Protein AF-A0AAP0ML60-F1 (afdb_monomer)

Sequence (397 aa):
MLLAIRKIVQVLLMQGGSKSQRVDLERRGTRESQAIPAPDANAELVLSMQKRKSQYNSKSRSEKFNPHPEEVASGFPIDPPRESQVAESSSGKNTDDAPKISTGADFSSVLVAARRSLLSEIIEKGNVYQMLKDQDLQVQEAVRRGHVDKAKSTGALKFAFDGFNTSKLLLYGNAKLDSGAISLTQDTTFSIGRALYHAKIPLKHTNSSTIRSFETSFTFSITPYNGQRPGHGLVFIFVPSAGIQGAAASQYLGFLNRTNDGNRNNNVFGIEFDIVQNQEFYDINNNHVGLNVNSIISVTTYKAGYWFQDNQNKTNWWHFHALKLNNGKIYRVWIDYKDSFLGVSIAPAKMKKPLWPLLNVFIDLSDFFLDEMYAGFCAATGQLIGNHKILSWSFSN

Nearest PDB structures (foldseek):
  5t7p-assembly1_B  TM=8.906E-01  e=9.844E-19  Pisum sativum
  5t7p-assembly1_A  TM=8.833E-01  e=1.784E-18  Pisum sativum
  2bqp-assembly1_B  TM=8.846E-01  e=2.901E-18  Pisum sativum
  1dbn-assembly1_B  TM=8.468E-01  e=9.326E-19  Maackia amurensis
  2gnb-assembly1_A  TM=8.558E-01  e=1.222E-18  Pterocarpus angolensis

Foldseek 3Di:
DVVVVVVVVVVVVVVPDDDDDDDDDDDDDDDDDDDDDDDDPPPVVVVVVVVVVPDDDPDDDDDDDDDDDDDDDDDDDDDDDDDDDDDDDDDDDDDDDDDDDDDDPPVVVVVVVVVVVVVVVVVVVVVVVVVVVVVVVVVVVVVVVVVVLVPDPPDKDWDKQLFDDPPQKDKEWPWDHDPRWIWQADPDAFGKIWIWGPDWHQQDDVPDLAGDKKKKKFKKAKEADPPFFADFWKKWKWFADDYQVQATFGLSFSQHDPVQAPPLPRLMWIWIQTQCDDVVLVRPHNGKTFTDFSHSNGPDIDGAWAWDFDPPPVPRDIDTDGDNRNHRFMKMWMWIADPQWTFIAMDRPPDDTGPHGRDIDRHDSSSRHDSITITTMMGHHHSGHIGMIISMMIMID

Radius of gyration: 37.51 Å; Cα contacts (8 Å, |Δi|>4): 700; chains: 1; bounding box: 90×86×128 Å

Organism: NCBI:txid2935761

Mean predicted aligned error: 17.98 Å

pLDDT: mean 75.17, std 26.17, range [27.31, 98.94]

Secondary structure (DSSP, 8-state):
-HHHHHHHHHHHTTT------------------PPPPPP-TTHHHHHHHHHHTT---S---PPPPPP--------PPPPPP-------------------------HHHHHHHHHHHHHHHHHHHHHHHHHHHHHHHHHHHHHHHHHHHTT------EEEESS--GGGEEEEET-EEETTEEE---SSTT-EEEEEESSPEE-B-TTSSPBPPEEEEEEEEEEEPTT-----EEEEEEESSSSSTT--SGGGTTT--TTTTT-TTS--EEEEEE-S--GGGT-SSSSEEEEEESSSS-SEEEESEEEEE-SSSSS--EEEEE--TTSS--EEEEEEEETTEEEEEEEETTSPPPSS-SEEEE---TTT--SEEEEEEEEE-SSS-EEEEEEEEEEE-

Structure (mmCIF, N/CA/C/O backbone):
data_AF-A0AAP0ML60-F1
#
_entry.id   AF-A0AAP0ML60-F1
#
loop_
_atom_site.group_PDB
_atom_site.id
_atom_site.type_symbol
_atom_site.label_atom_id
_atom_site.label_alt_id
_atom_site.label_comp_id
_atom_site.label_asym_id
_atom_site.label_entity_id
_atom_site.label_seq_id
_atom_site.pdbx_PDB_ins_code
_atom_site.Cartn_x
_atom_site.Cartn_y
_atom_site.Cartn_z
_atom_site.occupancy
_atom_site.B_iso_or_equiv
_atom_site.auth_seq_id
_atom_site.auth_comp_id
_atom_site.auth_asym_id
_atom_site.auth_atom_id
_atom_site.pdbx_PDB_model_num
ATOM 1 N N . MET A 1 1 ? -17.665 -18.901 -16.607 1.00 38.12 1 MET A N 1
ATOM 2 C CA . MET A 1 1 ? -18.763 -18.294 -17.398 1.00 38.12 1 MET A CA 1
ATOM 3 C C . MET A 1 1 ? -19.059 -16.849 -16.980 1.00 38.12 1 MET A C 1
ATOM 5 O O . MET A 1 1 ? -18.934 -15.969 -17.820 1.00 38.12 1 MET A O 1
ATOM 9 N N . LEU A 1 2 ? -19.320 -16.559 -15.695 1.00 31.11 2 LEU A N 1
ATOM 10 C CA . LEU A 1 2 ? -19.567 -15.190 -15.192 1.00 31.11 2 LEU A CA 1
ATOM 11 C C . LEU A 1 2 ? -18.403 -14.200 -15.447 1.00 31.11 2 LEU A C 1
ATOM 13 O O . LEU A 1 2 ? -18.629 -13.041 -15.778 1.00 31.11 2 LEU A O 1
ATOM 17 N N . LEU A 1 3 ? -17.153 -14.676 -15.373 1.00 34.69 3 LEU A N 1
ATOM 18 C CA . LEU A 1 3 ? -15.947 -13.882 -15.658 1.00 34.69 3 LEU A CA 1
ATOM 19 C C . LEU A 1 3 ? -15.799 -13.517 -17.152 1.00 34.69 3 LEU A C 1
ATOM 21 O O . LEU A 1 3 ? -15.290 -12.452 -17.489 1.00 34.69 3 LEU A O 1
ATOM 25 N N . ALA A 1 4 ? -16.279 -14.387 -18.047 1.00 34.19 4 ALA A N 1
ATOM 26 C CA . ALA A 1 4 ? -16.273 -14.148 -19.491 1.00 34.19 4 ALA A CA 1
ATOM 27 C C . ALA A 1 4 ? -17.383 -13.162 -19.893 1.00 34.19 4 ALA A C 1
ATOM 29 O O . ALA A 1 4 ? -17.143 -12.256 -20.686 1.00 34.19 4 ALA A O 1
ATOM 30 N N . ILE A 1 5 ? -18.560 -13.270 -19.264 1.00 38.25 5 ILE A N 1
ATOM 31 C CA . ILE A 1 5 ? -19.678 -12.331 -19.451 1.00 38.25 5 ILE A CA 1
ATOM 32 C C . ILE A 1 5 ? -19.289 -10.919 -18.972 1.00 38.25 5 ILE A C 1
ATOM 34 O O . ILE A 1 5 ? -19.581 -9.943 -19.657 1.00 38.25 5 ILE A O 1
ATOM 38 N N . ARG A 1 6 ? -18.539 -10.789 -17.865 1.00 43.41 6 ARG A N 1
ATOM 39 C CA . ARG A 1 6 ? -18.044 -9.489 -17.364 1.00 43.41 6 ARG A CA 1
ATOM 40 C C . ARG A 1 6 ? -17.051 -8.804 -18.310 1.00 43.41 6 ARG A C 1
ATOM 42 O O . ARG A 1 6 ? -17.176 -7.604 -18.532 1.00 43.41 6 ARG A O 1
ATOM 49 N N . LYS A 1 7 ? -16.129 -9.553 -18.932 1.00 42.28 7 LYS A N 1
ATOM 50 C CA . LYS A 1 7 ? -15.227 -8.998 -19.961 1.00 42.28 7 LYS A CA 1
ATOM 51 C C . LYS A 1 7 ? -15.992 -8.520 -21.200 1.00 42.28 7 LYS A C 1
ATOM 53 O O . LYS A 1 7 ? -15.648 -7.484 -21.754 1.00 42.28 7 LYS A O 1
ATOM 58 N N . ILE A 1 8 ? -17.051 -9.228 -21.600 1.00 36.81 8 ILE A N 1
ATOM 59 C CA . ILE A 1 8 ? -17.884 -8.851 -22.752 1.00 36.81 8 ILE A CA 1
ATOM 60 C C . ILE A 1 8 ? -18.693 -7.577 -22.466 1.00 36.81 8 ILE A C 1
ATOM 62 O O . ILE A 1 8 ? -18.723 -6.689 -23.311 1.00 36.81 8 ILE A O 1
ATOM 66 N N . VAL A 1 9 ? -19.273 -7.427 -21.270 1.00 41.94 9 VAL A N 1
ATOM 67 C CA . VAL A 1 9 ? -19.985 -6.191 -20.878 1.00 41.94 9 VAL A CA 1
ATOM 68 C C . VAL A 1 9 ? -19.029 -4.994 -20.811 1.00 41.94 9 VAL A C 1
ATOM 70 O O . VAL A 1 9 ? -19.377 -3.906 -21.263 1.00 41.94 9 VAL A O 1
ATOM 73 N N . GLN A 1 10 ? -17.798 -5.194 -20.338 1.00 41.59 10 GLN A N 1
ATOM 74 C CA . GLN A 1 10 ? -16.781 -4.141 -20.288 1.00 41.59 10 GLN A CA 1
ATOM 75 C C . GLN A 1 10 ? -16.278 -3.735 -21.686 1.00 41.59 10 GLN A C 1
ATOM 77 O O . GLN A 1 10 ? -15.983 -2.567 -21.906 1.00 41.59 10 GLN A O 1
ATOM 82 N N . VAL A 1 11 ? -16.250 -4.659 -22.655 1.00 42.22 11 VAL A N 1
ATOM 83 C CA . VAL A 1 11 ? -15.959 -4.350 -24.069 1.00 42.22 11 VAL A CA 1
ATOM 84 C C . VAL A 1 11 ? -17.158 -3.693 -24.770 1.00 42.22 11 VAL A C 1
ATOM 86 O O . VAL A 1 11 ? -16.971 -2.765 -25.551 1.00 42.22 11 VAL A O 1
ATOM 89 N N . LEU A 1 12 ? -18.392 -4.102 -24.462 1.00 37.44 12 LEU A N 1
ATOM 90 C CA . LEU A 1 12 ? -19.613 -3.525 -25.044 1.00 37.44 12 LEU A CA 1
ATOM 91 C C . LEU A 1 12 ? -19.875 -2.089 -24.570 1.00 37.44 12 LEU A C 1
ATOM 93 O O . LEU A 1 12 ? -20.276 -1.247 -25.372 1.00 37.44 12 LEU A O 1
ATOM 97 N N . LEU A 1 13 ? -19.575 -1.770 -23.307 1.00 42.97 13 LEU A N 1
ATOM 98 C CA . LEU A 1 13 ? -19.645 -0.395 -22.794 1.00 42.97 13 LEU A CA 1
ATOM 99 C C . LEU A 1 13 ? -18.559 0.521 -23.389 1.00 42.97 13 LEU A C 1
ATOM 101 O O . LEU A 1 13 ? -18.731 1.735 -23.397 1.00 42.97 13 LEU A O 1
ATOM 105 N N . MET A 1 14 ? -17.484 -0.046 -23.94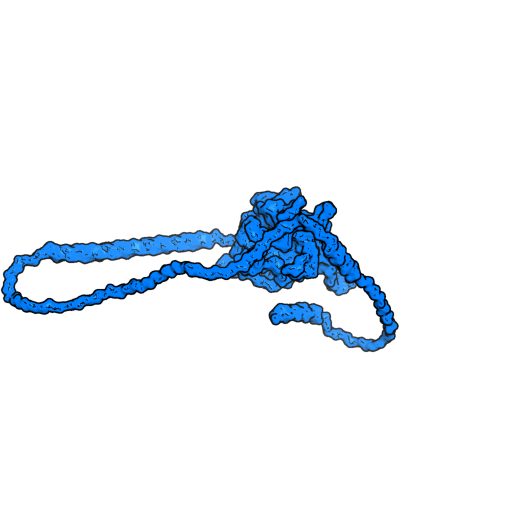9 1.00 50.84 14 MET A N 1
ATOM 106 C CA . MET A 1 14 ? -16.423 0.694 -24.650 1.00 50.84 14 MET A CA 1
ATOM 107 C C . MET A 1 14 ? -16.738 0.937 -26.139 1.00 50.84 14 MET A C 1
ATOM 109 O O . MET A 1 14 ? -16.059 1.738 -26.775 1.00 50.84 14 MET A O 1
ATOM 113 N N . GLN A 1 15 ? -17.753 0.269 -26.707 1.00 36.06 15 GLN A N 1
ATOM 114 C CA . GLN A 1 15 ? -18.151 0.407 -28.120 1.00 36.06 15 GLN A CA 1
ATOM 115 C C . GLN A 1 15 ? -19.493 1.137 -28.322 1.00 36.06 15 GLN A C 1
ATOM 117 O O . GLN A 1 15 ? -19.832 1.519 -29.442 1.00 36.06 15 GLN A O 1
ATOM 122 N N . GLY A 1 16 ? -20.260 1.373 -27.256 1.00 32.75 16 GLY A N 1
ATOM 123 C CA . GLY A 1 16 ? -21.562 2.044 -27.300 1.00 32.75 16 GLY A CA 1
ATOM 124 C C . GLY A 1 16 ? -21.466 3.570 -27.361 1.00 32.75 16 GLY A C 1
ATOM 125 O O . GLY A 1 16 ? -21.914 4.245 -26.443 1.00 32.75 16 GLY A O 1
ATOM 126 N N . GLY A 1 17 ? -20.882 4.120 -28.426 1.00 36.00 17 GLY A N 1
ATOM 127 C CA . GLY A 1 17 ? -20.671 5.564 -28.546 1.00 36.00 17 GLY A CA 1
ATOM 128 C C . GLY A 1 17 ? -20.456 6.056 -29.972 1.00 36.00 17 GLY A C 1
ATOM 129 O O . GLY A 1 17 ? -19.446 6.690 -30.243 1.00 36.00 17 GLY A O 1
ATOM 130 N N . SER A 1 18 ? -21.365 5.744 -30.897 1.00 31.08 18 SER A N 1
ATOM 131 C CA . SER A 1 18 ? -21.763 6.633 -32.009 1.00 31.08 18 SER A CA 1
ATOM 132 C C . SER A 1 18 ? -22.691 5.897 -32.977 1.00 31.08 18 SER A C 1
ATOM 134 O O . SER A 1 18 ? -22.356 4.858 -33.539 1.00 31.08 18 SER A O 1
ATOM 136 N N . LYS A 1 19 ? -23.883 6.455 -33.201 1.00 33.66 19 LYS A N 1
ATOM 137 C CA . LYS A 1 19 ? -24.670 6.190 -34.406 1.00 33.66 19 LYS A CA 1
ATOM 138 C C . LYS A 1 19 ? -24.671 7.447 -35.268 1.00 33.66 19 LYS A C 1
ATOM 140 O O . LYS A 1 19 ? -24.973 8.527 -34.778 1.00 33.66 19 LYS A O 1
ATOM 145 N N . SER A 1 20 ? -24.487 7.195 -36.562 1.00 27.73 20 SER A N 1
ATOM 146 C CA . SER A 1 20 ? -24.926 7.981 -37.719 1.00 27.73 20 SER A CA 1
ATOM 147 C C . SER A 1 20 ? -24.011 9.101 -38.227 1.00 27.73 20 SER A C 1
ATOM 149 O O . SER A 1 20 ? -24.073 10.232 -37.764 1.00 27.73 20 SER A O 1
ATOM 151 N N . GLN A 1 21 ? -23.277 8.801 -39.303 1.00 28.05 21 GLN A N 1
ATOM 152 C CA . GLN A 1 21 ? -23.428 9.518 -40.576 1.00 28.05 21 GLN A CA 1
ATOM 153 C C . GLN A 1 21 ? -22.871 8.666 -41.731 1.00 28.05 21 GLN A C 1
ATOM 155 O O . GLN A 1 21 ? -21.706 8.280 -41.738 1.00 28.05 21 GLN A O 1
ATOM 160 N N . ARG A 1 22 ? -23.744 8.344 -42.695 1.00 30.78 22 ARG A N 1
ATOM 161 C CA . ARG A 1 22 ? -23.395 7.861 -44.040 1.00 30.78 22 ARG A CA 1
ATOM 162 C C . ARG A 1 22 ? -22.974 9.064 -44.883 1.00 30.78 22 ARG A C 1
ATOM 164 O O . ARG A 1 22 ? -23.796 9.967 -45.003 1.00 30.78 22 ARG A O 1
ATOM 171 N N . VAL A 1 23 ? -21.801 9.017 -45.518 1.00 29.56 23 VAL A N 1
ATOM 172 C CA . VAL A 1 23 ? -21.523 9.659 -46.821 1.00 29.56 23 VAL A CA 1
ATOM 173 C C . VAL A 1 23 ? -20.512 8.798 -47.599 1.00 29.56 23 VAL A C 1
ATOM 175 O O . VAL A 1 23 ? -19.632 8.174 -47.009 1.00 29.56 23 VAL A O 1
ATOM 178 N N . ASP A 1 24 ? -20.728 8.745 -48.910 1.00 27.81 24 ASP A N 1
ATOM 179 C CA . ASP A 1 24 ? -20.201 7.855 -49.946 1.00 27.81 24 ASP A CA 1
ATOM 180 C C . ASP A 1 24 ? -18.732 8.036 -50.408 1.00 27.81 24 ASP A C 1
ATOM 182 O O . ASP A 1 24 ? -18.180 9.132 -50.402 1.00 27.81 24 ASP A O 1
ATOM 186 N N . LEU A 1 25 ? -18.199 6.897 -50.884 1.00 31.53 25 LEU A N 1
ATOM 187 C CA . LEU A 1 25 ? -17.385 6.578 -52.083 1.00 31.53 25 LEU A CA 1
ATOM 188 C C . LEU A 1 25 ? -16.074 7.313 -52.483 1.00 31.53 25 LEU A C 1
ATOM 190 O O . LEU A 1 25 ? -16.021 8.505 -52.753 1.00 31.53 25 LEU A O 1
ATOM 194 N N . GLU A 1 26 ? -15.084 6.436 -52.736 1.00 29.88 26 GLU A N 1
ATOM 195 C CA . GLU A 1 26 ? -13.990 6.454 -53.735 1.00 29.88 26 GLU A CA 1
ATOM 196 C C . GLU A 1 26 ? -12.775 7.399 -53.603 1.00 29.88 26 GLU A C 1
ATOM 198 O O . GLU A 1 26 ? -12.839 8.578 -53.931 1.00 29.88 26 GLU A O 1
ATOM 203 N N . ARG A 1 27 ? -11.581 6.811 -53.366 1.00 30.80 27 ARG A N 1
ATOM 204 C CA . ARG A 1 27 ? -10.486 6.699 -54.370 1.00 30.80 27 ARG A CA 1
ATOM 205 C C . ARG A 1 27 ? -9.172 6.118 -53.807 1.00 30.80 27 ARG A C 1
ATOM 207 O O . ARG A 1 27 ? -8.625 6.630 -52.843 1.00 30.80 27 ARG A O 1
ATOM 214 N N . ARG A 1 28 ? -8.629 5.154 -54.569 1.00 30.22 28 ARG A N 1
ATOM 215 C CA . ARG A 1 28 ? -7.205 4.847 -54.865 1.00 30.22 28 ARG A CA 1
ATOM 216 C C . ARG A 1 28 ? -6.185 4.647 -53.727 1.00 30.22 28 ARG A C 1
ATOM 218 O O . ARG A 1 28 ? -5.819 5.583 -53.032 1.00 30.22 28 ARG A O 1
ATOM 225 N N . GLY A 1 29 ? -5.492 3.503 -53.807 1.00 29.64 29 GLY A N 1
ATOM 226 C CA . GLY A 1 29 ? -4.035 3.452 -53.616 1.00 29.64 29 GLY A CA 1
ATOM 227 C C . GLY A 1 29 ? -3.509 2.224 -52.878 1.00 29.64 29 GLY A C 1
ATOM 228 O O . GLY A 1 29 ? -3.256 2.288 -51.683 1.00 29.64 29 GLY A O 1
ATOM 229 N N . THR A 1 30 ? -3.280 1.129 -53.601 1.00 36.19 30 THR A N 1
ATOM 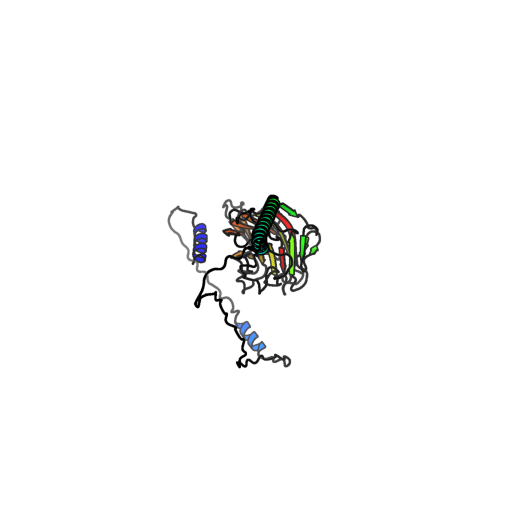230 C CA . THR A 1 30 ? -2.477 -0.021 -53.159 1.00 36.19 30 THR A CA 1
ATOM 231 C C . THR A 1 30 ? -1.039 0.404 -52.843 1.00 36.19 30 THR A C 1
ATOM 233 O O . THR A 1 30 ? -0.338 0.913 -53.718 1.00 36.19 30 THR A O 1
ATOM 236 N N . ARG A 1 31 ? -0.579 0.149 -51.614 1.00 35.22 31 ARG A N 1
ATOM 237 C CA . ARG A 1 31 ? 0.846 0.063 -51.268 1.00 35.22 31 ARG A CA 1
ATOM 238 C C . ARG A 1 31 ? 1.066 -1.183 -50.418 1.00 35.22 31 ARG A C 1
ATOM 240 O O . ARG A 1 31 ? 0.590 -1.259 -49.291 1.00 35.22 31 ARG A O 1
ATOM 247 N N . GLU A 1 32 ? 1.754 -2.153 -51.006 1.00 32.16 32 GLU A N 1
ATOM 248 C CA . GLU A 1 32 ? 2.308 -3.312 -50.314 1.00 32.16 32 GLU A CA 1
ATOM 249 C C . GLU A 1 32 ? 3.469 -2.874 -49.413 1.00 32.16 32 GLU A C 1
ATOM 251 O O . GLU A 1 32 ? 4.309 -2.065 -49.814 1.00 32.16 32 GLU A O 1
ATOM 256 N N . SER A 1 33 ? 3.526 -3.435 -48.207 1.00 34.56 33 SER A N 1
ATOM 257 C CA . SER A 1 33 ? 4.644 -3.281 -47.275 1.00 34.56 33 SER A CA 1
ATOM 258 C C . SER A 1 33 ? 5.406 -4.604 -47.224 1.00 34.56 33 SER A C 1
ATOM 260 O O . SER A 1 33 ? 4.901 -5.587 -46.684 1.00 34.56 33 SER A O 1
ATOM 262 N N . GLN A 1 34 ? 6.612 -4.640 -47.793 1.00 36.06 34 GLN A N 1
ATOM 263 C CA . GLN A 1 34 ? 7.544 -5.761 -47.640 1.00 36.06 34 GLN A CA 1
ATOM 264 C C . GLN A 1 34 ? 7.971 -5.896 -46.169 1.00 36.06 34 GLN A C 1
ATOM 266 O O . GLN A 1 34 ? 8.443 -4.934 -45.564 1.00 36.06 34 GLN A O 1
ATOM 271 N N . ALA A 1 35 ? 7.819 -7.093 -45.599 1.00 36.56 35 ALA A N 1
ATOM 272 C CA . ALA A 1 35 ? 8.313 -7.439 -44.269 1.00 36.56 35 ALA A CA 1
ATOM 273 C C . ALA A 1 35 ? 9.727 -8.042 -44.362 1.00 36.56 35 ALA A C 1
ATOM 275 O O . ALA A 1 35 ? 9.966 -8.962 -45.142 1.00 36.56 35 ALA A O 1
ATOM 276 N N . ILE A 1 36 ? 10.654 -7.533 -43.547 1.00 44.09 36 ILE A N 1
ATOM 277 C CA . ILE A 1 36 ? 12.007 -8.079 -43.364 1.00 44.09 36 ILE A CA 1
ATOM 278 C C . ILE A 1 36 ? 11.943 -9.145 -42.251 1.00 44.09 36 ILE A C 1
ATOM 280 O O . ILE A 1 36 ? 11.395 -8.841 -41.187 1.00 44.09 36 ILE A O 1
ATOM 284 N N . PRO A 1 37 ? 12.484 -10.368 -42.427 1.00 39.03 37 PRO A N 1
ATOM 285 C CA . PRO A 1 37 ? 12.511 -11.370 -41.361 1.00 39.03 37 PRO A CA 1
ATOM 286 C C . PRO A 1 37 ? 13.496 -10.984 -40.247 1.00 39.03 37 PRO A C 1
ATOM 288 O O . PRO A 1 37 ? 14.619 -10.562 -40.520 1.00 39.03 37 PRO A O 1
ATOM 291 N N . ALA A 1 38 ? 13.090 -11.156 -38.987 1.00 38.78 38 ALA A N 1
ATOM 292 C CA . ALA A 1 38 ? 13.969 -11.006 -37.827 1.00 38.78 38 ALA A CA 1
ATOM 293 C C . ALA A 1 38 ? 14.919 -12.220 -37.688 1.00 38.78 38 ALA A C 1
ATOM 295 O O . ALA A 1 38 ? 14.509 -13.338 -38.004 1.00 38.78 38 ALA A O 1
ATOM 296 N N . PRO A 1 39 ? 16.166 -12.036 -37.210 1.00 43.56 39 PRO A N 1
ATOM 297 C CA . PRO A 1 39 ? 17.115 -13.129 -37.026 1.00 43.56 39 PRO A CA 1
ATOM 298 C C . PRO A 1 39 ? 16.732 -14.041 -35.851 1.00 43.56 39 PRO A C 1
ATOM 300 O O . PRO A 1 39 ? 16.218 -13.604 -34.821 1.00 43.56 39 PRO A O 1
ATOM 303 N N . ASP A 1 40 ? 16.998 -15.329 -36.046 1.00 51.00 40 ASP A N 1
ATOM 304 C CA . ASP A 1 40 ? 16.525 -16.458 -35.249 1.00 51.00 40 ASP A CA 1
ATOM 305 C C . ASP A 1 40 ? 17.273 -16.567 -33.901 1.00 51.00 40 ASP A C 1
ATOM 307 O O . ASP A 1 40 ? 18.382 -17.096 -33.810 1.00 51.00 40 ASP A O 1
ATOM 311 N N . ALA A 1 41 ? 16.668 -16.056 -32.824 1.00 46.78 41 ALA A N 1
ATOM 312 C CA . ALA A 1 41 ? 17.234 -16.052 -31.467 1.00 46.78 41 ALA A CA 1
ATOM 313 C C . ALA A 1 41 ? 17.353 -17.454 -30.821 1.00 46.78 41 ALA A C 1
ATOM 315 O O . ALA A 1 41 ? 17.819 -17.586 -29.688 1.00 46.78 41 ALA A O 1
ATOM 316 N N . ASN A 1 42 ? 16.954 -18.514 -31.530 1.00 46.12 42 ASN A N 1
ATOM 317 C CA . ASN A 1 42 ? 16.930 -19.881 -31.010 1.00 46.12 42 ASN A CA 1
ATOM 318 C C . ASN A 1 42 ? 18.220 -20.683 -31.256 1.00 46.12 42 ASN A C 1
ATOM 320 O O . ASN A 1 42 ? 18.409 -21.728 -30.630 1.00 46.12 42 ASN A O 1
ATOM 324 N N . ALA A 1 43 ? 19.141 -20.204 -32.099 1.00 52.25 43 ALA A N 1
ATOM 325 C CA . ALA A 1 43 ? 20.391 -20.919 -32.380 1.00 52.25 43 ALA A CA 1
ATOM 326 C C . ALA A 1 43 ? 21.394 -20.877 -31.204 1.00 52.25 43 ALA A C 1
ATOM 328 O O . ALA A 1 43 ? 22.107 -21.853 -30.953 1.00 52.25 43 ALA A O 1
ATOM 329 N N . GLU A 1 44 ? 21.422 -19.790 -30.424 1.00 52.38 44 GLU A N 1
ATOM 330 C CA . GLU A 1 44 ? 22.367 -19.645 -29.303 1.00 52.38 44 GLU A CA 1
ATOM 331 C C . GLU A 1 44 ? 21.982 -20.474 -28.066 1.00 52.38 44 GLU A C 1
ATOM 333 O O . GLU A 1 44 ? 22.848 -20.895 -27.290 1.00 52.38 44 GLU A O 1
ATOM 338 N N . LEU A 1 45 ? 20.692 -20.787 -27.897 1.00 48.53 45 LEU A N 1
ATOM 339 C CA . LEU A 1 45 ? 20.212 -21.557 -26.749 1.00 48.53 45 LEU A CA 1
ATOM 340 C C . LEU A 1 45 ? 20.727 -23.006 -26.790 1.00 48.53 45 LEU A C 1
ATOM 342 O O . LEU A 1 45 ? 21.172 -23.535 -25.767 1.00 48.53 45 LEU A O 1
ATOM 346 N N . VAL A 1 46 ? 20.740 -23.617 -27.981 1.00 56.19 46 VAL A N 1
ATOM 347 C CA . VAL A 1 46 ? 21.168 -25.011 -28.196 1.00 56.19 46 VAL A CA 1
ATOM 348 C C . VAL A 1 46 ? 22.670 -25.180 -27.934 1.00 56.19 46 VAL A C 1
ATOM 350 O O . VAL A 1 46 ? 23.077 -26.122 -27.246 1.00 56.19 46 VAL A O 1
ATOM 353 N N . LEU A 1 47 ? 23.491 -24.218 -28.372 1.00 53.78 47 LEU A N 1
ATOM 354 C CA . LEU A 1 47 ? 24.939 -24.213 -28.125 1.00 53.78 47 LEU A CA 1
ATOM 355 C C . LEU A 1 47 ? 25.275 -24.045 -26.631 1.00 53.78 47 LEU A C 1
ATOM 357 O O . LEU A 1 47 ? 26.207 -24.679 -26.126 1.00 53.78 47 LEU A O 1
ATOM 361 N N . SER A 1 48 ? 24.478 -23.272 -25.882 1.00 49.03 48 SER A N 1
ATOM 362 C CA . SER A 1 48 ? 24.665 -23.106 -24.429 1.00 49.03 48 SER A CA 1
ATOM 363 C C . SER A 1 48 ? 24.329 -24.372 -23.624 1.00 49.03 48 SER A C 1
ATOM 365 O O . SER A 1 48 ? 24.942 -24.641 -22.585 1.00 49.03 48 SER A O 1
ATOM 367 N N . MET A 1 49 ? 23.378 -25.180 -24.107 1.00 51.50 49 MET A N 1
ATOM 368 C CA . MET A 1 49 ? 22.966 -26.424 -23.453 1.00 51.50 49 MET A CA 1
ATOM 369 C C . MET A 1 49 ? 23.980 -27.551 -23.664 1.00 51.50 49 MET A C 1
ATOM 371 O O . MET A 1 49 ? 24.219 -28.330 -22.741 1.00 51.50 49 MET A O 1
ATOM 375 N N . GLN A 1 50 ? 24.630 -27.615 -24.831 1.00 57.66 50 GLN A N 1
ATOM 376 C CA . GLN A 1 50 ? 25.718 -28.570 -25.067 1.00 57.66 50 GLN A CA 1
ATOM 377 C C . GLN A 1 50 ? 26.958 -28.249 -24.225 1.00 57.66 50 GLN A C 1
ATOM 379 O O . GLN A 1 50 ? 27.569 -29.167 -23.682 1.00 57.66 50 GLN A O 1
ATOM 384 N N . LYS A 1 51 ? 27.275 -26.965 -24.010 1.00 52.19 51 LYS A N 1
ATOM 385 C CA . LYS A 1 51 ? 28.432 -26.549 -23.198 1.00 52.19 51 LYS A CA 1
ATOM 386 C C . LYS A 1 51 ? 28.279 -26.861 -21.700 1.00 52.19 51 LYS A C 1
ATOM 388 O O . LYS A 1 51 ? 29.278 -27.012 -21.005 1.00 52.19 51 LYS A O 1
ATOM 393 N N . ARG A 1 52 ? 27.042 -27.017 -21.203 1.00 49.72 52 ARG A N 1
ATOM 394 C CA . ARG A 1 52 ? 26.757 -27.432 -19.815 1.00 49.72 52 ARG A CA 1
ATOM 395 C C . ARG A 1 52 ? 26.790 -28.946 -19.584 1.00 49.72 52 ARG A C 1
ATOM 397 O O . ARG A 1 52 ? 26.866 -29.361 -18.434 1.00 49.72 52 ARG A O 1
ATOM 404 N N . LYS A 1 53 ? 26.771 -29.775 -20.634 1.00 45.22 53 LYS A N 1
ATOM 405 C CA . LYS A 1 53 ? 26.838 -31.243 -20.489 1.00 45.22 53 LYS A CA 1
ATOM 406 C C . LYS A 1 53 ? 28.263 -31.793 -20.325 1.00 45.22 53 LYS A C 1
ATOM 408 O O . LYS A 1 53 ? 28.407 -32.961 -19.988 1.00 45.22 53 LYS A O 1
ATOM 413 N N . SER A 1 54 ? 29.301 -30.977 -20.514 1.00 43.19 54 SER A N 1
ATOM 414 C CA . SER A 1 54 ? 30.709 -31.418 -20.524 1.00 43.19 54 SER A CA 1
ATOM 415 C C . SER A 1 54 ? 31.520 -31.066 -19.266 1.00 43.19 54 SER A C 1
ATOM 417 O O . SER A 1 54 ? 32.730 -31.269 -19.255 1.00 43.19 54 SER A O 1
ATOM 419 N N . GLN A 1 55 ? 30.896 -30.579 -18.188 1.00 42.16 55 GLN A N 1
ATOM 420 C CA . GLN A 1 55 ? 31.589 -30.292 -16.923 1.00 42.16 55 GLN A CA 1
ATOM 421 C C . GLN A 1 55 ? 30.951 -31.050 -15.753 1.00 42.16 55 GLN A C 1
ATOM 423 O O . GLN A 1 55 ? 30.036 -30.563 -15.094 1.00 42.16 55 GLN A O 1
ATOM 428 N N . TYR A 1 56 ? 31.460 -32.253 -15.477 1.00 36.34 56 TYR A N 1
ATOM 429 C CA . TYR A 1 56 ? 31.219 -32.950 -14.214 1.00 36.34 56 TYR A CA 1
ATOM 430 C C . TYR A 1 56 ? 32.165 -32.391 -13.145 1.00 36.34 56 TYR A C 1
ATOM 432 O O . TYR A 1 56 ? 33.380 -32.527 -13.261 1.00 36.34 56 TYR A O 1
ATOM 440 N N . ASN A 1 57 ? 31.612 -31.768 -12.101 1.00 40.38 57 ASN A N 1
ATOM 441 C CA . ASN A 1 57 ? 32.366 -31.331 -10.926 1.00 40.38 57 ASN A CA 1
ATOM 442 C C . ASN A 1 57 ? 32.148 -32.338 -9.781 1.00 40.38 57 ASN A C 1
ATOM 444 O O . ASN A 1 57 ? 31.016 -32.591 -9.368 1.00 40.38 57 ASN A O 1
ATOM 448 N N . SER A 1 58 ? 33.223 -32.954 -9.292 1.00 40.88 58 SER A N 1
ATOM 449 C CA . SER A 1 58 ? 33.200 -34.181 -8.483 1.00 40.88 58 SER A CA 1
ATOM 450 C C . SER A 1 58 ? 33.099 -33.954 -6.968 1.00 40.88 58 SER A C 1
ATOM 452 O O . SER A 1 58 ? 33.790 -34.629 -6.205 1.00 40.88 58 SER A O 1
ATOM 454 N N . LYS A 1 59 ? 32.258 -33.023 -6.500 1.00 43.09 59 LYS A N 1
ATOM 455 C CA . LYS A 1 59 ? 31.921 -32.875 -5.068 1.00 43.09 59 LYS A CA 1
ATOM 456 C C . LYS A 1 59 ? 30.496 -32.347 -4.881 1.00 43.09 59 LYS A C 1
ATOM 458 O O . LYS A 1 59 ? 30.288 -31.163 -4.652 1.00 43.09 59 LYS A O 1
ATOM 463 N N . SER A 1 60 ? 29.512 -33.241 -4.947 1.00 36.91 60 SER A N 1
ATOM 464 C CA . SER A 1 60 ? 28.184 -32.997 -4.377 1.00 36.91 60 SER A CA 1
ATOM 465 C C . SER A 1 60 ? 27.611 -34.314 -3.856 1.00 36.91 60 SER A C 1
ATOM 467 O O . SER A 1 60 ? 27.315 -35.226 -4.628 1.00 36.91 60 SER A O 1
ATOM 469 N N . ARG A 1 61 ? 27.525 -34.441 -2.527 1.00 38.47 61 ARG A N 1
ATOM 470 C CA . ARG A 1 61 ? 26.781 -35.506 -1.845 1.00 38.47 61 ARG A CA 1
ATOM 471 C C . ARG A 1 61 ? 25.322 -35.059 -1.787 1.00 38.47 61 ARG A C 1
ATOM 473 O O . ARG A 1 61 ? 25.009 -34.119 -1.068 1.00 38.47 61 ARG A O 1
ATOM 480 N N . SER A 1 62 ? 24.456 -35.724 -2.547 1.00 40.62 62 SER A N 1
ATOM 481 C CA . SER A 1 62 ? 23.005 -35.660 -2.356 1.00 40.62 62 SER A CA 1
ATOM 482 C C . SER A 1 62 ? 22.560 -36.941 -1.656 1.00 40.62 62 SER A C 1
ATOM 484 O O . SER A 1 62 ? 22.845 -38.045 -2.124 1.00 40.62 62 SER A O 1
ATOM 486 N N . GLU A 1 63 ? 21.920 -36.790 -0.500 1.00 39.44 63 GLU A N 1
ATOM 487 C CA . GLU A 1 63 ? 21.254 -37.883 0.200 1.00 39.44 63 GLU A CA 1
ATOM 488 C C . GLU A 1 63 ? 19.997 -38.272 -0.584 1.00 39.44 63 GLU A C 1
ATOM 490 O O . GLU A 1 63 ? 19.141 -37.439 -0.886 1.00 39.44 63 GLU A O 1
ATOM 495 N N . LYS A 1 64 ? 19.927 -39.546 -0.974 1.00 38.12 64 LYS A N 1
ATOM 496 C CA . LYS A 1 64 ? 18.766 -40.141 -1.633 1.00 38.12 64 LYS A CA 1
ATOM 497 C C . LYS A 1 64 ? 17.774 -40.605 -0.574 1.00 38.12 64 LYS A C 1
ATOM 499 O O . LYS A 1 64 ? 18.128 -41.371 0.317 1.00 38.12 64 LYS A O 1
ATOM 504 N N . PHE A 1 65 ? 16.531 -40.173 -0.730 1.00 30.95 65 PHE A N 1
ATOM 505 C CA . PHE A 1 65 ? 15.376 -40.680 -0.004 1.00 30.95 65 PHE A CA 1
ATOM 506 C C . PHE A 1 65 ? 14.945 -42.012 -0.644 1.00 30.95 65 PHE A C 1
ATOM 508 O O . PHE A 1 65 ? 14.602 -42.039 -1.826 1.00 30.95 65 PHE A O 1
ATOM 515 N N . ASN A 1 66 ? 14.997 -43.110 0.114 1.00 39.84 66 ASN A N 1
ATOM 516 C CA . ASN A 1 66 ? 14.415 -44.398 -0.273 1.00 39.84 66 ASN A CA 1
ATOM 517 C C . ASN A 1 66 ? 12.978 -44.477 0.266 1.00 39.84 66 ASN A C 1
ATOM 519 O O . ASN A 1 66 ? 12.797 -44.294 1.470 1.00 39.84 66 ASN A O 1
ATOM 523 N N . PRO A 1 67 ? 11.967 -44.801 -0.556 1.00 36.84 67 PRO A N 1
ATOM 524 C CA . PRO A 1 67 ? 10.671 -45.224 -0.060 1.00 36.84 67 PRO A CA 1
ATOM 525 C C . PRO A 1 67 ? 10.666 -46.754 0.060 1.00 36.84 67 PRO A C 1
ATOM 527 O O . PRO A 1 67 ? 10.879 -47.453 -0.929 1.00 36.84 67 PRO A O 1
ATOM 530 N N . HIS A 1 68 ? 10.406 -47.281 1.253 1.00 31.39 68 HIS A N 1
ATOM 531 C CA . HIS A 1 68 ? 9.943 -48.659 1.408 1.00 31.39 68 HIS A CA 1
ATOM 532 C C . HIS A 1 68 ? 8.660 -48.647 2.253 1.00 31.39 68 HIS A C 1
ATOM 534 O O . HIS A 1 68 ? 8.655 -47.988 3.296 1.00 31.39 68 HIS A O 1
ATOM 540 N N . PRO A 1 69 ? 7.573 -49.304 1.809 1.00 46.41 69 PRO A N 1
ATOM 541 C CA . PRO A 1 69 ? 6.328 -49.399 2.560 1.00 46.41 69 PRO A CA 1
ATOM 542 C C . PRO A 1 69 ? 6.272 -50.738 3.294 1.00 46.41 69 PRO A C 1
ATOM 544 O O . PRO A 1 69 ? 6.450 -51.742 2.623 1.00 46.41 69 PRO A O 1
ATOM 547 N N . GLU A 1 70 ? 5.970 -50.770 4.595 1.00 34.34 70 GLU A N 1
ATOM 548 C CA . GLU A 1 70 ? 5.331 -51.934 5.235 1.00 34.34 70 GLU A CA 1
ATOM 549 C C . GLU A 1 70 ? 4.441 -51.499 6.412 1.00 34.34 70 GLU A C 1
ATOM 551 O O . GLU A 1 70 ? 4.823 -50.694 7.264 1.00 34.34 70 GLU A O 1
ATOM 556 N N . GLU A 1 71 ? 3.218 -52.025 6.385 1.00 33.12 71 GLU A N 1
ATOM 557 C CA . GLU A 1 71 ? 2.167 -51.980 7.400 1.00 33.12 71 GLU A CA 1
ATOM 558 C C . GLU A 1 71 ? 2.499 -52.917 8.571 1.00 33.12 71 GLU A C 1
ATOM 560 O O . GLU A 1 71 ? 2.908 -54.037 8.305 1.00 33.12 71 GLU A O 1
ATOM 565 N N . VAL A 1 72 ? 2.202 -52.537 9.826 1.00 33.09 72 VAL A N 1
ATOM 566 C CA . VAL A 1 72 ? 1.373 -53.347 10.754 1.00 33.09 72 VAL A CA 1
ATOM 567 C C . VAL A 1 72 ? 1.025 -52.599 12.057 1.00 33.09 72 VAL A C 1
ATOM 569 O O . VAL A 1 72 ? 1.888 -52.196 12.826 1.00 33.09 72 VAL A O 1
ATOM 572 N N . ALA A 1 73 ? -0.287 -52.469 12.274 1.00 33.12 73 ALA A N 1
ATOM 573 C CA . ALA A 1 73 ? -1.074 -52.717 13.492 1.00 33.12 73 ALA A CA 1
ATOM 574 C C . ALA A 1 73 ? -0.567 -52.328 14.908 1.00 33.12 73 ALA A C 1
ATOM 576 O O . ALA A 1 73 ? 0.232 -53.025 15.522 1.00 33.12 73 ALA A O 1
ATOM 577 N N . SER A 1 74 ? -1.268 -51.359 15.514 1.00 38.28 74 SER A N 1
ATOM 578 C CA . SER A 1 74 ? -1.754 -51.366 16.914 1.00 38.28 74 SER A CA 1
ATOM 579 C C . SER A 1 74 ? -2.828 -50.263 17.015 1.00 38.28 74 SER A C 1
ATOM 581 O O . SER A 1 74 ? -2.525 -49.115 16.717 1.00 38.28 74 SER A O 1
ATOM 583 N N . GLY A 1 75 ? -4.118 -50.484 17.274 1.00 31.55 75 GLY A N 1
ATOM 584 C CA . GLY A 1 75 ? -4.718 -51.332 18.300 1.00 31.55 75 GLY A CA 1
ATOM 585 C C . GLY A 1 75 ? -5.229 -50.449 19.452 1.00 31.55 75 GLY A C 1
ATOM 586 O O . GLY A 1 75 ? -4.680 -50.515 20.543 1.00 31.55 75 GLY A O 1
ATOM 587 N N . PHE A 1 76 ? -6.223 -49.585 19.203 1.00 37.47 76 PHE A N 1
ATOM 588 C CA . PHE A 1 76 ? -6.914 -48.800 20.240 1.00 37.47 76 PHE A CA 1
ATOM 589 C C . PHE A 1 76 ? -8.175 -49.549 20.707 1.00 37.47 76 PHE A C 1
ATOM 591 O O . PHE A 1 76 ? -8.994 -49.892 19.851 1.00 37.47 76 PHE A O 1
ATOM 598 N N . PRO A 1 77 ? -8.390 -49.782 22.014 1.00 39.84 77 PRO A N 1
ATOM 599 C CA . PRO A 1 77 ? -9.674 -50.269 22.507 1.00 39.84 77 PRO A CA 1
ATOM 600 C C . PRO A 1 77 ? -10.694 -49.126 22.587 1.00 39.84 77 PRO A C 1
ATOM 602 O O . PRO A 1 77 ? -10.428 -48.080 23.176 1.00 39.84 77 PRO A O 1
ATOM 605 N N . ILE A 1 78 ? -11.863 -49.351 21.989 1.00 40.62 78 ILE A N 1
ATOM 606 C CA . ILE A 1 78 ? -13.077 -48.541 22.119 1.00 40.62 78 ILE A CA 1
ATOM 607 C C . ILE A 1 78 ? -13.976 -49.264 23.129 1.00 40.62 78 ILE A C 1
ATOM 609 O O . ILE A 1 78 ? -14.366 -50.403 22.875 1.00 40.62 78 ILE A O 1
ATOM 613 N N . ASP A 1 79 ? -14.316 -48.616 24.243 1.00 38.66 79 ASP A N 1
ATOM 614 C CA . ASP A 1 79 ? -15.338 -49.104 25.179 1.00 38.66 79 ASP A CA 1
ATOM 615 C C . ASP A 1 79 ? -16.749 -48.714 24.693 1.00 38.66 79 ASP A C 1
ATOM 617 O O . ASP A 1 79 ? -16.965 -47.550 24.337 1.00 38.66 79 ASP A O 1
ATOM 621 N N . PRO A 1 80 ? -17.736 -49.633 24.694 1.00 44.09 80 PRO A N 1
ATOM 622 C CA . PRO A 1 80 ? -19.132 -49.294 24.440 1.00 44.09 80 PRO A CA 1
ATOM 623 C C . PRO A 1 80 ? -19.912 -48.977 25.738 1.00 44.09 80 PRO A C 1
ATOM 625 O O . PRO A 1 80 ? -19.548 -49.441 26.822 1.00 44.09 80 PRO A O 1
ATOM 628 N N . PRO A 1 81 ? -21.013 -48.204 25.646 1.00 40.09 81 PRO A N 1
ATOM 629 C CA . PRO A 1 81 ? -21.735 -47.664 26.796 1.00 40.09 81 PRO A CA 1
ATOM 630 C C . PRO A 1 81 ? -22.719 -48.676 27.401 1.00 40.09 81 PRO A C 1
ATOM 632 O O . PRO A 1 81 ? -23.263 -49.528 26.698 1.00 40.09 81 PRO A O 1
ATOM 635 N N . ARG A 1 82 ? -23.007 -48.548 28.704 1.00 33.91 82 ARG A N 1
ATOM 636 C CA . ARG A 1 82 ? -24.089 -49.286 29.377 1.00 33.91 82 ARG A CA 1
ATOM 637 C C . ARG A 1 82 ? -25.120 -48.328 29.965 1.00 33.91 82 ARG A C 1
ATOM 639 O O . ARG A 1 82 ? -24.783 -47.450 30.754 1.00 33.91 82 ARG A O 1
ATOM 646 N N . GLU A 1 83 ? -26.363 -48.537 29.548 1.00 30.83 83 GLU A N 1
ATOM 647 C CA . GLU A 1 83 ? -27.566 -47.822 29.963 1.00 30.83 83 GLU A CA 1
ATOM 648 C C . GLU A 1 83 ? -28.144 -48.318 31.300 1.00 30.83 83 GLU A C 1
ATOM 650 O O . GLU A 1 83 ? -27.876 -49.419 31.783 1.00 30.83 83 GLU A O 1
ATOM 655 N N . SER A 1 84 ? -28.970 -47.436 31.852 1.00 32.28 84 SER A N 1
ATOM 656 C CA . SER A 1 84 ? -29.821 -47.474 33.040 1.00 32.28 84 SER A CA 1
ATOM 657 C C . SER A 1 84 ? -30.975 -48.491 33.024 1.00 32.28 84 SER A C 1
ATOM 659 O O . SER A 1 84 ? -31.656 -48.617 32.012 1.00 32.28 84 SER A O 1
ATOM 661 N N . GLN A 1 85 ? -31.308 -49.053 34.195 1.00 31.72 85 GLN A N 1
ATOM 662 C CA . GLN A 1 85 ? -32.645 -49.549 34.604 1.00 31.72 85 GLN A CA 1
ATOM 663 C C . GLN A 1 85 ? -32.743 -49.310 36.128 1.00 31.72 85 GLN A C 1
ATOM 665 O O . GLN A 1 85 ? -31.817 -49.681 36.844 1.00 31.72 85 GLN A O 1
ATOM 670 N N . VAL A 1 86 ? -33.609 -48.458 36.696 1.00 30.25 86 VAL A N 1
ATOM 671 C CA . VAL A 1 86 ? -35.087 -48.448 36.838 1.00 30.25 86 VAL A CA 1
ATOM 672 C C . VAL A 1 86 ? -35.662 -49.720 37.475 1.00 30.25 86 VAL A C 1
ATOM 674 O O . VAL A 1 86 ? -35.369 -50.836 37.070 1.00 30.25 86 VAL A O 1
ATOM 677 N N . ALA A 1 87 ? -36.444 -49.470 38.526 1.00 34.19 87 ALA A N 1
ATOM 678 C CA . ALA A 1 87 ? -37.000 -50.369 39.525 1.00 34.19 87 ALA A CA 1
ATOM 679 C C . ALA A 1 87 ? -38.306 -51.067 39.108 1.00 34.19 87 ALA A C 1
ATOM 681 O O . ALA A 1 87 ? -39.030 -50.535 38.281 1.00 34.19 87 ALA A O 1
ATOM 682 N N . GLU A 1 88 ? -38.631 -52.168 39.798 1.00 27.31 88 GLU A N 1
ATOM 683 C CA . GLU A 1 88 ? -39.972 -52.693 40.151 1.00 27.31 88 GLU A CA 1
ATOM 684 C C . GLU A 1 88 ? -39.720 -53.905 41.087 1.00 27.31 88 GLU A C 1
ATOM 686 O O . GLU A 1 88 ? -38.817 -54.690 40.824 1.00 27.31 88 GLU A O 1
ATOM 691 N N . SER A 1 89 ? -40.206 -54.016 42.329 1.00 28.59 89 SER A N 1
ATOM 692 C CA . SER A 1 89 ? -41.554 -54.066 42.928 1.00 28.59 89 SER A CA 1
ATOM 693 C C . SER A 1 89 ? -42.253 -55.445 42.889 1.00 28.59 89 SER A C 1
ATOM 695 O O . SER A 1 89 ? -42.262 -56.128 41.870 1.00 28.59 89 SER A O 1
ATOM 697 N N . SER A 1 90 ? -42.907 -55.776 44.021 1.00 28.36 90 SER A N 1
ATOM 698 C CA . SER A 1 90 ? -43.842 -56.897 44.292 1.00 28.36 90 SER A CA 1
ATOM 699 C C . SER A 1 90 ? -43.214 -58.278 44.601 1.00 28.36 90 SER A C 1
ATOM 701 O O . SER A 1 90 ? -42.148 -58.595 44.103 1.00 28.36 90 SER A O 1
ATOM 703 N N . SER A 1 91 ? -43.797 -59.210 45.367 1.00 28.64 91 SER A N 1
ATOM 704 C CA . SER A 1 91 ? -44.853 -59.253 46.398 1.00 28.64 91 SER A CA 1
ATOM 705 C C . SER A 1 91 ? -44.944 -60.708 46.926 1.00 28.64 91 SER A C 1
ATOM 707 O O . SER A 1 91 ? -44.640 -61.643 46.190 1.00 28.64 91 SER A O 1
ATOM 709 N N . GLY A 1 92 ? -45.407 -60.913 48.165 1.00 30.25 92 GLY A N 1
ATOM 710 C CA . GLY A 1 92 ? -45.864 -62.209 48.714 1.00 30.25 92 GLY A CA 1
ATOM 711 C C . GLY A 1 92 ? -46.233 -62.044 50.197 1.00 30.25 92 GLY A C 1
ATOM 712 O O . GLY A 1 92 ? -45.351 -61.740 50.989 1.00 30.25 92 GLY A O 1
ATOM 713 N N . LYS A 1 93 ? -47.522 -61.896 50.565 1.00 32.00 93 LYS A N 1
ATOM 714 C CA . LYS A 1 93 ? -48.503 -62.940 50.992 1.00 32.00 93 LYS A CA 1
ATOM 715 C C . LYS A 1 93 ? -47.944 -63.839 52.118 1.00 32.00 93 LYS A C 1
ATOM 717 O O . LYS A 1 93 ? -46.901 -64.434 51.908 1.00 32.00 93 LYS A O 1
ATOM 722 N N . ASN A 1 94 ? -48.573 -64.069 53.279 1.00 30.23 94 ASN A N 1
ATOM 723 C CA . ASN A 1 94 ? -49.963 -63.913 53.740 1.00 30.23 94 ASN A CA 1
ATOM 724 C C . ASN A 1 94 ? -50.062 -64.229 55.267 1.00 30.23 94 ASN A C 1
ATOM 726 O O . ASN A 1 94 ? -49.184 -64.928 55.767 1.00 30.23 94 ASN A O 1
ATOM 730 N N . THR A 1 95 ? -51.192 -63.827 55.893 1.00 31.64 95 THR A N 1
ATOM 731 C CA . THR A 1 95 ? -51.921 -64.425 57.067 1.00 31.64 95 THR A CA 1
ATOM 732 C C . THR A 1 95 ? -51.284 -64.322 58.470 1.00 31.64 95 THR A C 1
ATOM 734 O O . THR A 1 95 ? -50.089 -64.540 58.597 1.00 31.64 95 THR A O 1
ATOM 737 N N . ASP A 1 96 ? -51.952 -64.025 59.595 1.00 32.34 96 ASP A N 1
ATOM 738 C CA . ASP A 1 96 ? -53.362 -63.834 59.992 1.00 32.34 96 ASP A CA 1
ATOM 739 C C . ASP A 1 96 ? -53.412 -63.019 61.321 1.00 32.34 96 ASP A C 1
ATOM 741 O O . ASP A 1 96 ? -52.383 -62.808 61.963 1.00 32.34 96 ASP A O 1
ATOM 745 N N . ASP A 1 97 ? -54.630 -62.633 61.724 1.00 33.41 97 ASP A N 1
ATOM 746 C CA . ASP A 1 97 ? -55.109 -62.205 63.058 1.00 33.41 97 ASP A CA 1
ATOM 747 C C . ASP A 1 97 ? -55.159 -60.709 63.455 1.00 33.41 97 ASP A C 1
ATOM 749 O O . ASP A 1 97 ? -54.173 -59.991 63.618 1.00 33.41 97 ASP A O 1
ATOM 753 N N . ALA A 1 98 ? -56.397 -60.277 63.723 1.00 32.22 98 ALA A N 1
ATOM 754 C CA . ALA A 1 98 ? -56.808 -59.062 64.429 1.00 32.22 98 ALA A CA 1
ATOM 755 C C . ALA A 1 98 ? -57.238 -59.407 65.879 1.00 32.22 98 ALA A C 1
ATOM 757 O O . ALA A 1 98 ? -57.424 -60.576 66.204 1.00 32.22 98 ALA A O 1
ATOM 758 N N . PRO A 1 99 ? -57.616 -58.434 66.727 1.00 47.34 99 PRO A N 1
ATOM 759 C CA . PRO A 1 99 ? -56.921 -57.204 67.080 1.00 47.34 99 PRO A CA 1
ATOM 760 C C . PRO A 1 99 ? -56.646 -57.160 68.601 1.00 47.34 99 PRO A C 1
ATOM 762 O O . PRO A 1 99 ? -57.426 -57.660 69.412 1.00 47.34 99 PRO A O 1
ATOM 765 N N . LYS A 1 100 ? -55.588 -56.466 69.034 1.00 32.09 100 LYS A N 1
ATOM 766 C CA . LYS A 1 100 ? -55.500 -55.968 70.416 1.00 32.09 100 LYS A CA 1
ATOM 767 C C . LYS A 1 100 ? -55.173 -54.486 70.397 1.00 32.09 100 LYS A C 1
ATOM 769 O O . LYS A 1 100 ? -54.112 -54.068 69.949 1.00 32.09 100 LYS A O 1
ATOM 774 N N . ILE A 1 101 ? -56.134 -53.709 70.880 1.00 39.56 101 ILE A N 1
ATOM 775 C CA . ILE A 1 101 ? -56.007 -52.285 71.160 1.00 39.56 101 ILE A CA 1
ATOM 776 C C . ILE A 1 101 ? -54.914 -52.132 72.220 1.00 39.56 101 ILE A C 1
ATOM 778 O O . ILE A 1 101 ? -55.068 -52.581 73.354 1.00 39.56 101 ILE A O 1
ATOM 782 N N . SER A 1 102 ? -53.803 -51.517 71.827 1.00 33.22 102 SER A N 1
ATOM 783 C CA . SER A 1 102 ? -52.760 -51.032 72.721 1.00 33.22 102 SER A CA 1
ATOM 784 C C . SER A 1 102 ? -52.527 -49.567 72.379 1.00 33.22 102 SER A C 1
ATOM 786 O O . SER A 1 102 ? -52.140 -49.196 71.274 1.00 33.22 102 SER A O 1
ATOM 788 N N . THR A 1 103 ? -52.892 -48.731 73.337 1.00 44.59 103 THR A N 1
ATOM 789 C CA . THR A 1 103 ? -52.696 -47.290 73.382 1.00 44.59 103 THR A CA 1
ATOM 790 C C . THR A 1 103 ? -51.213 -46.942 73.301 1.00 44.59 103 THR A C 1
ATOM 792 O O . THR A 1 103 ? -50.448 -47.322 74.185 1.00 44.59 103 THR A O 1
ATOM 795 N N . GLY A 1 104 ? -50.824 -46.172 72.285 1.00 39.44 104 GLY A N 1
ATOM 796 C CA . GLY A 1 104 ? -49.477 -45.615 72.186 1.00 39.44 104 GLY A CA 1
ATOM 797 C C . GLY A 1 104 ? -49.098 -45.254 70.758 1.00 39.44 104 GLY A C 1
ATOM 798 O O . GLY A 1 104 ? -48.206 -45.872 70.189 1.00 39.44 104 GLY A O 1
ATOM 799 N N . ALA A 1 105 ? -49.768 -44.265 70.158 1.00 41.09 105 ALA A N 1
ATOM 800 C CA . ALA A 1 105 ? -49.189 -43.606 68.993 1.00 41.09 105 ALA A CA 1
ATOM 801 C C . ALA A 1 105 ? -47.904 -42.917 69.468 1.00 41.09 105 ALA A C 1
ATOM 803 O O . ALA A 1 105 ? -47.957 -41.962 70.244 1.00 41.09 105 ALA A O 1
ATOM 804 N N . ASP A 1 106 ? -46.756 -43.452 69.063 1.00 48.47 106 ASP A N 1
ATOM 805 C CA . ASP A 1 106 ? -45.457 -42.854 69.326 1.00 48.47 106 ASP A CA 1
ATOM 806 C C . ASP A 1 106 ? -45.393 -41.503 68.599 1.00 48.47 106 ASP A C 1
ATOM 808 O O . ASP A 1 106 ? -45.080 -41.424 67.405 1.00 48.47 106 ASP A O 1
ATOM 812 N N . PHE A 1 107 ? -45.748 -40.434 69.322 1.00 45.47 107 PHE A N 1
ATOM 813 C CA . PHE A 1 107 ? -45.715 -39.044 68.860 1.00 45.47 107 PHE A CA 1
ATOM 814 C C . PHE A 1 107 ? -44.340 -38.660 68.288 1.00 45.47 107 PHE A C 1
ATOM 816 O O . PHE A 1 107 ? -44.259 -37.737 67.479 1.00 45.47 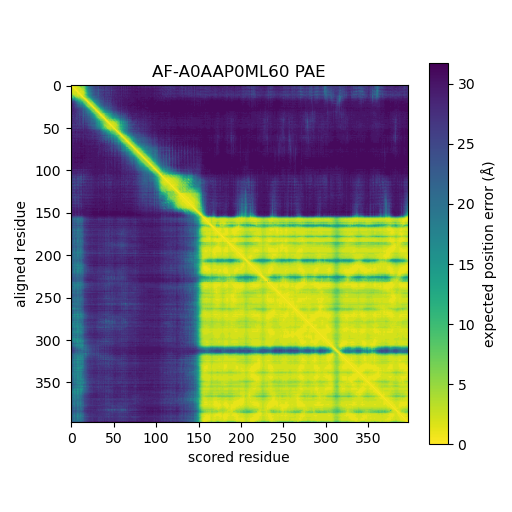107 PHE A O 1
ATOM 823 N N . SER A 1 108 ? -43.275 -39.395 68.636 1.00 46.47 108 SER A N 1
ATOM 824 C CA . SER A 1 108 ? -41.941 -39.241 68.057 1.00 46.47 108 SER A CA 1
ATOM 825 C C . SER A 1 108 ? -41.925 -39.512 66.547 1.00 46.47 108 SER A C 1
ATOM 827 O O . SER A 1 108 ? -41.383 -38.719 65.779 1.00 46.47 108 SER A O 1
ATOM 829 N N . SER A 1 109 ? -42.581 -40.580 66.082 1.00 45.75 109 SER A N 1
ATOM 830 C CA . SER A 1 109 ? -42.558 -40.987 64.666 1.00 45.75 109 SER A CA 1
ATOM 831 C C . SER A 1 109 ? -43.301 -40.005 63.747 1.00 45.75 109 SER A C 1
ATOM 833 O O . SER A 1 109 ? -42.800 -39.641 62.679 1.00 45.75 109 SER A O 1
ATOM 835 N N . VAL A 1 110 ? -44.452 -39.497 64.200 1.00 51.78 110 VAL A N 1
ATOM 836 C CA . VAL A 1 110 ? -45.267 -38.502 63.483 1.00 51.78 110 VAL A CA 1
ATOM 837 C C . VAL A 1 110 ? -44.568 -37.141 63.460 1.00 51.78 110 VAL A C 1
ATOM 839 O O . VAL A 1 110 ? -44.534 -36.475 62.424 1.00 51.78 110 VAL A O 1
ATOM 842 N N . LEU A 1 111 ? -43.936 -36.746 64.569 1.00 43.16 111 LEU A N 1
ATOM 843 C CA . LEU A 1 111 ? -43.184 -35.495 64.660 1.00 43.16 111 LEU A CA 1
ATOM 844 C C . LEU A 1 111 ? -41.916 -35.520 63.791 1.00 43.16 111 LEU A C 1
ATOM 846 O O . LEU A 1 111 ? -41.576 -34.515 63.166 1.00 43.16 111 LEU A O 1
ATOM 850 N N . VAL A 1 112 ? -41.233 -36.665 63.693 1.00 53.06 112 VAL A N 1
ATOM 851 C CA . VAL A 1 112 ? -40.069 -36.846 62.807 1.00 53.06 112 VAL A CA 1
ATOM 852 C C . VAL A 1 112 ? -40.479 -36.789 61.334 1.00 53.06 112 VAL A C 1
ATOM 854 O O . VAL A 1 112 ? -39.779 -36.155 60.542 1.00 53.06 112 VAL A O 1
ATOM 857 N N . ALA A 1 113 ? -41.615 -37.384 60.959 1.00 51.78 113 ALA A N 1
ATOM 858 C CA . ALA A 1 113 ? -42.143 -37.307 59.597 1.00 51.78 113 ALA A CA 1
ATOM 859 C C . ALA A 1 113 ? -42.542 -35.869 59.215 1.00 51.78 113 ALA A C 1
ATOM 861 O O . ALA A 1 113 ? -42.123 -35.374 58.167 1.00 51.78 113 ALA A O 1
ATOM 862 N N . ALA A 1 114 ? -43.249 -35.159 60.101 1.00 49.94 114 ALA A N 1
ATOM 863 C CA . ALA A 1 114 ? -43.606 -33.754 59.901 1.00 49.94 114 ALA A CA 1
ATOM 864 C C . ALA A 1 114 ? -42.362 -32.853 59.806 1.00 49.94 114 ALA A C 1
ATOM 866 O O . ALA A 1 114 ? -42.284 -31.995 58.931 1.00 49.94 114 ALA A O 1
ATOM 867 N N . ARG A 1 115 ? -41.340 -33.089 60.643 1.00 50.28 115 ARG A N 1
ATOM 868 C CA . ARG A 1 115 ? -40.073 -32.344 60.600 1.00 50.28 115 ARG A CA 1
ATOM 869 C C . ARG A 1 115 ? -39.288 -32.608 59.316 1.00 50.28 115 ARG A C 1
ATOM 871 O O . ARG A 1 115 ? -38.714 -31.670 58.776 1.00 50.28 115 ARG A O 1
ATOM 878 N N . ARG A 1 116 ? -39.274 -33.845 58.803 1.00 56.97 116 ARG A N 1
ATOM 879 C CA . ARG A 1 116 ? -38.653 -34.169 57.505 1.00 56.97 116 ARG A CA 1
ATOM 880 C C . ARG A 1 116 ? -39.383 -33.496 56.341 1.00 56.97 116 ARG A C 1
ATOM 882 O O . ARG A 1 116 ? -38.706 -32.947 55.483 1.00 56.97 116 ARG A O 1
ATOM 889 N N . SER A 1 117 ? -40.718 -33.470 56.361 1.00 57.44 117 SER A N 1
ATOM 890 C CA . SER A 1 117 ? -41.536 -32.785 55.348 1.00 57.44 117 SER A CA 1
ATOM 891 C C . SER A 1 117 ? -41.344 -31.265 55.367 1.00 57.44 117 SER A C 1
ATOM 893 O O . SER A 1 117 ? -41.227 -30.636 54.319 1.00 57.44 117 SER A O 1
ATOM 895 N N . LEU A 1 118 ? -41.266 -30.662 56.558 1.00 51.78 118 LEU A N 1
ATOM 896 C CA . LEU A 1 118 ? -41.023 -29.226 56.698 1.00 51.78 118 LEU A CA 1
ATOM 897 C C . LEU A 1 118 ? -39.592 -28.863 56.271 1.00 51.78 118 LEU A C 1
ATOM 899 O O . LEU A 1 118 ? -39.376 -27.841 55.631 1.00 51.78 118 LEU A O 1
ATOM 903 N N . LEU A 1 119 ? -38.609 -29.713 56.597 1.00 53.34 119 LEU A N 1
ATOM 904 C CA . LEU A 1 119 ? -37.220 -29.538 56.171 1.00 53.34 119 LEU A CA 1
ATOM 905 C C . LEU A 1 119 ? -37.068 -29.671 54.654 1.00 53.34 119 LEU A C 1
ATOM 907 O O . LEU A 1 119 ? -36.347 -28.865 54.075 1.00 53.34 119 LEU A O 1
ATOM 911 N N . SER A 1 120 ? -37.747 -30.621 54.000 1.00 54.56 120 SER A N 1
ATOM 912 C CA . SER A 1 120 ? -37.725 -30.714 52.535 1.00 54.56 120 SER A CA 1
ATOM 913 C C . SER A 1 120 ? -38.338 -29.477 51.883 1.00 54.56 120 SER A C 1
ATOM 915 O O . SER A 1 120 ? -37.747 -28.944 50.953 1.00 54.56 120 SER A O 1
ATOM 917 N N . GLU A 1 121 ? -39.440 -28.951 52.424 1.00 57.47 121 GLU A N 1
ATOM 918 C CA . GLU A 1 121 ? -40.084 -27.739 51.902 1.00 57.47 121 GLU A CA 1
ATOM 919 C C . GLU A 1 121 ? -39.239 -26.469 52.150 1.00 57.47 121 GLU A C 1
ATOM 921 O O . GLU A 1 121 ? -39.184 -25.572 51.309 1.00 57.47 121 GLU A O 1
ATOM 926 N N . ILE A 1 122 ? -38.526 -26.392 53.283 1.00 56.72 122 ILE A N 1
ATOM 927 C CA . ILE A 1 122 ? -37.574 -25.308 53.586 1.00 56.72 122 ILE A CA 1
ATOM 928 C C . ILE A 1 122 ? -36.347 -25.377 52.666 1.00 56.72 122 ILE A C 1
ATOM 930 O O . ILE A 1 122 ? -35.900 -24.339 52.180 1.00 56.72 122 ILE A O 1
ATOM 934 N N . ILE A 1 123 ? -35.811 -26.574 52.406 1.00 60.25 123 ILE A N 1
ATOM 935 C CA . ILE A 1 123 ? -34.683 -26.781 51.483 1.00 60.25 123 ILE A CA 1
ATOM 936 C C . ILE A 1 123 ? -35.096 -26.420 50.054 1.00 60.25 123 ILE A C 1
ATOM 938 O O . ILE A 1 123 ? -34.358 -25.727 49.358 1.00 60.25 123 ILE A O 1
ATOM 942 N N . GLU A 1 124 ? -36.293 -26.820 49.629 1.00 66.31 124 GLU A N 1
ATOM 943 C CA . GLU A 1 124 ? -36.827 -26.507 48.305 1.00 66.31 124 GLU A CA 1
ATOM 944 C C . GLU A 1 124 ? -37.043 -24.995 48.131 1.00 66.31 124 GLU A C 1
ATOM 946 O O . GLU A 1 124 ? -36.568 -24.414 47.155 1.00 66.31 124 GLU A O 1
ATOM 951 N N . LYS A 1 125 ? -37.623 -24.309 49.127 1.00 63.44 125 LYS A N 1
ATOM 952 C CA . LYS A 1 125 ? -37.739 -22.836 49.131 1.00 63.44 125 LYS A CA 1
ATOM 953 C C . LYS A 1 125 ? -36.377 -22.135 49.163 1.00 63.44 125 LYS A C 1
ATOM 955 O O . LYS A 1 125 ? -36.214 -21.107 48.508 1.00 63.44 125 LYS A O 1
ATOM 960 N N . GLY A 1 126 ? -35.395 -22.686 49.879 1.00 70.31 126 GLY A N 1
ATOM 961 C CA . GLY A 1 126 ? -34.014 -22.196 49.886 1.00 70.31 126 GLY A CA 1
ATOM 962 C C . GLY A 1 126 ? -33.341 -22.308 48.515 1.00 70.31 126 GLY A C 1
ATOM 963 O O . GLY A 1 126 ? -32.721 -21.350 48.055 1.00 70.31 126 GLY A O 1
ATOM 964 N N . ASN A 1 127 ? -33.537 -23.434 47.825 1.00 71.00 127 ASN A N 1
ATOM 965 C CA . ASN A 1 127 ? -33.028 -23.663 46.471 1.00 71.00 127 ASN A CA 1
ATOM 966 C C . ASN A 1 127 ? -33.695 -22.739 45.444 1.00 71.00 127 ASN A C 1
ATOM 968 O O . ASN A 1 127 ? -33.008 -22.163 44.602 1.00 71.00 127 ASN A O 1
ATOM 972 N N . VAL A 1 128 ? -35.013 -22.533 45.545 1.00 68.62 128 VAL A N 1
ATOM 973 C CA . VAL A 1 128 ? -35.751 -21.593 44.685 1.00 68.62 128 VAL A CA 1
ATOM 974 C C . VAL A 1 128 ? -35.276 -20.155 44.911 1.00 68.62 128 VAL A C 1
ATOM 976 O O . VAL A 1 128 ? -35.059 -19.417 43.952 1.00 68.62 128 VAL A O 1
ATOM 979 N N . TYR A 1 129 ? -35.046 -19.753 46.164 1.00 65.75 129 TYR A N 1
ATOM 980 C CA . TYR A 1 129 ? -34.523 -18.422 46.481 1.00 65.75 129 TYR A CA 1
ATOM 981 C C . TYR A 1 129 ? -33.103 -18.204 45.938 1.00 65.75 129 TYR A C 1
ATOM 983 O O . TYR A 1 129 ? -32.791 -17.117 45.447 1.00 65.75 129 TYR A O 1
ATOM 991 N N . GLN A 1 130 ? -32.253 -19.235 45.977 1.00 68.56 130 GLN A N 1
ATOM 992 C CA . GLN A 1 130 ? -30.909 -19.169 45.407 1.00 68.56 130 GLN A CA 1
ATOM 993 C C . GLN A 1 130 ? -30.942 -19.100 43.872 1.00 68.56 130 GLN A C 1
ATOM 995 O O . GLN A 1 130 ? -30.270 -18.248 43.298 1.00 68.56 130 GLN A O 1
ATOM 1000 N N . MET A 1 131 ? -31.796 -19.892 43.211 1.00 66.38 131 MET A N 1
ATOM 1001 C CA . MET A 1 131 ? -32.004 -19.807 41.758 1.00 66.38 131 MET A CA 1
ATOM 1002 C C . MET A 1 131 ? -32.478 -18.420 41.312 1.00 66.38 131 MET A C 1
ATOM 1004 O O . MET A 1 131 ? -31.973 -17.890 40.325 1.00 66.38 131 MET A O 1
ATOM 1008 N N . LEU A 1 132 ? -33.422 -17.810 42.038 1.00 64.88 132 LEU A N 1
ATOM 1009 C CA . LEU A 1 132 ? -33.919 -16.468 41.718 1.00 64.88 132 LEU A CA 1
ATOM 1010 C C . LEU A 1 132 ? -32.835 -15.395 41.890 1.00 64.88 132 LEU A C 1
ATOM 1012 O O . LEU A 1 132 ? -32.752 -14.481 41.073 1.00 64.88 132 LEU A O 1
ATOM 1016 N N . LYS A 1 133 ? -31.971 -15.520 42.906 1.00 69.56 133 LYS A N 1
ATOM 1017 C CA . LYS A 1 133 ? -30.807 -14.636 43.075 1.00 69.56 133 LYS A CA 1
ATOM 1018 C C . LYS A 1 133 ? -29.790 -14.791 41.954 1.00 69.56 133 LYS A C 1
ATOM 1020 O O . LYS A 1 133 ? -29.294 -13.784 41.458 1.00 69.56 133 LYS A O 1
ATOM 1025 N N . ASP A 1 134 ? -29.488 -16.021 41.553 1.00 70.94 134 ASP A N 1
ATOM 1026 C CA . ASP A 1 134 ? -28.532 -16.287 40.479 1.00 70.94 134 ASP A CA 1
ATOM 1027 C C . ASP A 1 134 ? -29.069 -15.771 39.133 1.00 70.94 134 ASP A C 1
ATOM 1029 O O . ASP A 1 134 ? -28.320 -15.200 38.339 1.00 70.94 134 ASP A O 1
ATOM 1033 N N . GLN A 1 135 ? -30.381 -15.889 38.903 1.00 68.00 135 GLN A N 1
ATOM 1034 C CA . GLN A 1 135 ? -31.050 -15.339 37.726 1.00 68.00 135 GLN A CA 1
ATOM 1035 C C . GLN A 1 135 ? -31.047 -13.803 37.729 1.00 68.00 135 GLN A C 1
ATOM 1037 O O . GLN A 1 135 ? -30.748 -13.201 36.698 1.00 68.00 135 GLN A O 1
ATOM 1042 N N . ASP A 1 136 ? -31.298 -13.158 38.872 1.00 71.38 136 ASP A N 1
ATOM 1043 C CA . ASP A 1 136 ? -31.207 -11.697 38.994 1.00 71.38 136 ASP A CA 1
ATOM 1044 C C . ASP A 1 136 ? -29.764 -11.204 38.792 1.00 71.38 136 ASP A C 1
ATOM 1046 O O . ASP A 1 136 ? -29.534 -10.215 38.099 1.00 71.38 136 ASP A O 1
ATOM 1050 N N . LEU A 1 137 ? -28.764 -11.947 39.283 1.00 73.19 137 LEU A N 1
ATOM 1051 C CA . LEU A 1 137 ? -27.350 -11.647 39.046 1.00 73.19 137 LEU A CA 1
ATOM 1052 C C . LEU A 1 137 ? -26.992 -11.748 37.556 1.00 73.19 137 LEU A C 1
ATOM 1054 O O . LEU A 1 137 ? -26.298 -10.879 37.029 1.00 73.19 137 LEU A O 1
ATOM 1058 N N . GLN A 1 138 ? -27.496 -12.771 36.855 1.00 64.75 138 GLN A N 1
ATOM 1059 C CA . GLN A 1 138 ? -27.321 -12.920 35.407 1.00 64.75 138 GLN A CA 1
ATOM 1060 C C . GLN A 1 138 ? -28.020 -11.804 34.621 1.00 64.75 138 GLN A C 1
ATOM 1062 O O . GLN A 1 138 ? -27.463 -11.312 33.638 1.00 64.75 138 GLN A O 1
ATOM 1067 N N . VAL A 1 139 ? -29.200 -11.359 35.061 1.00 65.62 139 VAL A N 1
ATOM 1068 C CA . VAL A 1 139 ? -29.914 -10.223 34.461 1.00 65.62 139 VAL A CA 1
ATOM 1069 C C . VAL A 1 139 ? -29.154 -8.919 34.703 1.00 65.62 139 VAL A C 1
ATOM 1071 O O . VAL A 1 139 ? -28.949 -8.159 33.760 1.00 65.62 139 VAL A O 1
ATOM 1074 N N . GLN A 1 140 ? -28.649 -8.670 35.912 1.00 65.56 140 GLN A N 1
ATOM 1075 C CA . GLN A 1 140 ? -27.829 -7.491 36.210 1.00 65.56 140 GLN A CA 1
ATOM 1076 C C . GLN A 1 140 ? -26.493 -7.503 35.448 1.00 65.56 140 GLN A C 1
ATOM 1078 O O . GLN A 1 140 ? -26.036 -6.460 34.978 1.00 65.56 140 GLN A O 1
ATOM 1083 N N . GLU A 1 141 ? -25.881 -8.674 35.258 1.00 69.12 141 GLU A N 1
ATOM 1084 C CA . GLU A 1 141 ? -24.695 -8.874 34.420 1.00 69.12 141 GLU A CA 1
ATOM 1085 C C . GLU A 1 141 ? -24.996 -8.592 32.940 1.00 69.12 141 GLU A C 1
ATOM 1087 O O . GLU A 1 141 ? -24.232 -7.884 32.283 1.00 69.12 141 GLU A O 1
ATOM 1092 N N . ALA A 1 142 ? -26.131 -9.071 32.421 1.00 60.72 142 ALA A N 1
ATOM 1093 C CA . ALA A 1 142 ? -26.583 -8.810 31.056 1.00 60.72 142 ALA A CA 1
ATOM 1094 C C . ALA A 1 142 ? -26.932 -7.329 30.832 1.00 60.72 142 ALA A C 1
ATOM 1096 O O . ALA A 1 142 ? -26.557 -6.754 29.811 1.00 60.72 142 ALA A O 1
ATOM 1097 N N . VAL A 1 143 ? -27.574 -6.677 31.806 1.00 63.09 143 VAL A N 1
ATOM 1098 C CA . VAL A 1 143 ? -27.879 -5.239 31.782 1.00 63.09 143 VAL A CA 1
ATOM 1099 C C . VAL A 1 143 ? -26.600 -4.409 31.868 1.00 63.09 143 VAL A C 1
ATOM 1101 O O . VAL A 1 143 ? -26.486 -3.402 31.170 1.00 63.09 143 VAL A O 1
ATOM 1104 N N . ARG A 1 144 ? -25.606 -4.824 32.662 1.00 67.50 144 ARG A N 1
ATOM 1105 C CA . ARG A 1 144 ? -24.297 -4.163 32.714 1.00 67.50 144 ARG A CA 1
ATOM 1106 C C . ARG A 1 144 ? -23.530 -4.327 31.406 1.00 67.50 144 ARG A C 1
ATOM 1108 O O . ARG A 1 144 ? -22.998 -3.337 30.919 1.00 67.50 144 ARG A O 1
ATOM 1115 N N . ARG A 1 145 ? -23.512 -5.521 30.803 1.00 58.75 145 ARG A N 1
ATOM 1116 C CA . ARG A 1 145 ? -22.935 -5.736 29.461 1.00 58.75 145 ARG A CA 1
ATOM 1117 C C . ARG A 1 145 ? -23.642 -4.869 28.415 1.00 58.75 145 ARG A C 1
ATOM 1119 O O . ARG A 1 145 ? -22.978 -4.133 27.700 1.00 58.75 145 ARG A O 1
ATOM 1126 N N . GLY A 1 146 ? -24.974 -4.817 28.446 1.00 49.06 146 GLY A N 1
ATOM 1127 C CA . GLY A 1 146 ? -25.769 -3.947 27.576 1.00 49.06 146 GLY A CA 1
ATOM 1128 C C . GLY A 1 146 ? -25.514 -2.444 27.770 1.00 49.06 146 GLY A C 1
ATOM 1129 O O . GLY A 1 146 ? -25.571 -1.693 26.802 1.00 49.06 146 GLY A O 1
ATOM 1130 N N . HIS A 1 147 ? -25.191 -1.985 28.985 1.00 47.84 147 HIS A N 1
ATOM 1131 C CA . HIS A 1 147 ? -24.797 -0.591 29.241 1.00 47.84 147 HIS A CA 1
ATOM 1132 C C . HIS A 1 147 ? -23.338 -0.293 28.865 1.00 47.84 147 HIS A C 1
ATOM 1134 O O . HIS A 1 147 ? -23.042 0.837 28.482 1.00 47.84 147 HIS A O 1
ATOM 1140 N N . VAL A 1 148 ? -22.443 -1.285 28.919 1.00 49.41 148 VAL A N 1
ATOM 1141 C CA . VAL A 1 148 ? -21.059 -1.168 28.423 1.00 49.41 148 VAL A CA 1
ATOM 1142 C C . VAL A 1 148 ? -21.025 -1.147 26.886 1.00 49.41 148 VAL A C 1
ATOM 1144 O O . VAL A 1 148 ? -20.254 -0.385 26.306 1.00 49.41 148 VAL A O 1
ATOM 1147 N N . ASP A 1 149 ? -21.934 -1.863 26.219 1.00 48.53 149 ASP A N 1
ATOM 1148 C CA . ASP A 1 149 ? -22.065 -1.854 24.754 1.00 48.53 149 ASP A CA 1
ATOM 1149 C C . ASP A 1 149 ? -22.794 -0.604 24.217 1.00 48.53 149 ASP A C 1
ATOM 1151 O O . ASP A 1 149 ? -22.651 -0.235 23.048 1.00 48.53 149 ASP A O 1
ATOM 1155 N N . LYS A 1 150 ? -23.518 0.130 25.075 1.00 44.44 150 LYS A N 1
ATOM 1156 C CA . LYS A 1 150 ? -24.241 1.363 24.709 1.00 44.44 150 LYS A CA 1
ATOM 1157 C C . LYS A 1 150 ? -23.417 2.651 24.866 1.00 44.44 150 LYS A C 1
ATOM 1159 O O . LYS A 1 150 ? -23.985 3.730 25.020 1.00 44.44 150 LYS A O 1
ATOM 1164 N N . ALA A 1 151 ? -22.087 2.562 24.770 1.00 44.75 151 ALA A N 1
ATOM 1165 C CA . ALA A 1 151 ? -21.199 3.726 24.697 1.00 44.75 151 ALA A CA 1
ATOM 1166 C C . ALA A 1 151 ? -19.904 3.465 23.898 1.00 44.75 151 ALA A C 1
ATOM 1168 O O . ALA A 1 151 ? -18.805 3.800 24.330 1.00 44.75 151 ALA A O 1
ATOM 1169 N N . LYS A 1 152 ? -20.015 2.930 22.677 1.00 47.56 152 LYS A N 1
ATOM 1170 C CA . LYS A 1 152 ? -18.997 3.166 21.638 1.00 47.56 152 LYS A CA 1
ATOM 1171 C C . LYS A 1 152 ? -19.681 3.466 20.310 1.00 47.56 152 LYS A C 1
ATOM 1173 O O . LYS A 1 152 ? -19.707 2.665 19.382 1.00 47.56 152 LYS A O 1
ATOM 1178 N N . SER A 1 153 ? -20.243 4.670 20.223 1.00 47.34 153 SER A N 1
ATOM 1179 C CA . SER A 1 153 ? -20.396 5.344 18.935 1.00 47.34 153 SER A CA 1
ATOM 1180 C C . SER A 1 153 ? -18.991 5.473 18.342 1.00 47.34 153 SER A C 1
ATOM 1182 O O . SER A 1 153 ? -18.265 6.412 18.668 1.00 47.34 153 SER A O 1
ATOM 1184 N N . THR A 1 154 ? -18.560 4.499 17.540 1.00 59.47 154 THR A N 1
ATOM 1185 C CA . THR A 1 154 ? -17.317 4.591 16.774 1.00 59.47 154 THR A CA 1
ATOM 1186 C C . THR A 1 154 ? -17.536 5.660 15.710 1.00 59.47 154 THR A C 1
ATOM 1188 O O . THR A 1 154 ? -18.095 5.417 14.638 1.00 59.47 154 THR A O 1
ATOM 1191 N N . GLY A 1 155 ? -17.205 6.898 16.077 1.00 68.69 155 GLY A N 1
ATOM 1192 C CA . GLY A 1 155 ? -17.225 8.034 15.169 1.00 68.69 155 GLY A CA 1
ATOM 1193 C C . GLY A 1 155 ? -16.314 7.787 13.969 1.00 68.69 155 GLY A C 1
ATOM 1194 O O . GLY A 1 155 ? -15.412 6.950 14.026 1.00 68.69 155 GLY A O 1
ATOM 1195 N N . ALA A 1 156 ? -16.578 8.520 12.891 1.00 80.06 156 ALA A N 1
ATOM 1196 C CA . ALA A 1 156 ? -15.697 8.631 11.734 1.00 80.06 156 ALA A CA 1
ATOM 1197 C C . ALA A 1 156 ? -14.239 8.855 12.180 1.00 80.06 156 ALA A C 1
ATOM 1199 O O . ALA A 1 156 ? -13.963 9.775 12.959 1.00 80.06 156 ALA A O 1
ATOM 1200 N N . LEU A 1 157 ? -13.308 8.014 11.722 1.00 93.62 157 LEU A N 1
ATOM 1201 C CA . LEU A 1 157 ? -11.880 8.181 11.979 1.00 93.62 157 LEU A CA 1
ATOM 1202 C C . LEU A 1 157 ? -11.282 9.006 10.848 1.00 93.62 157 LEU A C 1
ATOM 1204 O O . LEU A 1 157 ? -11.407 8.642 9.685 1.00 93.62 157 LEU A O 1
ATOM 1208 N N . LYS A 1 158 ? -10.554 10.069 11.194 1.00 96.06 158 LYS A N 1
ATOM 1209 C CA . LYS A 1 158 ? -9.803 10.868 10.226 1.00 96.06 158 LYS A CA 1
ATOM 1210 C C . LYS A 1 158 ? -8.404 11.179 10.731 1.00 96.06 158 LYS A C 1
ATOM 1212 O O . LYS A 1 158 ? -8.233 11.641 11.859 1.00 96.06 158 LYS A O 1
ATOM 1217 N N . PHE A 1 159 ? -7.404 10.973 9.883 1.00 96.62 159 PHE A N 1
ATOM 1218 C CA . PHE A 1 159 ? -6.035 11.406 10.147 1.00 96.62 159 PHE A CA 1
ATOM 1219 C C . PHE A 1 159 ? -5.306 11.808 8.865 1.00 96.62 159 PHE A C 1
ATOM 1221 O O . PHE A 1 159 ? -5.653 11.382 7.764 1.00 96.62 159 PHE A O 1
ATOM 1228 N N . ALA A 1 160 ? -4.266 12.623 9.028 1.00 97.50 160 ALA A N 1
ATOM 1229 C CA . ALA A 1 160 ? -3.336 12.989 7.972 1.00 97.50 160 ALA A CA 1
ATOM 1230 C C . ALA A 1 160 ? -1.921 13.123 8.548 1.00 97.50 160 ALA A C 1
ATOM 1232 O O . ALA A 1 160 ? -1.725 13.690 9.624 1.00 97.50 160 ALA A O 1
ATOM 1233 N N . PHE A 1 161 ? -0.954 12.584 7.815 1.00 96.75 161 PHE A N 1
ATOM 1234 C CA . PHE A 1 161 ? 0.472 12.629 8.091 1.00 96.75 161 PHE A CA 1
ATOM 1235 C C . PHE A 1 161 ? 1.175 13.233 6.873 1.00 96.75 161 PHE A C 1
ATOM 1237 O O . PHE A 1 161 ? 1.286 12.569 5.842 1.00 96.75 161 PHE A O 1
ATOM 1244 N N . ASP A 1 162 ? 1.675 14.462 6.999 1.00 92.62 162 ASP A N 1
ATOM 1245 C CA . ASP A 1 162 ? 2.582 15.092 6.017 1.00 92.62 162 ASP A CA 1
ATOM 1246 C C . ASP A 1 162 ? 4.066 14.785 6.311 1.00 92.62 162 ASP A C 1
ATOM 1248 O O . ASP A 1 162 ? 4.984 15.351 5.723 1.00 92.62 162 ASP A O 1
ATOM 1252 N N . GLY A 1 163 ? 4.275 13.872 7.256 1.00 91.44 163 GLY A N 1
ATOM 1253 C CA . GLY A 1 163 ? 5.530 13.356 7.770 1.00 91.44 163 GLY A CA 1
ATOM 1254 C C . GLY A 1 163 ? 5.217 12.467 8.974 1.00 91.44 163 GLY A C 1
ATOM 1255 O O . GLY A 1 163 ? 4.137 12.556 9.567 1.00 91.44 163 GLY A O 1
ATOM 1256 N N . PHE A 1 164 ? 6.140 11.582 9.330 1.00 94.50 164 PHE A N 1
ATOM 1257 C CA . PHE A 1 164 ? 5.890 10.531 10.310 1.00 94.50 164 PHE A CA 1
ATOM 1258 C C . PHE A 1 164 ? 6.730 10.680 11.578 1.00 94.50 164 PHE A C 1
ATOM 1260 O O . PHE A 1 164 ? 7.903 11.049 11.545 1.00 94.50 164 PHE A O 1
ATOM 1267 N N . ASN A 1 165 ? 6.115 10.318 12.703 1.00 88.06 165 ASN A N 1
ATOM 1268 C CA . ASN A 1 165 ? 6.770 10.082 13.985 1.00 88.06 165 ASN A CA 1
ATOM 1269 C C . ASN A 1 165 ? 6.304 8.728 14.549 1.00 88.06 165 ASN A C 1
ATOM 1271 O O . ASN A 1 165 ? 5.306 8.167 14.093 1.00 88.06 165 ASN A O 1
ATOM 1275 N N . THR A 1 166 ? 7.021 8.188 15.533 1.00 81.50 166 THR A N 1
ATOM 1276 C CA . THR A 1 166 ? 6.754 6.836 16.051 1.00 81.50 166 THR A CA 1
ATOM 1277 C C . THR A 1 166 ? 5.504 6.748 16.926 1.00 81.50 166 THR A C 1
ATOM 1279 O O . THR A 1 166 ? 4.978 5.659 17.100 1.00 81.50 166 THR A O 1
ATOM 1282 N N . SER A 1 167 ? 4.977 7.860 17.450 1.00 87.75 167 SER A N 1
ATOM 1283 C CA . SER A 1 167 ? 3.890 7.829 18.446 1.00 87.75 167 SER A CA 1
ATOM 1284 C C . SER A 1 167 ? 2.552 7.302 17.917 1.00 87.75 167 SER A C 1
ATOM 1286 O O . SER A 1 167 ? 1.728 6.829 18.693 1.00 87.75 167 SER A O 1
ATOM 1288 N N . LYS A 1 168 ? 2.322 7.378 16.600 1.00 91.00 168 LYS A N 1
ATOM 1289 C CA . LYS A 1 168 ? 1.061 6.973 15.952 1.00 91.00 168 LYS A CA 1
ATOM 1290 C C . LYS A 1 168 ? 1.224 5.800 14.985 1.00 91.00 168 LYS A C 1
ATOM 1292 O O . LYS A 1 168 ? 0.290 5.496 14.237 1.00 91.00 168 LYS A O 1
ATOM 1297 N N . LEU A 1 169 ? 2.385 5.146 15.009 1.00 96.44 169 LEU A N 1
ATOM 1298 C CA . LEU A 1 169 ? 2.743 4.057 14.108 1.00 96.44 169 LEU A CA 1
ATOM 1299 C C . LEU A 1 169 ? 3.264 2.845 14.876 1.00 96.44 169 LEU A C 1
ATOM 1301 O O . LEU A 1 169 ? 4.006 2.976 15.843 1.00 96.44 169 LEU A O 1
ATOM 1305 N N . LEU A 1 170 ? 2.948 1.660 14.369 1.00 97.88 170 LEU A N 1
ATOM 1306 C CA . LEU A 1 170 ? 3.588 0.410 14.758 1.00 97.88 170 LEU A CA 1
ATOM 1307 C C . LEU A 1 170 ? 4.500 -0.022 13.615 1.00 97.88 170 LEU A C 1
ATOM 1309 O O . LEU A 1 170 ? 4.027 -0.241 12.499 1.00 97.88 170 LEU A O 1
ATOM 1313 N N . LEU A 1 171 ? 5.799 -0.123 13.884 1.00 98.19 171 LEU A N 1
ATOM 1314 C CA . LEU A 1 171 ? 6.805 -0.527 12.904 1.00 98.19 171 LEU A CA 1
ATOM 1315 C C . LEU A 1 171 ? 7.278 -1.948 13.216 1.00 98.19 171 LEU A C 1
ATOM 1317 O O . LEU A 1 171 ? 7.612 -2.256 14.358 1.00 98.19 171 LEU A O 1
ATOM 1321 N N . TYR A 1 172 ? 7.311 -2.803 12.198 1.00 98.44 172 TYR A N 1
ATOM 1322 C CA . TYR A 1 172 ? 7.703 -4.204 12.310 1.00 98.44 172 TYR A CA 1
ATOM 1323 C C . TYR A 1 172 ? 8.705 -4.602 11.226 1.00 98.44 172 TYR A C 1
ATOM 1325 O O . TYR A 1 172 ? 8.741 -4.023 10.135 1.00 98.44 172 TYR A O 1
ATOM 1333 N N . GLY A 1 173 ? 9.482 -5.647 11.519 1.00 97.56 173 GLY A N 1
ATOM 1334 C CA . GLY A 1 173 ? 10.550 -6.114 10.641 1.00 97.56 173 GLY A CA 1
ATOM 1335 C C . GLY A 1 173 ? 11.643 -5.055 10.511 1.00 97.56 173 GLY A C 1
ATOM 1336 O O . GLY A 1 173 ? 12.111 -4.511 11.506 1.00 97.56 173 GLY A O 1
ATOM 1337 N N . ASN A 1 174 ? 12.037 -4.744 9.280 1.00 97.56 174 ASN A N 1
ATOM 1338 C CA . ASN A 1 174 ? 13.055 -3.738 8.984 1.00 97.56 174 ASN A CA 1
ATOM 1339 C C . ASN A 1 174 ? 12.497 -2.318 8.801 1.00 97.56 174 ASN A C 1
ATOM 1341 O O . ASN A 1 174 ? 13.282 -1.408 8.504 1.00 97.56 174 ASN A O 1
ATOM 1345 N N . ALA A 1 175 ? 11.181 -2.123 8.964 1.00 97.88 175 ALA A N 1
ATOM 1346 C CA . ALA A 1 175 ? 10.564 -0.815 8.807 1.00 97.88 175 ALA A CA 1
ATOM 1347 C C . ALA A 1 175 ? 11.097 0.170 9.857 1.00 97.88 175 ALA A C 1
ATOM 1349 O O . ALA A 1 175 ? 11.129 -0.129 11.050 1.00 97.88 175 ALA A O 1
ATOM 1350 N N . LYS A 1 176 ? 11.498 1.361 9.416 1.00 96.94 176 LYS A N 1
ATOM 1351 C CA . LYS A 1 176 ? 12.019 2.424 10.285 1.00 96.94 176 LYS A CA 1
ATOM 1352 C C . LYS A 1 176 ? 11.592 3.798 9.795 1.00 96.94 176 LYS A C 1
ATOM 1354 O O . LYS A 1 176 ? 11.260 3.973 8.623 1.00 96.94 176 LYS A O 1
ATOM 1359 N N . LEU A 1 177 ? 11.657 4.786 10.680 1.00 96.38 177 LEU A N 1
ATOM 1360 C CA . LEU A 1 177 ? 11.613 6.178 10.250 1.00 96.38 177 LEU A CA 1
ATOM 1361 C C . LEU A 1 177 ? 12.956 6.584 9.651 1.00 96.38 177 LEU A C 1
ATOM 1363 O O . LEU A 1 177 ? 14.015 6.277 10.195 1.00 96.38 177 LEU A O 1
ATOM 1367 N N . ASP A 1 178 ? 12.886 7.294 8.537 1.00 93.75 178 ASP A N 1
ATOM 1368 C CA . ASP A 1 178 ? 14.021 7.899 7.862 1.00 93.75 178 ASP A CA 1
ATOM 1369 C C . ASP A 1 178 ? 13.630 9.314 7.438 1.00 93.75 178 ASP A C 1
ATOM 1371 O O . ASP A 1 178 ? 12.857 9.503 6.498 1.00 93.75 178 ASP A O 1
ATOM 1375 N N . SER A 1 179 ? 14.150 10.310 8.158 1.00 91.69 179 SER A N 1
ATOM 1376 C CA . SER A 1 179 ? 14.001 11.729 7.810 1.00 91.69 179 SER A CA 1
ATOM 1377 C C . SER A 1 179 ? 12.541 12.177 7.609 1.00 91.69 179 SER A C 1
ATOM 1379 O O . SER A 1 179 ? 12.227 12.912 6.677 1.00 91.69 179 SER A O 1
ATOM 1381 N N . GLY A 1 180 ? 11.628 11.702 8.465 1.00 93.12 180 GLY A N 1
ATOM 1382 C CA . GLY A 1 180 ? 10.194 12.011 8.388 1.00 93.12 180 GLY A CA 1
ATOM 1383 C C . GLY A 1 180 ? 9.394 11.127 7.423 1.00 93.12 180 GLY A C 1
ATOM 1384 O O . GLY A 1 180 ? 8.172 11.234 7.401 1.00 93.12 180 GLY A O 1
ATOM 1385 N N . ALA A 1 181 ? 10.037 10.223 6.679 1.00 97.12 181 ALA A N 1
ATOM 1386 C CA . ALA A 1 181 ? 9.388 9.181 5.884 1.00 97.12 181 ALA A CA 1
ATOM 1387 C C . ALA A 1 181 ? 9.423 7.826 6.612 1.00 97.12 181 ALA A C 1
ATOM 1389 O O . ALA A 1 181 ? 10.267 7.588 7.476 1.00 97.12 181 ALA A O 1
ATOM 1390 N N . ILE A 1 182 ? 8.537 6.905 6.235 1.00 98.25 182 ILE A N 1
ATOM 1391 C CA . ILE A 1 182 ? 8.643 5.491 6.611 1.00 98.25 182 ILE A CA 1
ATOM 1392 C C . ILE A 1 182 ? 9.458 4.789 5.528 1.00 98.25 182 ILE A C 1
ATOM 1394 O O . ILE A 1 182 ? 9.012 4.712 4.387 1.00 98.25 182 ILE A O 1
ATOM 1398 N N . SER A 1 183 ? 10.619 4.244 5.881 1.00 97.81 183 SER A N 1
ATOM 1399 C CA . SER A 1 183 ? 11.358 3.289 5.051 1.00 97.81 183 SER A CA 1
ATOM 1400 C C . SER A 1 183 ? 10.885 1.887 5.413 1.00 97.81 183 SER A C 1
ATOM 1402 O O . SER A 1 183 ? 11.130 1.439 6.531 1.00 97.81 183 SER A O 1
ATOM 1404 N N . LEU A 1 184 ? 10.186 1.204 4.506 1.00 98.38 184 LEU A N 1
ATOM 1405 C CA . LEU A 1 184 ? 9.678 -0.153 4.741 1.00 98.38 184 LEU A CA 1
ATOM 1406 C C . LEU A 1 184 ? 10.783 -1.202 4.578 1.00 98.38 184 LEU A C 1
ATOM 1408 O O . LEU A 1 184 ? 10.824 -2.170 5.322 1.00 98.38 184 LEU A O 1
ATOM 1412 N N . THR A 1 185 ? 11.704 -1.002 3.641 1.00 96.94 185 THR A N 1
ATOM 1413 C CA . THR A 1 185 ? 12.828 -1.917 3.396 1.00 96.94 185 THR A CA 1
ATOM 1414 C C . THR A 1 185 ? 14.166 -1.219 3.613 1.00 96.94 185 THR A C 1
ATOM 1416 O O . THR A 1 185 ? 14.238 0.006 3.759 1.00 96.94 185 THR A O 1
ATOM 1419 N N . GLN A 1 186 ? 15.230 -2.016 3.672 1.00 90.44 186 GLN A N 1
ATOM 1420 C CA . GLN A 1 186 ? 16.615 -1.556 3.781 1.00 90.44 186 GLN A CA 1
ATOM 1421 C C . GLN A 1 186 ? 17.452 -2.095 2.615 1.00 90.44 186 GLN A C 1
ATOM 1423 O O . GLN A 1 186 ? 16.956 -2.883 1.808 1.00 90.44 186 GLN A O 1
ATOM 1428 N N . ASP A 1 187 ? 18.718 -1.678 2.542 1.00 91.69 187 ASP A N 1
ATOM 1429 C CA . ASP A 1 187 ? 19.683 -2.148 1.540 1.00 91.69 187 ASP A CA 1
ATOM 1430 C C . ASP A 1 187 ? 20.177 -3.559 1.893 1.00 91.69 187 ASP A C 1
ATOM 1432 O O . ASP A 1 187 ? 21.309 -3.775 2.317 1.00 91.69 187 ASP A O 1
ATOM 1436 N N . THR A 1 188 ? 19.251 -4.516 1.864 1.00 91.56 188 THR A N 1
ATOM 1437 C CA . THR A 1 188 ? 19.503 -5.920 2.179 1.00 91.56 188 THR A CA 1
ATOM 1438 C C . THR A 1 188 ? 18.505 -6.822 1.464 1.00 91.56 188 THR A C 1
ATOM 1440 O O . THR A 1 188 ? 17.351 -6.447 1.225 1.00 91.56 188 THR A O 1
ATOM 1443 N N . THR A 1 189 ? 18.957 -8.019 1.098 1.00 94.44 189 THR A N 1
ATOM 1444 C CA . THR A 1 189 ? 18.116 -9.040 0.468 1.00 94.44 189 THR A CA 1
ATOM 1445 C C . THR A 1 189 ? 17.114 -9.610 1.463 1.00 94.44 189 THR A C 1
ATOM 1447 O O . THR A 1 189 ? 17.426 -9.739 2.646 1.00 94.44 189 THR A O 1
ATOM 1450 N N . PHE A 1 190 ? 15.944 -10.023 0.974 1.00 95.75 190 PHE A N 1
ATOM 1451 C CA . PHE A 1 190 ? 14.904 -10.679 1.782 1.00 95.75 190 PHE A CA 1
ATOM 1452 C C . PHE A 1 190 ? 14.432 -9.861 2.999 1.00 95.75 190 PHE A C 1
ATOM 1454 O O . PHE A 1 190 ? 13.999 -10.414 4.009 1.00 95.75 190 PHE A O 1
ATOM 1461 N N . SER A 1 191 ? 14.495 -8.533 2.898 1.00 96.56 191 SER A N 1
ATOM 1462 C CA . SER A 1 191 ? 13.939 -7.614 3.885 1.00 96.56 191 SER A CA 1
ATOM 1463 C C . SER A 1 191 ? 12.417 -7.703 3.875 1.00 96.56 191 SER A C 1
ATOM 1465 O O . SER A 1 191 ? 11.805 -7.788 2.811 1.00 96.56 191 SER A O 1
ATOM 1467 N N . ILE A 1 192 ? 11.809 -7.631 5.056 1.00 98.12 192 ILE A N 1
ATOM 1468 C CA . ILE A 1 192 ? 10.367 -7.446 5.232 1.00 98.12 192 ILE A CA 1
ATOM 1469 C C . ILE A 1 192 ? 10.196 -6.252 6.150 1.00 98.12 192 ILE A C 1
ATOM 1471 O O . ILE A 1 192 ? 10.791 -6.214 7.229 1.00 98.12 192 ILE A O 1
ATOM 1475 N N . GLY A 1 193 ? 9.343 -5.308 5.776 1.00 98.38 193 GLY A N 1
ATOM 1476 C CA . GLY A 1 193 ? 8.903 -4.292 6.717 1.00 98.38 193 GLY A CA 1
ATOM 1477 C C . GLY A 1 193 ? 7.434 -3.986 6.589 1.00 98.38 193 GLY A C 1
ATOM 1478 O O . GLY A 1 193 ? 6.835 -4.076 5.516 1.00 98.38 193 GLY A O 1
ATOM 1479 N N . ARG A 1 194 ? 6.857 -3.635 7.732 1.00 98.69 194 ARG A N 1
ATOM 1480 C CA . ARG A 1 194 ? 5.450 -3.291 7.858 1.00 98.69 194 ARG A CA 1
ATOM 1481 C C . ARG A 1 194 ? 5.301 -2.102 8.790 1.00 98.69 194 ARG A C 1
ATOM 1483 O O . ARG A 1 194 ? 5.909 -2.073 9.857 1.00 98.69 194 ARG A O 1
ATOM 1490 N N . ALA A 1 195 ? 4.490 -1.140 8.382 1.00 98.56 195 ALA A N 1
ATOM 1491 C CA . ALA A 1 195 ? 4.137 0.023 9.175 1.00 98.56 195 ALA A CA 1
ATOM 1492 C C . ALA A 1 195 ? 2.617 0.122 9.250 1.00 98.56 195 ALA A C 1
ATOM 1494 O O . ALA A 1 195 ? 1.962 0.222 8.217 1.00 98.56 195 ALA A O 1
ATOM 1495 N N . LEU A 1 196 ? 2.061 0.077 10.457 1.00 98.62 196 LEU A N 1
ATOM 1496 C CA . LEU A 1 196 ? 0.621 0.116 10.700 1.00 98.62 196 LEU A CA 1
ATOM 1497 C C . LEU A 1 196 ? 0.250 1.376 11.477 1.00 98.62 196 LEU A C 1
ATOM 1499 O O . LEU A 1 196 ? 1.030 1.853 12.302 1.00 98.62 196 LEU A O 1
ATOM 1503 N N . TYR A 1 197 ? -0.957 1.891 11.257 1.00 98.12 197 TYR A N 1
ATOM 1504 C CA . TYR A 1 197 ? -1.556 2.837 12.192 1.00 98.12 197 TYR A CA 1
ATOM 1505 C C . TYR A 1 197 ? -1.688 2.178 13.570 1.00 98.12 197 TYR A C 1
ATOM 1507 O O . TYR A 1 197 ? -2.012 0.995 13.672 1.00 98.12 197 TYR A O 1
ATOM 1515 N N . HIS A 1 198 ? -1.406 2.932 14.632 1.00 96.25 198 HIS A N 1
ATOM 1516 C CA . HIS A 1 198 ? -1.292 2.372 15.984 1.00 96.25 198 HIS A CA 1
ATOM 1517 C C . HIS A 1 198 ? -2.551 1.689 16.536 1.00 96.25 198 HIS A C 1
ATOM 1519 O O . HIS A 1 198 ? -2.440 0.820 17.399 1.00 96.25 198 HIS A O 1
ATOM 1525 N N . ALA A 1 199 ? -3.732 2.058 16.044 1.00 96.19 199 ALA A N 1
ATOM 1526 C CA . ALA A 1 199 ? -5.005 1.498 16.472 1.00 96.19 199 ALA A CA 1
ATOM 1527 C C . ALA A 1 199 ? -5.706 0.781 15.313 1.00 96.19 199 ALA A C 1
ATOM 1529 O O . ALA A 1 199 ? -5.473 1.085 14.142 1.00 96.19 199 ALA A O 1
ATOM 1530 N N . LYS A 1 200 ? -6.602 -0.154 15.637 1.00 96.75 200 LYS A N 1
ATOM 1531 C CA . LYS A 1 200 ? -7.509 -0.707 14.633 1.00 96.75 200 LYS A CA 1
ATOM 1532 C C . LYS A 1 200 ? -8.525 0.352 14.205 1.00 96.75 200 LYS A C 1
ATOM 1534 O O . LYS A 1 200 ? -8.980 1.164 15.010 1.00 96.75 200 LYS A O 1
ATOM 1539 N N . ILE A 1 201 ? -8.857 0.337 12.923 1.00 96.06 201 ILE A N 1
ATOM 1540 C CA . ILE A 1 201 ? -9.840 1.213 12.301 1.00 96.06 201 ILE A CA 1
ATOM 1541 C C . ILE A 1 201 ? -11.175 0.467 12.274 1.00 96.06 201 ILE A C 1
ATOM 1543 O O . ILE A 1 201 ? -11.201 -0.641 11.739 1.00 96.06 201 ILE A O 1
ATOM 1547 N N . PRO A 1 202 ? -12.270 1.036 12.809 1.00 95.06 202 PRO A N 1
ATOM 1548 C CA . PRO A 1 202 ? -13.607 0.465 12.669 1.00 95.06 202 PRO A CA 1
ATOM 1549 C C . PRO A 1 202 ? -14.038 0.501 11.203 1.00 95.06 202 PRO A C 1
ATOM 1551 O O . PRO A 1 202 ? -14.104 1.576 10.624 1.00 95.06 202 PRO A O 1
ATOM 1554 N N . LEU A 1 203 ? -14.338 -0.641 10.595 1.00 95.06 203 LEU A N 1
ATOM 1555 C CA . LEU A 1 203 ? -14.652 -0.753 9.165 1.00 95.06 203 LEU A CA 1
ATOM 1556 C C . LEU A 1 203 ? -16.116 -1.092 8.896 1.00 95.06 203 LEU A C 1
ATOM 1558 O O . LEU A 1 203 ? -16.583 -0.879 7.782 1.00 95.06 203 LEU A O 1
ATOM 1562 N N . LYS A 1 204 ? -16.856 -1.554 9.906 1.00 93.56 204 LYS A N 1
ATOM 1563 C CA . LYS A 1 204 ? -18.300 -1.803 9.828 1.00 93.56 204 LYS A CA 1
ATOM 1564 C C . LYS A 1 204 ? -19.097 -0.767 10.611 1.00 93.56 204 LYS A C 1
ATOM 1566 O O . LYS A 1 204 ? -18.605 -0.148 11.563 1.00 93.56 204 LYS A O 1
ATOM 1571 N N . HIS A 1 205 ? -20.334 -0.539 10.187 1.00 88.06 205 HIS A N 1
ATOM 1572 C CA . HIS A 1 205 ? -21.298 0.188 11.008 1.00 88.06 205 HIS A CA 1
ATOM 1573 C C . HIS A 1 205 ? -21.657 -0.652 12.239 1.00 88.06 205 HIS A C 1
ATOM 1575 O O . HIS A 1 205 ? -21.778 -1.871 12.154 1.00 88.06 205 HIS A O 1
ATOM 1581 N N . THR A 1 206 ? -21.827 -0.006 13.394 1.00 83.12 206 THR A N 1
ATOM 1582 C CA . THR A 1 206 ? -22.202 -0.701 14.631 1.00 83.12 206 THR A CA 1
ATOM 1583 C C . THR A 1 206 ? -23.494 -1.489 14.410 1.00 83.12 206 THR A C 1
ATOM 1585 O O . THR A 1 206 ? -24.470 -0.931 13.911 1.00 83.12 206 THR A O 1
ATOM 1588 N N . ASN A 1 207 ? -23.498 -2.770 14.786 1.00 82.56 207 ASN A N 1
ATOM 1589 C CA . ASN A 1 207 ? -24.628 -3.691 14.608 1.00 82.56 207 ASN A CA 1
ATOM 1590 C C . ASN A 1 207 ? -25.050 -3.920 13.141 1.00 82.56 207 ASN A C 1
ATOM 1592 O O . ASN A 1 207 ? -26.211 -4.226 12.879 1.00 82.56 207 ASN A O 1
ATOM 1596 N N . SER A 1 208 ? -24.135 -3.768 12.178 1.00 85.56 208 SER A N 1
ATOM 1597 C CA . SER A 1 208 ? -24.402 -4.024 10.760 1.00 85.56 208 SER A CA 1
ATOM 1598 C C . SER A 1 208 ? -23.211 -4.690 10.067 1.00 85.56 208 SER A C 1
ATOM 1600 O O . SER A 1 208 ? -22.056 -4.428 10.393 1.00 85.56 208 SER A O 1
ATOM 1602 N N . SER A 1 209 ? -23.484 -5.527 9.063 1.00 85.69 209 SER A N 1
ATOM 1603 C CA . SER A 1 209 ? -22.463 -6.067 8.157 1.00 85.69 209 SER A CA 1
ATOM 1604 C C . SER A 1 209 ? -22.006 -5.056 7.098 1.00 85.69 209 SER A C 1
ATOM 1606 O O . SER A 1 209 ? -21.034 -5.314 6.388 1.00 85.69 209 SER A O 1
ATOM 1608 N N . THR A 1 210 ? -22.679 -3.904 6.991 1.00 90.94 210 THR A N 1
ATOM 1609 C CA . THR A 1 210 ? -22.361 -2.860 6.014 1.00 90.94 210 THR A CA 1
ATOM 1610 C C . THR A 1 210 ? -21.002 -2.229 6.306 1.00 90.94 210 THR A C 1
ATOM 1612 O O . THR A 1 210 ? -20.755 -1.709 7.399 1.00 90.94 210 THR A O 1
ATOM 1615 N N . ILE A 1 211 ? -20.141 -2.232 5.289 1.00 94.19 211 ILE A N 1
ATOM 1616 C CA . ILE A 1 211 ? -18.826 -1.594 5.327 1.00 94.19 211 ILE A CA 1
ATOM 1617 C C . ILE A 1 211 ? -18.972 -0.073 5.249 1.00 94.19 211 ILE A C 1
ATOM 1619 O O . ILE A 1 211 ? -19.719 0.456 4.424 1.00 94.19 211 ILE A O 1
ATOM 1623 N N . ARG A 1 212 ? -18.222 0.632 6.095 1.00 94.69 212 ARG A N 1
ATOM 1624 C CA . ARG A 1 212 ? -18.089 2.087 6.056 1.00 94.69 212 ARG A CA 1
ATOM 1625 C C . ARG A 1 212 ? -17.365 2.495 4.783 1.00 94.69 212 ARG A C 1
ATOM 1627 O O . ARG A 1 212 ? -16.342 1.912 4.425 1.00 94.69 212 ARG A O 1
ATOM 1634 N N . SER A 1 213 ? -17.878 3.526 4.122 1.00 96.44 213 SER A N 1
ATOM 1635 C CA . SER A 1 213 ? -17.128 4.152 3.036 1.00 96.44 213 SER A CA 1
ATOM 1636 C C . SER A 1 213 ? -15.821 4.708 3.587 1.00 96.44 213 SER A C 1
ATOM 1638 O O . SER A 1 213 ? -15.808 5.237 4.693 1.00 96.44 213 SER A O 1
ATOM 1640 N N . PHE A 1 214 ? -14.733 4.599 2.837 1.00 97.81 214 PHE A N 1
ATOM 1641 C CA . PHE A 1 214 ? -13.461 5.175 3.249 1.00 97.81 214 PHE A CA 1
ATOM 1642 C C . PHE A 1 214 ? -12.717 5.779 2.070 1.00 97.81 214 PHE A C 1
ATOM 1644 O O . PHE A 1 214 ? -12.867 5.361 0.924 1.00 97.81 214 PHE A O 1
ATOM 1651 N N . GLU A 1 215 ? -11.868 6.743 2.379 1.00 98.44 215 GLU A N 1
ATOM 1652 C CA . GLU A 1 215 ? -10.897 7.306 1.459 1.00 98.44 215 GLU A CA 1
ATOM 1653 C C . GLU A 1 215 ? -9.518 7.275 2.110 1.00 98.44 215 GLU A C 1
ATOM 1655 O O . GLU A 1 215 ? -9.342 7.573 3.294 1.00 98.44 215 GLU A O 1
ATOM 1660 N N . THR A 1 216 ? -8.505 6.916 1.332 1.00 98.81 216 THR A N 1
ATOM 1661 C CA . THR A 1 216 ? -7.116 7.035 1.754 1.00 98.81 216 THR A CA 1
ATOM 1662 C C . THR A 1 216 ? -6.253 7.563 0.628 1.00 98.81 216 THR A C 1
ATOM 1664 O O . THR A 1 216 ? -6.461 7.268 -0.548 1.00 98.81 216 THR A O 1
ATOM 1667 N N . SER A 1 217 ? -5.276 8.385 0.991 1.00 98.81 217 SER A N 1
ATOM 1668 C CA . SER A 1 217 ? -4.309 8.931 0.052 1.00 98.81 217 SER A CA 1
ATOM 1669 C C . SER A 1 217 ? -2.932 8.885 0.673 1.00 98.81 217 SER A C 1
ATOM 1671 O O . SER A 1 217 ? -2.747 9.258 1.827 1.00 98.81 217 SER A O 1
ATOM 1673 N N . PHE A 1 218 ? -1.942 8.457 -0.091 1.00 98.88 218 PHE A N 1
ATOM 1674 C CA . PHE A 1 218 ? -0.566 8.414 0.377 1.00 98.88 218 PHE A CA 1
ATOM 1675 C C . PHE A 1 218 ? 0.393 8.737 -0.751 1.00 98.88 218 PHE A C 1
ATOM 1677 O O . PHE A 1 218 ? 0.055 8.646 -1.933 1.00 98.88 218 PHE A O 1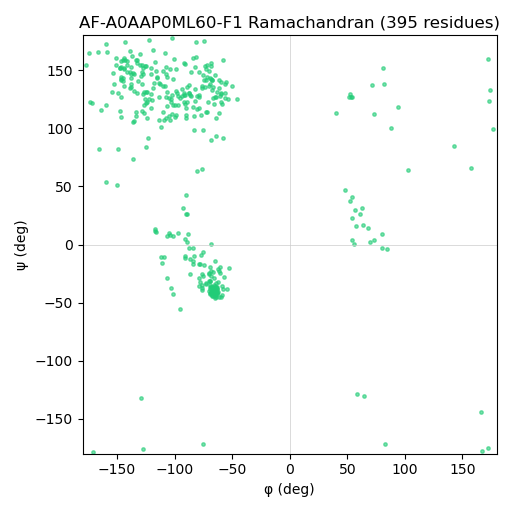
ATOM 1684 N N . THR A 1 219 ? 1.598 9.148 -0.376 1.00 98.81 219 THR A N 1
ATOM 1685 C CA . THR A 1 219 ? 2.695 9.302 -1.324 1.00 98.81 219 THR A CA 1
ATOM 1686 C C . THR A 1 219 ? 3.781 8.288 -1.042 1.00 98.81 219 THR A C 1
ATOM 1688 O O . THR A 1 219 ? 4.114 8.033 0.115 1.00 98.81 219 THR A O 1
ATOM 1691 N N . PHE A 1 220 ? 4.329 7.707 -2.104 1.00 98.69 220 PHE A N 1
ATOM 1692 C CA . PHE A 1 220 ? 5.403 6.733 -2.004 1.00 98.69 220 PHE A CA 1
ATOM 1693 C C . PHE A 1 220 ? 6.488 6.975 -3.053 1.00 98.69 220 PHE A C 1
ATOM 1695 O O . PHE A 1 220 ? 6.263 7.649 -4.062 1.00 98.69 220 PHE A O 1
ATOM 1702 N N . SER A 1 221 ? 7.659 6.392 -2.820 1.00 97.88 221 SER A N 1
ATOM 1703 C CA . SER A 1 221 ? 8.730 6.274 -3.809 1.00 97.88 221 SER A CA 1
ATOM 1704 C C . SE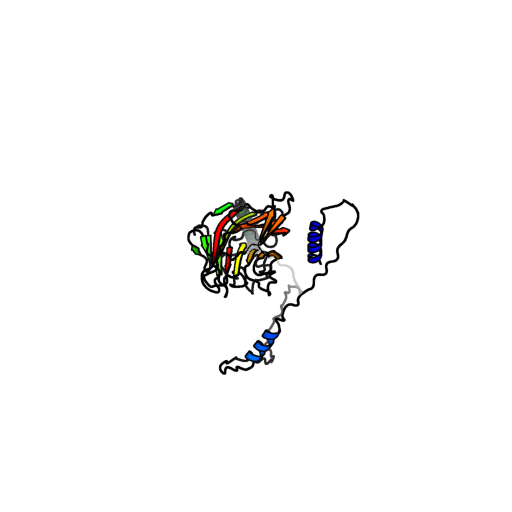R A 1 221 ? 9.360 4.887 -3.730 1.00 97.88 221 SER A C 1
ATOM 1706 O O . SER A 1 221 ? 9.621 4.404 -2.625 1.00 97.88 221 SER A O 1
ATOM 1708 N N . ILE A 1 222 ? 9.653 4.286 -4.885 1.00 97.56 222 ILE A N 1
ATOM 1709 C CA . ILE A 1 222 ? 10.474 3.076 -4.979 1.00 97.56 222 ILE A CA 1
ATOM 1710 C C . ILE A 1 222 ? 11.768 3.448 -5.693 1.00 97.56 222 ILE A C 1
ATOM 1712 O O . ILE A 1 222 ? 11.780 3.713 -6.900 1.00 97.56 222 ILE A O 1
ATOM 1716 N N . THR A 1 223 ? 12.852 3.511 -4.926 1.00 93.94 223 THR A N 1
ATOM 1717 C CA . THR A 1 223 ? 14.155 3.967 -5.417 1.00 93.94 223 THR A CA 1
ATOM 1718 C C . THR A 1 223 ? 15.101 2.776 -5.552 1.00 93.94 223 THR A C 1
ATOM 1720 O O . THR A 1 223 ? 15.268 2.029 -4.585 1.00 93.94 223 THR A O 1
ATOM 1723 N N . PRO A 1 224 ? 15.729 2.573 -6.723 1.00 90.25 224 PRO A N 1
ATOM 1724 C CA . PRO A 1 224 ? 16.750 1.547 -6.879 1.00 90.25 224 PRO A CA 1
ATOM 1725 C C . PRO A 1 224 ? 18.003 1.915 -6.079 1.00 90.25 224 PRO A C 1
ATOM 1727 O O . PRO A 1 224 ? 18.400 3.080 -6.040 1.00 90.25 224 PRO A O 1
ATOM 1730 N N . TYR A 1 225 ? 18.646 0.919 -5.472 1.00 87.19 225 TYR A N 1
ATOM 1731 C CA . TYR A 1 225 ? 20.001 1.085 -4.952 1.00 87.19 225 TYR A CA 1
ATOM 1732 C C . TYR A 1 225 ? 21.009 1.142 -6.107 1.00 87.19 225 TYR A C 1
ATOM 1734 O O . TYR A 1 225 ? 20.777 0.583 -7.184 1.00 87.19 225 TYR A O 1
ATOM 1742 N N . ASN A 1 226 ? 22.127 1.843 -5.903 1.00 82.25 226 ASN A N 1
ATOM 1743 C CA . ASN A 1 226 ? 23.139 2.025 -6.944 1.00 82.25 226 ASN A CA 1
ATOM 1744 C C . ASN A 1 226 ? 23.639 0.671 -7.466 1.00 82.25 226 ASN A C 1
ATOM 1746 O O . ASN A 1 226 ? 24.081 -0.179 -6.699 1.00 82.25 226 ASN A O 1
ATOM 1750 N N . GLY A 1 227 ? 23.566 0.481 -8.787 1.00 78.50 227 GLY A N 1
ATOM 1751 C CA . GLY A 1 227 ? 24.010 -0.749 -9.448 1.00 78.50 227 GLY A CA 1
ATOM 1752 C C . GLY A 1 227 ? 23.099 -1.966 -9.247 1.00 78.50 227 GLY A C 1
ATOM 1753 O O . GLY A 1 227 ? 23.436 -3.041 -9.736 1.00 78.50 227 GLY A O 1
ATOM 1754 N N . GLN A 1 228 ? 21.949 -1.823 -8.580 1.00 81.12 228 GLN A N 1
ATOM 1755 C CA . GLN A 1 228 ? 21.025 -2.927 -8.326 1.00 81.12 228 GLN A CA 1
ATOM 1756 C C . GLN A 1 228 ? 19.721 -2.812 -9.118 1.00 81.12 228 GLN A C 1
ATOM 1758 O O . GLN A 1 228 ? 19.221 -1.725 -9.412 1.00 81.12 228 GLN A O 1
ATOM 1763 N N . ARG A 1 229 ? 19.146 -3.970 -9.461 1.00 84.00 229 ARG A N 1
ATOM 1764 C CA . ARG A 1 229 ? 17.801 -4.047 -10.036 1.00 84.00 229 ARG A CA 1
ATOM 1765 C C . ARG A 1 229 ? 16.771 -3.993 -8.898 1.00 84.00 229 ARG A C 1
ATOM 1767 O O . ARG A 1 229 ? 16.843 -4.834 -8.001 1.00 84.00 229 ARG A O 1
ATOM 1774 N N . PRO A 1 230 ? 15.824 -3.040 -8.925 1.00 86.94 230 PRO A N 1
ATOM 1775 C CA . PRO A 1 230 ? 14.864 -2.870 -7.846 1.00 86.94 230 PRO A CA 1
ATOM 1776 C C . PRO A 1 230 ? 13.812 -3.980 -7.841 1.00 86.94 230 PRO A C 1
ATOM 1778 O O . PRO A 1 230 ? 13.335 -4.395 -8.896 1.00 86.94 230 PRO A O 1
ATOM 1781 N N . GLY A 1 231 ? 13.438 -4.409 -6.638 1.00 88.38 231 GLY A N 1
ATOM 1782 C CA . GLY A 1 231 ? 12.325 -5.312 -6.361 1.00 88.38 231 GLY A CA 1
ATOM 1783 C C . GLY A 1 231 ? 11.982 -5.316 -4.863 1.00 88.38 231 GLY A C 1
ATOM 1784 O O . GLY A 1 231 ? 12.768 -4.826 -4.051 1.00 88.38 231 GLY A O 1
ATOM 1785 N N . HIS A 1 232 ? 10.828 -5.835 -4.444 1.00 93.62 232 HIS A N 1
ATOM 1786 C CA . HIS A 1 232 ? 9.763 -6.392 -5.293 1.00 93.62 232 HIS A CA 1
ATOM 1787 C C . HIS A 1 232 ? 8.591 -5.434 -5.496 1.00 93.62 232 HIS A C 1
ATOM 1789 O O . HIS A 1 232 ? 8.126 -5.277 -6.613 1.00 93.62 232 HIS A O 1
ATOM 1795 N N . GLY A 1 233 ? 8.158 -4.749 -4.445 1.00 95.88 233 GLY A N 1
ATOM 1796 C CA . GLY A 1 233 ? 6.991 -3.882 -4.483 1.00 95.88 233 GLY A CA 1
ATOM 1797 C C . GLY A 1 233 ? 6.552 -3.500 -3.077 1.00 95.88 233 GLY A C 1
ATOM 1798 O O . GLY A 1 233 ? 7.184 -3.874 -2.083 1.00 95.88 233 GLY A O 1
ATOM 1799 N N . LEU A 1 234 ? 5.460 -2.748 -2.995 1.00 98.31 234 LEU A N 1
ATOM 1800 C CA . LEU A 1 234 ? 4.805 -2.407 -1.732 1.00 98.31 234 LEU A CA 1
ATOM 1801 C C . LEU A 1 234 ? 3.300 -2.615 -1.837 1.00 98.31 234 LEU A C 1
ATOM 1803 O O . LEU A 1 234 ? 2.739 -2.580 -2.929 1.00 98.31 234 LEU A O 1
ATOM 1807 N N . VAL A 1 235 ? 2.646 -2.771 -0.692 1.00 98.88 235 VAL A N 1
ATOM 1808 C CA . VAL A 1 235 ? 1.203 -2.994 -0.599 1.00 98.88 235 VAL A CA 1
ATOM 1809 C C . VAL A 1 235 ? 0.624 -2.058 0.457 1.00 98.88 235 VAL A C 1
ATOM 1811 O O . VAL A 1 235 ? 1.141 -1.992 1.576 1.00 98.88 235 VAL A O 1
ATOM 1814 N N . PHE A 1 236 ? -0.446 -1.332 0.121 1.00 98.94 236 PHE A N 1
ATOM 1815 C CA . PHE A 1 236 ? -1.324 -0.724 1.128 1.00 98.94 236 PHE A CA 1
ATOM 1816 C C . PHE A 1 236 ? -2.280 -1.795 1.645 1.00 98.94 236 PHE A C 1
ATOM 1818 O O . PHE A 1 236 ? -2.928 -2.446 0.833 1.00 98.94 236 PHE A O 1
ATOM 1825 N N . ILE A 1 237 ? -2.378 -1.978 2.961 1.00 98.81 237 ILE A N 1
ATOM 1826 C CA . ILE A 1 237 ? -3.006 -3.161 3.556 1.00 98.81 237 ILE A CA 1
ATOM 1827 C C . ILE A 1 237 ? -4.070 -2.832 4.599 1.00 98.81 237 ILE A C 1
ATOM 1829 O O . ILE A 1 237 ? -3.918 -1.886 5.374 1.00 98.81 237 ILE A O 1
ATOM 1833 N N . PHE A 1 238 ? -5.078 -3.703 4.677 1.00 98.69 238 PHE A N 1
ATOM 1834 C CA . PHE A 1 238 ? -5.862 -3.950 5.886 1.00 98.69 238 PHE A CA 1
ATOM 1835 C C . PHE A 1 238 ? -5.606 -5.380 6.369 1.00 98.69 238 PHE A C 1
ATOM 1837 O O . PHE A 1 238 ? -5.739 -6.331 5.597 1.00 98.69 238 PHE A O 1
ATOM 1844 N N . VAL A 1 239 ? -5.235 -5.538 7.643 1.00 98.31 239 VAL A N 1
ATOM 1845 C CA . VAL A 1 239 ? -4.907 -6.842 8.249 1.00 98.31 239 VAL A CA 1
ATOM 1846 C C . VAL A 1 239 ? -5.525 -7.002 9.646 1.00 98.31 239 VAL A C 1
ATOM 1848 O O . VAL A 1 239 ? -5.642 -6.019 10.386 1.00 98.31 239 VAL A O 1
ATOM 1851 N N . PRO A 1 240 ? -5.909 -8.226 10.054 1.00 97.19 240 PRO A N 1
ATOM 1852 C CA . PRO A 1 240 ? -6.618 -8.453 11.318 1.00 97.19 240 PRO A CA 1
ATOM 1853 C C . PRO A 1 240 ? -5.704 -8.347 12.548 1.00 97.19 240 PRO A C 1
ATOM 1855 O O . PRO A 1 240 ? -6.152 -7.998 13.645 1.00 97.19 240 PRO A O 1
ATOM 1858 N N . SER A 1 241 ? -4.413 -8.629 12.366 1.00 96.25 241 SER A N 1
ATOM 1859 C CA . SER A 1 241 ? -3.398 -8.661 13.416 1.00 96.25 241 SER A CA 1
ATOM 1860 C C . SER A 1 241 ? -2.199 -7.795 13.054 1.00 96.25 241 SER A C 1
ATOM 1862 O O . SER A 1 241 ? -1.797 -7.712 11.892 1.00 96.25 241 SER A O 1
ATOM 1864 N N . ALA A 1 242 ? -1.592 -7.189 14.071 1.00 96.62 242 ALA A N 1
ATOM 1865 C CA . ALA A 1 242 ? -0.327 -6.490 13.918 1.00 96.62 242 ALA A CA 1
ATOM 1866 C C . ALA A 1 242 ? 0.852 -7.477 13.774 1.00 96.62 242 ALA A C 1
ATOM 1868 O O . ALA A 1 242 ? 0.687 -8.692 13.893 1.00 96.62 242 ALA A O 1
ATOM 1869 N N . GLY A 1 243 ? 2.058 -6.960 13.530 1.00 96.50 243 GLY A N 1
ATOM 1870 C CA . GLY A 1 243 ? 3.251 -7.786 13.334 1.00 96.50 243 GLY A CA 1
ATOM 1871 C C . GLY A 1 243 ? 3.407 -8.320 11.911 1.00 96.50 243 GLY A C 1
ATOM 1872 O O . GLY A 1 243 ? 2.692 -7.917 10.996 1.00 96.50 243 GLY A O 1
ATOM 1873 N N . ILE A 1 244 ? 4.378 -9.218 11.727 1.00 97.00 244 ILE A N 1
ATOM 1874 C CA . ILE A 1 244 ? 4.758 -9.818 10.431 1.00 97.00 244 ILE A CA 1
ATOM 1875 C C . ILE A 1 244 ? 4.544 -11.339 10.394 1.00 97.00 244 ILE A C 1
ATOM 1877 O O . ILE A 1 244 ? 5.038 -12.018 9.496 1.00 97.00 244 ILE A O 1
ATOM 1881 N N . GLN A 1 245 ? 3.813 -11.893 11.366 1.00 95.00 245 GLN A N 1
ATOM 1882 C CA . GLN A 1 245 ? 3.448 -13.307 11.349 1.00 95.00 245 GLN A CA 1
ATOM 1883 C C . GLN A 1 245 ? 2.635 -13.592 10.080 1.00 95.00 245 GLN A C 1
ATOM 1885 O O . GLN A 1 245 ? 1.696 -12.863 9.762 1.00 95.00 245 GLN A O 1
ATOM 1890 N N . GLY A 1 246 ? 3.006 -14.635 9.338 1.00 94.56 246 GLY A N 1
ATOM 1891 C CA . GLY A 1 246 ? 2.342 -14.952 8.074 1.00 94.56 246 GLY A CA 1
ATOM 1892 C C . GLY A 1 246 ? 2.792 -14.103 6.879 1.00 94.56 246 GLY A C 1
ATOM 1893 O O . GLY A 1 246 ? 2.174 -14.199 5.826 1.00 94.56 246 GLY A O 1
ATOM 1894 N N . ALA A 1 247 ? 3.846 -13.292 7.013 1.00 97.25 247 ALA A N 1
ATOM 1895 C CA . ALA A 1 247 ? 4.464 -12.573 5.903 1.00 97.25 247 ALA A CA 1
ATOM 1896 C C . ALA A 1 247 ? 5.752 -13.269 5.441 1.00 97.25 247 ALA A C 1
ATOM 1898 O O . ALA A 1 247 ? 6.531 -13.767 6.254 1.00 97.25 247 ALA A O 1
ATOM 1899 N N . ALA A 1 248 ? 5.995 -13.271 4.135 1.00 98.00 248 ALA A N 1
ATOM 1900 C CA . ALA A 1 248 ? 7.234 -13.712 3.514 1.00 98.00 248 ALA A CA 1
ATOM 1901 C C . ALA A 1 248 ? 7.797 -12.615 2.603 1.00 98.00 248 ALA A C 1
ATOM 1903 O O . ALA A 1 248 ? 7.071 -11.761 2.092 1.00 98.00 248 ALA A O 1
ATOM 1904 N N . ALA A 1 249 ? 9.115 -12.639 2.424 1.00 97.56 249 ALA A N 1
ATOM 1905 C CA . ALA A 1 249 ? 9.821 -11.697 1.570 1.00 97.56 249 ALA A CA 1
ATOM 1906 C C . ALA A 1 249 ? 9.619 -12.017 0.073 1.00 97.56 249 ALA A C 1
ATOM 1908 O O . ALA A 1 249 ? 8.861 -12.924 -0.286 1.00 97.56 249 ALA A O 1
ATOM 1909 N N . SER A 1 250 ? 10.357 -11.322 -0.800 1.00 96.50 250 SER A N 1
ATOM 1910 C CA . SER A 1 250 ? 10.366 -11.572 -2.246 1.00 96.50 250 SER A CA 1
ATOM 1911 C C . SER A 1 250 ? 8.958 -11.430 -2.851 1.00 96.50 250 SER A C 1
ATOM 1913 O O . SER A 1 250 ? 8.288 -10.426 -2.608 1.00 96.50 250 SER A O 1
ATOM 1915 N N . GLN A 1 251 ? 8.493 -12.426 -3.602 1.00 96.38 251 GLN A N 1
ATOM 1916 C CA . GLN A 1 251 ? 7.259 -12.394 -4.381 1.00 96.38 251 GLN A CA 1
ATOM 1917 C C . GLN A 1 251 ? 5.973 -12.282 -3.546 1.00 96.38 251 GLN A C 1
ATOM 1919 O O . GLN A 1 251 ? 4.931 -11.954 -4.085 1.00 96.38 251 GLN A O 1
ATOM 1924 N N . TYR A 1 252 ? 6.026 -12.515 -2.229 1.00 98.12 252 TYR A N 1
ATOM 1925 C CA . TYR A 1 252 ? 4.864 -12.308 -1.354 1.00 98.12 252 TYR A CA 1
ATOM 1926 C C . TYR A 1 252 ? 4.790 -10.895 -0.747 1.00 98.12 252 TYR A C 1
ATOM 1928 O O . TYR A 1 252 ? 3.923 -10.631 0.089 1.00 98.12 252 TYR A O 1
ATOM 1936 N N . LEU A 1 253 ? 5.701 -9.989 -1.130 1.00 98.06 253 LEU A N 1
ATOM 1937 C CA . LEU A 1 253 ? 5.679 -8.547 -0.830 1.00 98.06 253 LEU A CA 1
ATOM 1938 C C . LEU A 1 253 ? 5.642 -8.166 0.665 1.00 98.06 253 LEU A C 1
ATOM 1940 O O . LEU A 1 253 ? 5.309 -7.034 1.023 1.00 98.06 253 LEU A O 1
ATOM 1944 N N . GLY A 1 254 ? 5.963 -9.096 1.571 1.00 97.75 254 GLY A N 1
ATOM 1945 C CA . GLY A 1 254 ? 5.766 -8.896 3.010 1.00 97.75 254 GLY A CA 1
ATOM 1946 C C . GLY A 1 254 ? 4.286 -8.840 3.417 1.00 97.75 254 GLY A C 1
ATOM 1947 O O . GLY A 1 254 ? 3.969 -8.409 4.531 1.00 97.75 254 GLY A O 1
ATOM 1948 N N . PHE A 1 255 ? 3.385 -9.252 2.523 1.00 98.44 255 PHE A N 1
ATOM 1949 C CA . PHE A 1 255 ? 1.936 -9.226 2.692 1.00 98.44 255 PHE A CA 1
ATOM 1950 C C . PHE A 1 255 ? 1.412 -10.570 3.203 1.00 98.44 255 PHE A C 1
ATOM 1952 O O . PHE A 1 255 ? 0.810 -10.627 4.277 1.00 98.44 255 PHE A O 1
ATOM 1959 N N . LEU A 1 256 ? 1.723 -11.639 2.469 1.00 98.19 256 LEU A N 1
ATOM 1960 C CA . LEU A 1 256 ? 1.289 -13.016 2.710 1.00 98.19 256 LEU A CA 1
ATOM 1961 C C . LEU A 1 256 ? 2.496 -13.962 2.751 1.00 98.19 256 LEU A C 1
ATOM 1963 O O . LEU A 1 256 ? 3.648 -13.536 2.679 1.00 98.19 256 LEU A O 1
ATOM 1967 N N . ASN A 1 257 ? 2.248 -15.257 2.888 1.00 97.81 257 ASN A N 1
ATOM 1968 C CA . ASN A 1 257 ? 3.225 -16.313 2.705 1.00 97.81 257 ASN A CA 1
ATOM 1969 C C . ASN A 1 257 ? 2.564 -17.532 2.049 1.00 97.81 257 ASN A C 1
ATOM 1971 O O . ASN A 1 257 ? 1.347 -17.620 1.917 1.00 97.81 257 ASN A O 1
ATOM 1975 N N . ARG A 1 258 ? 3.372 -18.537 1.711 1.00 96.94 258 ARG A N 1
ATOM 1976 C CA . ARG A 1 258 ? 2.884 -19.758 1.056 1.00 96.94 258 ARG A CA 1
ATOM 1977 C C . ARG A 1 258 ? 1.790 -20.506 1.833 1.00 96.94 258 ARG A C 1
ATOM 1979 O O . ARG A 1 258 ? 1.016 -21.237 1.233 1.00 96.94 258 ARG A O 1
ATOM 1986 N N . THR A 1 259 ? 1.763 -20.391 3.160 1.00 97.12 259 THR A N 1
ATOM 1987 C CA . THR A 1 259 ? 0.830 -21.150 4.013 1.00 97.12 259 THR A CA 1
ATOM 1988 C C . THR A 1 259 ? -0.523 -20.472 4.197 1.00 97.12 259 THR A C 1
ATOM 1990 O O . THR A 1 259 ? -1.497 -21.158 4.492 1.00 97.12 259 THR A O 1
ATOM 1993 N N . ASN A 1 260 ? -0.594 -19.146 4.058 1.00 96.88 260 ASN A N 1
ATOM 1994 C CA . ASN A 1 260 ? -1.832 -18.388 4.230 1.00 96.88 260 ASN A CA 1
ATOM 1995 C C . ASN A 1 260 ? -2.361 -17.781 2.926 1.00 96.88 260 ASN A C 1
ATOM 1997 O O . ASN A 1 260 ? -3.497 -17.313 2.924 1.00 96.88 260 ASN A O 1
ATOM 2001 N N . ASP A 1 261 ? -1.589 -17.795 1.841 1.00 98.00 261 ASP A N 1
ATOM 2002 C CA . ASP A 1 261 ? -2.032 -17.352 0.524 1.00 98.00 261 ASP A CA 1
ATOM 2003 C C . ASP A 1 261 ? -3.228 -18.182 0.025 1.00 98.00 261 ASP A C 1
ATOM 2005 O O . ASP A 1 261 ? -3.221 -19.413 0.063 1.00 98.00 261 ASP A O 1
ATOM 2009 N N . GLY A 1 262 ? -4.296 -17.496 -0.385 1.00 96.81 262 GLY A N 1
ATOM 2010 C CA . GLY A 1 262 ? -5.550 -18.108 -0.828 1.00 96.81 262 GLY A CA 1
ATOM 2011 C C . GLY A 1 262 ? -6.478 -18.563 0.304 1.00 96.81 262 GLY A C 1
ATOM 2012 O O . GLY A 1 262 ? -7.595 -19.016 0.034 1.00 96.81 262 GLY A O 1
ATOM 2013 N N . ASN A 1 263 ? -6.073 -18.432 1.572 1.00 96.31 263 ASN A N 1
ATOM 2014 C CA . ASN A 1 263 ? -6.928 -18.781 2.702 1.00 96.31 263 ASN A CA 1
ATOM 2015 C C . ASN A 1 263 ? -8.040 -17.738 2.884 1.00 96.31 263 ASN A C 1
ATOM 2017 O O . ASN A 1 263 ? -7.785 -16.614 3.301 1.00 96.31 263 ASN A O 1
ATOM 2021 N N . ARG A 1 264 ? -9.299 -18.134 2.666 1.00 92.12 264 ARG A N 1
ATOM 2022 C CA . ARG A 1 264 ? -10.470 -17.245 2.797 1.00 92.12 264 ARG A CA 1
ATOM 2023 C C . ARG A 1 264 ? -10.665 -16.650 4.198 1.00 92.12 264 ARG A C 1
ATOM 2025 O O . ARG A 1 264 ? -11.335 -15.632 4.318 1.00 92.12 264 ARG A O 1
ATOM 2032 N N . ASN A 1 265 ? -10.064 -17.256 5.221 1.00 93.69 265 ASN A N 1
ATOM 2033 C CA . ASN A 1 265 ? -10.188 -16.854 6.623 1.00 93.69 265 ASN A CA 1
ATOM 2034 C C . ASN A 1 265 ? -8.978 -16.049 7.131 1.00 93.69 265 ASN A C 1
ATOM 2036 O O . ASN A 1 265 ? -8.862 -15.827 8.333 1.00 93.69 265 ASN A O 1
ATOM 2040 N N . ASN A 1 266 ? -8.029 -15.665 6.265 1.00 95.31 266 ASN A N 1
ATOM 2041 C CA . ASN A 1 266 ? -6.921 -14.797 6.683 1.00 95.31 266 ASN A CA 1
ATOM 2042 C C . ASN A 1 266 ? -7.344 -13.314 6.784 1.00 95.31 266 ASN A C 1
ATOM 2044 O O . ASN A 1 266 ? -6.644 -12.539 7.435 1.00 95.31 266 ASN A O 1
ATOM 2048 N N . ASN A 1 267 ? -8.487 -12.949 6.182 1.00 96.62 267 ASN A N 1
ATOM 2049 C CA . ASN A 1 267 ? -9.099 -11.620 6.202 1.00 96.62 267 ASN A CA 1
ATOM 2050 C C . ASN A 1 267 ? -8.096 -10.508 5.876 1.00 96.62 267 ASN A C 1
ATOM 2052 O O . ASN A 1 267 ? -8.016 -9.515 6.596 1.00 96.62 267 ASN A O 1
ATOM 2056 N N . VAL A 1 268 ? -7.297 -10.684 4.821 1.00 97.50 268 VAL A N 1
ATOM 2057 C CA . VAL A 1 268 ? -6.354 -9.652 4.375 1.00 97.50 268 VAL A CA 1
ATOM 2058 C C . VAL A 1 268 ? -6.823 -8.984 3.095 1.00 97.50 268 VAL A C 1
ATOM 2060 O O . VAL A 1 268 ? -7.354 -9.615 2.180 1.00 97.50 268 VAL A O 1
ATOM 2063 N N . PHE A 1 269 ? -6.561 -7.689 3.008 1.00 98.44 269 PHE A N 1
ATOM 2064 C CA . PHE A 1 269 ? -6.823 -6.885 1.827 1.00 98.44 269 PHE A CA 1
ATOM 2065 C C . PHE A 1 269 ? -5.592 -6.058 1.496 1.00 98.44 269 PHE A C 1
ATOM 2067 O O . PHE A 1 269 ? -4.939 -5.534 2.403 1.00 98.44 269 PHE A O 1
ATOM 2074 N N . GLY A 1 270 ? -5.295 -5.932 0.205 1.00 98.50 270 GLY A N 1
ATOM 2075 C CA . GLY A 1 270 ? -4.134 -5.218 -0.294 1.00 98.50 270 GLY A CA 1
ATOM 2076 C C . GLY A 1 270 ? -4.407 -4.489 -1.605 1.00 98.50 270 GLY A C 1
ATOM 2077 O O . GLY A 1 270 ? -5.114 -5.006 -2.466 1.00 98.50 270 GLY A O 1
ATOM 2078 N N . ILE A 1 271 ? -3.816 -3.305 -1.766 1.00 98.94 271 ILE A N 1
ATOM 2079 C CA . ILE A 1 271 ? -3.547 -2.718 -3.084 1.00 98.94 271 ILE A CA 1
ATOM 2080 C C . ILE A 1 271 ? -2.041 -2.774 -3.311 1.00 98.94 271 ILE A C 1
ATOM 2082 O O . ILE A 1 271 ? -1.297 -2.030 -2.660 1.00 98.94 271 ILE A O 1
ATOM 2086 N N . GLU A 1 272 ? -1.597 -3.669 -4.190 1.00 98.81 272 GLU A N 1
ATOM 2087 C CA . GLU A 1 272 ? -0.182 -3.852 -4.516 1.00 98.81 272 GLU A CA 1
ATOM 2088 C C . GLU A 1 272 ? 0.293 -2.889 -5.603 1.00 98.81 272 GLU A C 1
ATOM 2090 O O . GLU A 1 272 ? -0.442 -2.509 -6.517 1.00 98.81 272 GLU A O 1
ATOM 2095 N N . PHE A 1 273 ? 1.563 -2.521 -5.493 1.00 98.69 273 PHE A N 1
ATOM 2096 C CA . PHE A 1 273 ? 2.338 -1.769 -6.467 1.00 98.69 273 PHE A CA 1
ATOM 2097 C C . PHE A 1 273 ? 3.582 -2.600 -6.768 1.00 98.69 273 PHE A C 1
ATOM 2099 O O . PHE A 1 273 ? 4.629 -2.416 -6.135 1.00 98.69 273 PHE A O 1
ATOM 2106 N N . ASP A 1 274 ? 3.432 -3.551 -7.687 1.00 98.19 274 ASP A N 1
ATOM 2107 C CA . ASP A 1 274 ? 4.449 -4.554 -7.992 1.00 98.19 274 ASP A CA 1
ATOM 2108 C C . ASP A 1 274 ? 5.342 -4.102 -9.157 1.00 98.19 274 ASP A C 1
ATOM 2110 O O . ASP A 1 274 ? 4.875 -3.574 -10.177 1.00 98.19 274 ASP A O 1
ATOM 2114 N N . ILE A 1 275 ? 6.652 -4.269 -8.977 1.00 97.19 275 ILE A N 1
ATOM 2115 C CA . ILE A 1 275 ? 7.698 -3.919 -9.944 1.00 97.19 275 ILE A CA 1
ATOM 2116 C C . ILE A 1 275 ? 8.497 -5.141 -10.427 1.00 97.19 275 ILE A C 1
ATOM 2118 O O . ILE A 1 275 ? 9.548 -4.992 -11.062 1.00 97.19 275 ILE A O 1
ATOM 2122 N N . VAL A 1 276 ? 8.015 -6.344 -10.125 1.00 96.75 276 VAL A N 1
ATOM 2123 C CA . VAL A 1 276 ? 8.536 -7.639 -10.559 1.00 96.75 276 VAL A CA 1
ATOM 2124 C C . VAL A 1 276 ? 7.396 -8.410 -11.230 1.00 96.75 276 VAL A C 1
ATOM 2126 O O . VAL A 1 276 ? 6.228 -8.105 -11.046 1.00 96.75 276 VAL A O 1
ATOM 2129 N N . GLN A 1 277 ? 7.736 -9.320 -12.144 1.00 97.12 277 GLN A N 1
ATOM 2130 C CA . GLN A 1 277 ? 6.751 -10.200 -12.768 1.00 97.12 277 GLN A CA 1
ATOM 2131 C C . GLN A 1 277 ? 6.980 -11.617 -12.262 1.00 97.12 277 GLN A C 1
ATOM 2133 O O . GLN A 1 277 ? 7.996 -12.235 -12.589 1.00 97.12 277 GLN A O 1
ATOM 2138 N N . ASN A 1 278 ? 6.019 -12.129 -11.512 1.00 97.25 278 ASN A N 1
ATOM 2139 C CA . ASN A 1 278 ? 5.958 -13.490 -11.021 1.00 97.25 278 ASN A CA 1
ATOM 2140 C C . ASN A 1 278 ? 4.944 -14.282 -11.853 1.00 97.25 278 ASN A C 1
ATOM 2142 O O . ASN A 1 278 ? 3.729 -14.106 -11.764 1.00 97.25 278 ASN A O 1
ATOM 2146 N N . GLN A 1 279 ? 5.451 -15.173 -12.709 1.00 96.06 279 GLN A N 1
ATOM 2147 C CA . GLN A 1 279 ? 4.609 -15.975 -13.601 1.00 96.06 279 GLN A CA 1
ATOM 2148 C C . GLN A 1 279 ? 3.685 -16.911 -12.812 1.00 96.06 279 GLN A C 1
ATOM 2150 O O . GLN A 1 279 ? 2.553 -17.154 -13.226 1.00 96.06 279 GLN A O 1
ATOM 2155 N N . GLU A 1 280 ? 4.150 -17.400 -11.663 1.00 95.81 280 GLU A N 1
ATOM 2156 C CA . GLU A 1 280 ? 3.384 -18.229 -10.736 1.00 95.81 280 GLU A CA 1
ATOM 2157 C C . GLU A 1 280 ? 2.152 -17.521 -10.149 1.00 95.81 280 GLU A C 1
ATOM 2159 O O . GLU A 1 280 ? 1.216 -18.201 -9.733 1.00 95.81 280 GLU A O 1
ATOM 2164 N N . PHE A 1 281 ? 2.126 -16.182 -10.159 1.00 96.62 281 PHE A N 1
ATOM 2165 C CA . PHE A 1 281 ? 1.014 -15.357 -9.671 1.00 96.62 281 PHE A CA 1
ATOM 2166 C C . PHE A 1 281 ? 0.206 -14.694 -10.792 1.00 96.62 281 PHE A C 1
ATOM 2168 O O . PHE A 1 281 ? -0.739 -13.956 -10.526 1.00 96.62 281 PHE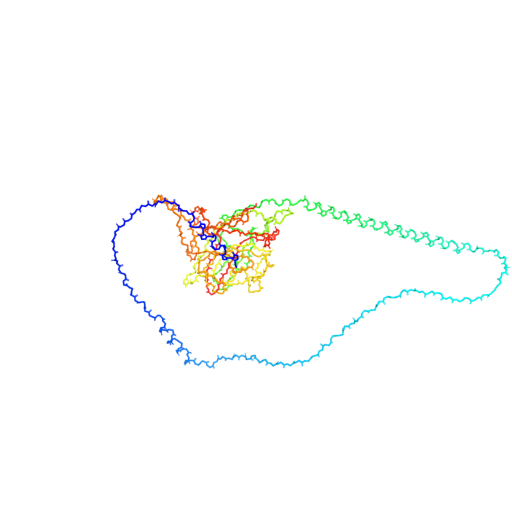 A O 1
ATOM 2175 N N . TYR A 1 282 ? 0.497 -15.052 -12.049 1.00 96.69 282 TYR A N 1
ATOM 2176 C CA . TYR A 1 282 ? -0.182 -14.547 -13.246 1.00 96.69 282 TYR A CA 1
ATOM 2177 C C . TYR A 1 282 ? -0.029 -13.036 -13.464 1.00 96.69 282 TYR A C 1
ATOM 2179 O O . TYR A 1 282 ? -0.901 -12.397 -14.064 1.00 96.69 282 TYR A O 1
ATOM 2187 N N . ASP A 1 283 ? 1.105 -12.476 -13.043 1.00 98.12 283 ASP A N 1
ATOM 2188 C CA . ASP A 1 283 ? 1.405 -11.061 -13.229 1.00 98.12 283 ASP A CA 1
ATOM 2189 C C . ASP A 1 283 ? 1.415 -10.671 -14.708 1.00 98.12 283 ASP A C 1
ATOM 2191 O O . ASP A 1 283 ? 2.099 -11.268 -15.551 1.00 98.12 283 ASP A O 1
ATOM 2195 N N . ILE A 1 284 ? 0.682 -9.602 -15.026 1.00 97.88 284 ILE A N 1
ATOM 2196 C CA . ILE A 1 284 ? 0.516 -9.123 -16.404 1.00 97.88 284 ILE A CA 1
ATOM 2197 C C . ILE A 1 284 ? 1.794 -8.504 -16.985 1.00 97.88 284 ILE A C 1
ATOM 2199 O O . ILE A 1 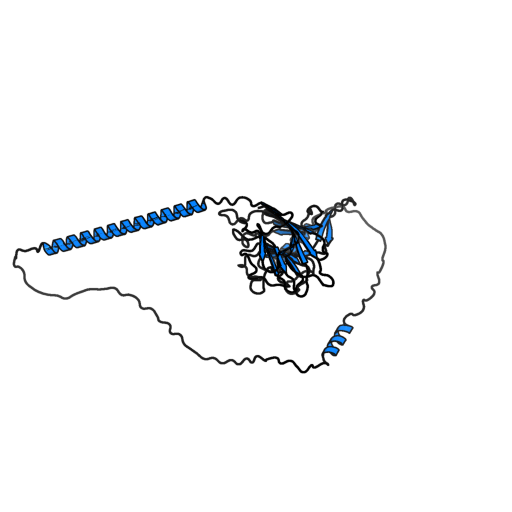284 ? 1.945 -8.438 -18.206 1.00 97.88 284 ILE A O 1
ATOM 2203 N N . ASN A 1 285 ? 2.676 -7.990 -16.125 1.00 97.56 285 ASN A N 1
ATOM 2204 C CA . ASN A 1 285 ? 3.988 -7.427 -16.434 1.00 97.56 285 ASN A CA 1
ATOM 2205 C C . ASN A 1 285 ? 4.758 -7.168 -15.122 1.00 97.56 285 ASN A C 1
ATOM 2207 O O . ASN A 1 285 ? 4.236 -7.381 -14.036 1.00 97.56 285 ASN A O 1
ATOM 2211 N N . ASN A 1 286 ? 5.965 -6.617 -15.225 1.00 96.25 286 ASN A N 1
ATOM 2212 C CA . ASN A 1 286 ? 6.811 -6.233 -14.090 1.00 96.25 286 ASN A CA 1
ATOM 2213 C C . ASN A 1 286 ? 6.576 -4.795 -13.583 1.00 96.25 286 ASN A C 1
ATOM 2215 O O . ASN A 1 286 ? 7.520 -4.147 -13.137 1.00 96.25 286 ASN A O 1
ATOM 2219 N N . ASN A 1 287 ? 5.381 -4.233 -13.780 1.00 98.00 287 ASN A N 1
ATOM 2220 C CA . ASN A 1 287 ? 5.042 -2.867 -13.376 1.00 98.00 287 ASN A CA 1
ATOM 2221 C C . ASN A 1 287 ? 3.516 -2.671 -13.435 1.00 98.00 287 ASN A C 1
ATOM 2223 O O . ASN A 1 287 ? 2.968 -2.150 -14.426 1.00 98.00 287 ASN A O 1
ATOM 2227 N N . HIS A 1 288 ? 2.832 -3.109 -12.382 1.00 98.62 288 HIS A N 1
ATOM 2228 C CA . HIS A 1 288 ? 1.374 -3.119 -12.303 1.00 98.62 288 HIS A CA 1
ATOM 2229 C C . HIS A 1 288 ? 0.851 -2.692 -10.927 1.00 98.62 288 HIS A C 1
ATOM 2231 O O . HIS A 1 288 ? 1.598 -2.549 -9.961 1.00 98.62 288 HIS A O 1
ATOM 2237 N N . VAL A 1 289 ? -0.452 -2.416 -10.886 1.00 98.88 289 VAL A N 1
ATOM 2238 C CA . VAL A 1 289 ? -1.219 -2.150 -9.669 1.00 98.88 289 VAL A CA 1
ATOM 2239 C C . VAL A 1 289 ? -2.327 -3.185 -9.586 1.00 98.88 289 VAL A C 1
ATOM 2241 O O . VAL A 1 289 ? -3.054 -3.376 -10.568 1.00 98.88 289 VAL A O 1
ATOM 2244 N N . GLY A 1 290 ? -2.452 -3.832 -8.435 1.00 98.69 290 GLY A N 1
ATOM 2245 C CA . GLY A 1 290 ? -3.355 -4.958 -8.229 1.00 98.69 290 GLY A CA 1
ATOM 2246 C C . GLY A 1 290 ? -4.240 -4.806 -6.995 1.00 98.69 290 GLY A C 1
ATOM 2247 O O . GLY A 1 290 ? -3.910 -4.075 -6.064 1.00 98.69 290 GLY A O 1
ATOM 2248 N N . LEU A 1 291 ? -5.399 -5.466 -7.021 1.00 98.81 291 LEU A N 1
ATOM 2249 C CA . LEU A 1 291 ? -6.299 -5.622 -5.877 1.00 98.81 291 LEU A CA 1
ATOM 2250 C C . LEU A 1 291 ? -6.180 -7.050 -5.346 1.00 98.81 291 LEU A C 1
ATOM 2252 O O . LEU A 1 291 ? -6.686 -7.985 -5.967 1.00 98.81 291 LEU A O 1
ATOM 2256 N N . ASN A 1 292 ? -5.598 -7.200 -4.165 1.00 98.69 292 ASN A N 1
ATOM 2257 C CA . ASN A 1 292 ? -5.399 -8.476 -3.497 1.00 98.69 292 ASN A CA 1
ATOM 2258 C C . ASN A 1 292 ? -6.441 -8.665 -2.393 1.00 98.69 292 ASN A C 1
ATOM 2260 O O . ASN A 1 292 ? -6.609 -7.811 -1.520 1.00 98.69 292 ASN A O 1
ATOM 2264 N N . VAL A 1 293 ? -7.122 -9.808 -2.401 1.00 98.19 293 VAL A N 1
ATOM 2265 C CA . VAL A 1 293 ? -8.083 -10.182 -1.357 1.00 98.19 293 VAL A CA 1
ATOM 2266 C C . VAL A 1 293 ? -7.804 -11.615 -0.954 1.00 98.19 293 VAL A C 1
ATOM 2268 O O . VAL A 1 293 ? -7.959 -12.527 -1.764 1.00 98.19 293 VAL A O 1
ATOM 2271 N N . ASN A 1 294 ? -7.362 -11.808 0.288 1.00 98.00 294 ASN A N 1
ATOM 2272 C CA . ASN A 1 294 ? -6.978 -13.094 0.872 1.00 98.00 294 ASN A CA 1
ATOM 2273 C C . ASN A 1 294 ? -5.886 -13.888 0.119 1.00 98.00 294 ASN A C 1
ATOM 2275 O O . ASN A 1 294 ? -5.508 -14.974 0.560 1.00 98.00 294 ASN A O 1
ATOM 2279 N N . SER A 1 295 ? -5.361 -13.372 -0.992 1.00 98.06 295 SER A N 1
ATOM 2280 C CA . SER A 1 295 ? -4.346 -14.006 -1.828 1.00 98.06 295 SER A CA 1
ATOM 2281 C C . SER A 1 295 ? -3.431 -12.967 -2.463 1.00 98.06 295 SER A C 1
ATOM 2283 O O . SER A 1 295 ? -3.865 -11.843 -2.706 1.00 98.06 295 SER A O 1
ATOM 2285 N N . ILE A 1 296 ? -2.186 -13.352 -2.752 1.00 97.94 296 ILE A N 1
ATOM 2286 C CA . ILE A 1 296 ? -1.248 -12.550 -3.542 1.00 97.94 296 ILE A CA 1
ATOM 2287 C C . ILE A 1 296 ? -1.672 -12.482 -5.013 1.00 97.94 296 ILE A C 1
ATOM 2289 O O . ILE A 1 296 ? -1.379 -11.509 -5.689 1.00 97.94 296 ILE A O 1
ATOM 2293 N N . ILE A 1 297 ? -2.444 -13.457 -5.506 1.00 98.31 297 ILE A N 1
ATOM 2294 C CA . ILE A 1 297 ? -3.019 -13.382 -6.850 1.00 98.31 297 ILE A CA 1
ATOM 2295 C C . ILE A 1 297 ? -4.131 -12.330 -6.847 1.00 98.31 297 ILE A C 1
ATOM 2297 O O . ILE A 1 297 ? -5.174 -12.489 -6.208 1.00 98.31 297 ILE A O 1
ATOM 2301 N N . SER A 1 298 ? -3.903 -11.254 -7.593 1.00 98.38 298 SER A N 1
ATOM 2302 C CA . SER A 1 298 ? -4.824 -10.131 -7.717 1.00 98.38 298 SER A CA 1
ATOM 2303 C C . SER A 1 298 ? -6.183 -10.523 -8.323 1.00 98.38 298 SER A C 1
ATOM 2305 O O . SER A 1 298 ? -6.267 -11.162 -9.372 1.00 98.38 298 SER A O 1
ATOM 2307 N N . VAL A 1 299 ? -7.276 -10.048 -7.714 1.00 96.94 299 VAL A N 1
ATOM 2308 C CA . VAL A 1 299 ? -8.651 -10.132 -8.250 1.00 96.94 299 VAL A CA 1
ATOM 2309 C C . VAL A 1 299 ? -8.768 -9.349 -9.558 1.00 96.94 299 VAL A C 1
ATOM 2311 O O . VAL A 1 299 ? -9.453 -9.763 -10.495 1.00 96.94 299 VAL A O 1
ATOM 2314 N N . THR A 1 300 ? -8.098 -8.200 -9.619 1.00 97.69 300 THR A N 1
ATOM 2315 C CA . THR A 1 300 ? -7.931 -7.404 -10.832 1.00 97.69 300 THR A CA 1
ATOM 2316 C C . THR A 1 300 ? -6.581 -6.708 -10.804 1.00 97.69 300 THR A C 1
ATOM 2318 O O . THR A 1 300 ? -6.074 -6.371 -9.739 1.00 97.69 300 THR A O 1
ATOM 2321 N N . THR A 1 301 ? -6.028 -6.448 -11.982 1.00 98.31 301 THR A N 1
ATOM 2322 C CA . THR A 1 301 ? -4.741 -5.773 -12.147 1.00 98.31 301 THR A CA 1
ATOM 2323 C C . THR A 1 301 ? -4.767 -4.878 -13.379 1.00 98.31 301 THR A C 1
ATOM 2325 O O . THR A 1 301 ? -5.510 -5.132 -14.334 1.00 98.31 301 THR A O 1
ATOM 2328 N N . TYR A 1 302 ? -3.970 -3.814 -13.362 1.00 98.56 302 TYR A N 1
ATOM 2329 C CA . TYR A 1 302 ? -3.742 -2.957 -14.518 1.00 98.56 302 TYR A CA 1
ATOM 2330 C C . TYR A 1 302 ? -2.296 -2.466 -14.538 1.00 98.56 302 TYR A C 1
ATOM 2332 O O . TYR A 1 302 ? -1.659 -2.306 -13.497 1.00 98.56 302 TYR A O 1
ATOM 2340 N N . LYS A 1 303 ? -1.759 -2.203 -15.735 1.00 98.56 303 LYS A N 1
ATOM 2341 C CA . LYS A 1 303 ? -0.404 -1.645 -15.880 1.00 98.56 303 LYS A CA 1
ATOM 2342 C C . LYS A 1 303 ? -0.316 -0.334 -15.099 1.00 98.56 303 LYS A C 1
ATOM 2344 O O . LYS A 1 303 ? -1.234 0.476 -15.186 1.00 98.56 303 LYS A O 1
ATOM 2349 N N . ALA A 1 304 ? 0.773 -0.078 -14.380 1.00 98.62 304 ALA A N 1
ATOM 2350 C CA . ALA A 1 304 ? 0.850 1.150 -13.593 1.00 98.62 304 ALA A CA 1
ATOM 2351 C C . ALA A 1 304 ? 0.844 2.387 -14.509 1.00 98.62 304 ALA A C 1
ATOM 2353 O O . ALA A 1 304 ? 1.636 2.495 -15.449 1.00 98.62 304 ALA A O 1
ATOM 2354 N N . GLY A 1 305 ? -0.064 3.323 -14.247 1.00 98.31 305 GLY A N 1
ATOM 2355 C CA . GLY A 1 305 ? -0.263 4.494 -15.090 1.00 98.31 305 GLY A CA 1
ATOM 2356 C C . GLY A 1 305 ? -1.478 5.309 -14.684 1.00 98.31 305 GLY A C 1
ATOM 2357 O O . GLY A 1 305 ? -2.126 5.011 -13.684 1.00 98.31 305 GLY A O 1
ATOM 2358 N N . TYR A 1 306 ? -1.783 6.341 -15.461 1.00 98.00 306 TYR A N 1
ATOM 2359 C CA . TYR A 1 306 ? -2.952 7.181 -15.224 1.00 98.00 306 TYR A CA 1
ATOM 2360 C C . TYR A 1 306 ? -3.565 7.698 -16.513 1.00 98.00 306 TYR A C 1
ATOM 2362 O O . TYR A 1 306 ? -2.881 7.879 -17.520 1.00 98.00 306 TYR A O 1
ATOM 2370 N N . TRP A 1 307 ? -4.865 7.959 -16.452 1.00 94.69 307 TRP A N 1
ATOM 2371 C CA . TRP A 1 307 ? -5.609 8.578 -17.536 1.00 94.69 307 TRP A CA 1
ATOM 2372 C C . TRP A 1 307 ? -5.579 10.095 -17.394 1.00 94.69 307 TRP A C 1
ATOM 2374 O O . TRP A 1 307 ? -5.780 10.636 -16.305 1.00 94.69 307 TRP A O 1
ATOM 2384 N N . PHE A 1 308 ? -5.338 10.792 -18.495 1.00 89.88 308 PHE A N 1
ATOM 2385 C CA . PHE A 1 308 ? -5.415 12.246 -18.559 1.00 89.88 308 PHE A CA 1
ATOM 2386 C C . PHE A 1 308 ? -6.107 12.675 -19.847 1.00 89.88 308 PHE A C 1
ATOM 2388 O O . PHE A 1 308 ? -6.078 11.959 -20.846 1.00 89.88 308 PHE A O 1
ATOM 2395 N N . GLN A 1 309 ? -6.733 13.843 -19.811 1.00 85.19 309 GLN A N 1
ATOM 2396 C CA . GLN A 1 309 ? -7.370 14.438 -20.974 1.00 85.19 309 GLN A CA 1
ATOM 2397 C C . GLN A 1 309 ? -6.408 15.448 -21.594 1.00 85.19 309 GLN A C 1
ATOM 2399 O O . GLN A 1 309 ? -5.873 16.314 -20.892 1.00 85.19 309 GLN A O 1
ATOM 2404 N N . ASP A 1 310 ? -6.162 15.327 -22.897 1.00 74.94 310 ASP A N 1
ATOM 2405 C CA . ASP A 1 310 ? -5.389 16.329 -23.622 1.00 74.94 310 ASP A CA 1
ATOM 2406 C C . ASP A 1 310 ? -6.305 17.490 -24.027 1.00 74.94 310 ASP A C 1
ATOM 2408 O O . ASP A 1 310 ? -7.035 17.437 -25.019 1.00 74.94 310 ASP A O 1
ATOM 2412 N N . ASN A 1 311 ? -6.267 18.559 -23.234 1.00 71.12 311 ASN A N 1
ATOM 2413 C CA . ASN A 1 311 ? -7.041 19.768 -23.505 1.00 71.12 311 ASN A CA 1
ATOM 2414 C C . ASN A 1 311 ? -6.440 20.616 -24.641 1.00 71.12 311 ASN A C 1
ATOM 2416 O O . ASN A 1 311 ? -7.065 21.596 -25.045 1.00 71.12 311 ASN A O 1
ATOM 2420 N N . GLN A 1 312 ? -5.253 20.276 -25.163 1.00 68.75 312 GLN A N 1
ATOM 2421 C CA . GLN A 1 312 ? -4.607 21.059 -26.221 1.00 68.75 312 GLN A CA 1
ATOM 2422 C C . GLN A 1 312 ? -5.224 20.793 -27.597 1.00 68.75 312 GLN A C 1
ATOM 2424 O O . GLN A 1 312 ? -5.333 21.709 -28.408 1.00 68.75 312 GLN A O 1
ATOM 2429 N N . ASN A 1 313 ? -5.707 19.572 -27.847 1.00 61.22 313 ASN A N 1
ATOM 2430 C CA . ASN A 1 313 ? -6.157 19.156 -29.177 1.00 61.22 313 ASN A CA 1
ATOM 2431 C C . ASN A 1 313 ? -7.674 19.269 -29.422 1.00 61.22 313 ASN A C 1
ATOM 2433 O O . ASN A 1 313 ? -8.154 18.801 -30.447 1.00 61.22 313 ASN A O 1
ATOM 2437 N N . LYS A 1 314 ? -8.452 19.902 -28.526 1.00 59.84 314 LYS A N 1
ATOM 2438 C CA . LYS A 1 314 ? -9.930 20.071 -28.616 1.00 59.84 314 LYS A CA 1
ATOM 2439 C C . LYS A 1 314 ? -10.747 18.780 -28.809 1.00 59.84 314 LYS A C 1
ATOM 2441 O O . LYS A 1 314 ? -11.964 18.848 -28.950 1.00 59.84 314 LYS A O 1
ATOM 2446 N N . THR A 1 315 ? -10.117 17.610 -28.810 1.00 67.62 315 THR A N 1
ATOM 2447 C CA . THR A 1 315 ? -10.776 16.336 -29.102 1.00 67.62 315 THR A CA 1
ATOM 2448 C C . THR A 1 315 ? -11.317 15.646 -27.843 1.00 67.62 315 THR A C 1
ATOM 2450 O O . THR A 1 315 ? -12.085 14.700 -27.966 1.00 67.62 315 THR A O 1
ATOM 2453 N N . ASN A 1 316 ? -10.977 16.136 -26.640 1.00 68.94 316 ASN A N 1
ATOM 2454 C CA . ASN A 1 316 ? -11.446 15.621 -25.345 1.00 68.94 316 ASN A CA 1
ATOM 2455 C C . ASN A 1 316 ? -11.208 14.109 -25.114 1.00 68.94 316 ASN A C 1
ATOM 2457 O O . ASN A 1 316 ? -11.886 13.507 -24.283 1.00 68.94 316 ASN A O 1
ATOM 2461 N N . TRP A 1 317 ? -10.248 13.485 -25.809 1.00 82.00 317 TRP A N 1
ATOM 2462 C CA . TRP A 1 317 ? -9.937 12.064 -25.609 1.00 82.00 317 TRP A CA 1
ATOM 2463 C C . TRP A 1 317 ? -9.082 11.829 -24.367 1.00 82.00 317 TRP A C 1
ATOM 2465 O O . TRP A 1 317 ? -8.237 12.643 -23.982 1.00 82.00 317 TRP A O 1
ATOM 2475 N N . TRP A 1 318 ? -9.297 10.662 -23.766 1.00 86.88 318 TRP A N 1
ATOM 2476 C CA . TRP A 1 318 ? -8.505 10.157 -22.657 1.00 86.88 318 TRP A CA 1
ATOM 2477 C C . TRP A 1 318 ? -7.281 9.411 -23.172 1.00 86.88 318 TRP A C 1
ATOM 2479 O O . TRP A 1 318 ? -7.387 8.486 -23.977 1.00 86.88 318 TRP A O 1
ATOM 2489 N N . HIS A 1 319 ? -6.118 9.784 -22.655 1.00 90.94 319 HIS A N 1
ATOM 2490 C CA . HIS A 1 319 ? -4.841 9.158 -22.957 1.00 90.94 319 HIS A CA 1
ATOM 2491 C C . HIS A 1 319 ? -4.292 8.460 -21.718 1.00 90.94 319 HIS A C 1
ATOM 2493 O O . HIS A 1 319 ? -4.363 8.988 -20.607 1.00 90.94 319 HIS A O 1
ATOM 2499 N N . PHE A 1 320 ? -3.719 7.273 -21.914 1.00 95.50 320 PHE A N 1
ATOM 2500 C CA . PHE A 1 320 ? -3.043 6.541 -20.851 1.00 95.50 320 PHE A CA 1
ATOM 2501 C C . PHE A 1 320 ? -1.562 6.914 -20.809 1.00 95.50 320 PHE A C 1
ATOM 2503 O O . PHE A 1 320 ? -0.830 6.699 -21.776 1.00 95.50 320 PHE A O 1
ATOM 2510 N N . HIS A 1 321 ? -1.105 7.432 -19.674 1.00 96.62 321 HIS A N 1
ATOM 2511 C CA . HIS A 1 321 ? 0.306 7.658 -19.403 1.00 96.62 321 HIS A CA 1
ATOM 2512 C C . HIS A 1 321 ? 0.853 6.527 -18.531 1.00 96.62 321 HIS A C 1
ATOM 2514 O O . HIS A 1 321 ? 0.525 6.430 -17.346 1.00 96.62 321 HIS A O 1
ATOM 2520 N N . ALA A 1 322 ? 1.702 5.676 -19.109 1.00 98.00 322 ALA A N 1
ATOM 2521 C CA . ALA A 1 322 ? 2.368 4.615 -18.365 1.00 98.00 322 ALA A CA 1
ATOM 2522 C C . ALA A 1 322 ? 3.372 5.203 -17.361 1.00 98.00 322 ALA A C 1
ATOM 2524 O O . ALA A 1 322 ? 4.185 6.065 -17.697 1.00 98.00 322 ALA A O 1
ATOM 2525 N N . LEU A 1 323 ? 3.335 4.710 -16.127 1.00 98.06 323 LEU A N 1
ATOM 2526 C CA . LEU A 1 323 ? 4.304 5.043 -15.090 1.00 98.06 323 LEU A CA 1
ATOM 2527 C C . LEU A 1 323 ? 5.361 3.949 -14.991 1.00 98.06 323 LEU A C 1
ATOM 2529 O O . LEU A 1 323 ? 5.079 2.787 -15.243 1.00 98.06 323 LEU A O 1
ATOM 2533 N N . LYS A 1 324 ? 6.571 4.317 -14.572 1.00 97.19 324 LYS A N 1
ATOM 2534 C CA . LYS A 1 324 ? 7.619 3.376 -14.163 1.00 97.19 324 LYS A CA 1
ATOM 2535 C C . LYS A 1 324 ? 7.817 3.538 -12.663 1.00 97.19 324 LYS A C 1
ATOM 2537 O O . LYS A 1 324 ? 8.440 4.510 -12.251 1.00 97.19 324 LYS A O 1
ATOM 2542 N N . LEU A 1 325 ? 7.263 2.634 -11.861 1.00 97.56 325 LEU A N 1
ATOM 2543 C CA . LEU A 1 325 ? 7.168 2.816 -10.407 1.00 97.56 325 LEU A CA 1
ATOM 2544 C C . LEU A 1 325 ? 8.537 2.826 -9.707 1.00 97.56 325 LEU A C 1
ATOM 2546 O O . LEU A 1 325 ? 8.713 3.504 -8.700 1.00 97.56 325 LEU A O 1
ATOM 2550 N N . ASN A 1 326 ? 9.522 2.132 -10.276 1.00 95.31 326 ASN A N 1
ATOM 2551 C CA . ASN A 1 326 ? 10.858 1.929 -9.711 1.00 95.31 326 ASN A CA 1
ATOM 2552 C C . ASN A 1 326 ? 11.912 2.965 -10.155 1.00 95.31 326 ASN A C 1
ATOM 2554 O O . ASN A 1 326 ? 13.088 2.638 -10.313 1.00 95.31 326 ASN A O 1
ATOM 2558 N N . ASN A 1 327 ? 11.500 4.206 -10.422 1.00 95.38 327 ASN A N 1
ATOM 2559 C CA . ASN A 1 327 ? 12.379 5.274 -10.920 1.00 95.38 327 ASN A CA 1
ATOM 2560 C C . ASN A 1 327 ? 12.772 6.314 -9.852 1.00 95.38 327 ASN A C 1
ATOM 2562 O O . ASN A 1 327 ? 13.326 7.355 -10.203 1.00 95.38 327 ASN A O 1
ATOM 2566 N N . GLY A 1 328 ? 12.440 6.076 -8.580 1.00 95.62 328 GLY A N 1
ATOM 2567 C CA . GLY A 1 328 ? 12.694 7.001 -7.473 1.00 95.62 328 GLY A CA 1
ATOM 2568 C C . GLY A 1 328 ? 11.850 8.282 -7.475 1.00 95.62 328 GLY A C 1
ATOM 2569 O O . GLY A 1 328 ? 12.019 9.117 -6.587 1.00 95.62 328 GLY A O 1
ATOM 2570 N N . LYS A 1 329 ? 10.928 8.468 -8.432 1.00 97.62 329 LYS A N 1
ATOM 2571 C CA . LYS A 1 329 ? 9.967 9.578 -8.393 1.00 97.62 329 LYS A CA 1
ATOM 2572 C C . LYS A 1 329 ? 8.921 9.326 -7.311 1.00 97.62 329 LYS A C 1
ATOM 2574 O O . LYS A 1 329 ? 8.619 8.190 -6.956 1.00 97.62 329 LYS A O 1
ATOM 2579 N N . ILE A 1 330 ? 8.345 10.419 -6.820 1.00 98.56 330 ILE A N 1
ATOM 2580 C CA . ILE A 1 330 ? 7.279 10.374 -5.823 1.00 98.56 330 ILE A CA 1
ATOM 2581 C C . ILE A 1 330 ? 5.935 10.305 -6.548 1.00 98.56 330 ILE A C 1
ATOM 2583 O O . ILE A 1 330 ? 5.585 11.197 -7.334 1.00 98.56 330 ILE A O 1
ATOM 2587 N N . TYR A 1 331 ? 5.176 9.261 -6.247 1.00 98.81 331 TYR A N 1
ATOM 2588 C CA . TYR A 1 331 ? 3.819 9.053 -6.730 1.00 98.81 331 TYR A CA 1
ATOM 2589 C C . TYR A 1 331 ? 2.821 9.277 -5.603 1.00 98.81 331 TYR A C 1
ATOM 2591 O O . TYR A 1 331 ? 3.124 9.010 -4.443 1.00 98.81 331 TYR A O 1
ATOM 2599 N N . ARG A 1 332 ? 1.636 9.785 -5.943 1.00 98.81 332 ARG A N 1
ATOM 2600 C CA . ARG A 1 332 ? 0.485 9.857 -5.047 1.00 98.81 332 ARG A CA 1
ATOM 2601 C C . ARG A 1 332 ? -0.560 8.852 -5.490 1.00 98.81 332 ARG A C 1
ATOM 2603 O O . ARG A 1 332 ? -0.836 8.741 -6.684 1.00 98.81 332 ARG A O 1
ATOM 2610 N N . VAL A 1 333 ? -1.125 8.160 -4.514 1.00 98.88 333 VAL A N 1
ATOM 2611 C CA . VAL A 1 333 ? -2.197 7.185 -4.675 1.00 98.88 333 VAL A CA 1
ATOM 2612 C C . VAL A 1 333 ? -3.433 7.705 -3.963 1.00 98.88 333 VAL A C 1
ATOM 2614 O O . VAL A 1 333 ? -3.317 8.299 -2.894 1.00 98.88 333 VAL A O 1
ATOM 2617 N N . TRP A 1 334 ? -4.595 7.448 -4.550 1.00 98.88 334 TRP A N 1
ATOM 2618 C CA . TRP A 1 334 ? -5.902 7.616 -3.928 1.00 98.88 334 TRP A CA 1
ATOM 2619 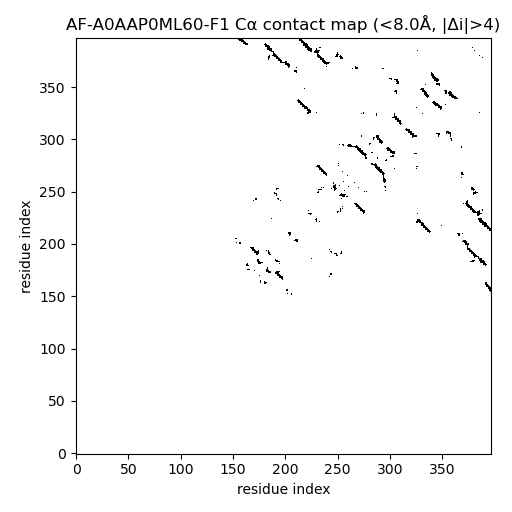C C . TRP A 1 334 ? -6.647 6.291 -4.015 1.00 98.88 334 TRP A C 1
ATOM 2621 O O . TRP A 1 334 ? -6.699 5.698 -5.093 1.00 98.88 334 TRP A O 1
ATOM 2631 N N . ILE A 1 335 ? -7.205 5.843 -2.897 1.00 98.88 335 ILE A N 1
ATOM 2632 C CA . ILE A 1 335 ? -8.080 4.676 -2.822 1.00 98.88 335 ILE A CA 1
ATOM 2633 C C . ILE A 1 335 ? -9.379 5.143 -2.183 1.00 98.88 335 ILE A C 1
ATOM 2635 O O . ILE A 1 335 ? -9.356 5.665 -1.068 1.00 98.88 335 ILE A O 1
ATOM 2639 N N . ASP A 1 336 ? -10.491 4.950 -2.878 1.00 98.31 336 ASP A N 1
ATOM 2640 C CA . ASP A 1 336 ? -11.821 5.301 -2.391 1.00 98.31 336 ASP A CA 1
ATOM 2641 C C . ASP A 1 336 ? -12.703 4.061 -2.441 1.00 98.31 336 ASP A C 1
ATOM 2643 O O . ASP A 1 336 ? -12.768 3.382 -3.464 1.00 98.31 336 ASP A O 1
ATOM 2647 N N . TYR A 1 337 ? -13.397 3.781 -1.348 1.00 98.12 337 TYR A N 1
ATOM 2648 C CA . TYR A 1 337 ? -14.412 2.746 -1.281 1.00 98.12 337 TYR A CA 1
ATOM 2649 C C . TYR A 1 337 ? -15.740 3.378 -0.892 1.00 98.12 337 TYR A C 1
ATOM 2651 O O . TYR A 1 337 ? -15.865 3.948 0.193 1.00 98.12 337 TYR A O 1
ATOM 2659 N N . LYS A 1 338 ? -16.729 3.290 -1.777 1.00 96.44 338 LYS A N 1
ATOM 2660 C CA . LYS A 1 338 ? -18.068 3.835 -1.552 1.00 96.44 338 LYS A CA 1
ATOM 2661 C C . LYS A 1 338 ? -19.090 3.038 -2.350 1.00 96.44 338 LYS A C 1
ATOM 2663 O O . LYS A 1 338 ? -18.837 2.709 -3.502 1.00 96.44 338 LYS A O 1
ATOM 2668 N N . ASP A 1 339 ? -20.237 2.736 -1.745 1.00 93.62 339 ASP A N 1
ATOM 2669 C CA . ASP A 1 339 ? -21.348 2.030 -2.401 1.00 93.62 339 ASP A CA 1
ATOM 2670 C C . ASP A 1 339 ? -20.914 0.706 -3.080 1.00 93.62 339 ASP A C 1
ATOM 2672 O O . ASP A 1 339 ? -21.387 0.354 -4.157 1.00 93.62 339 ASP A O 1
ATOM 2676 N N . SER A 1 340 ? -19.987 -0.033 -2.452 1.00 94.94 340 SER A N 1
ATOM 2677 C CA . SER A 1 340 ? -19.353 -1.262 -2.984 1.00 94.94 340 SER A CA 1
ATOM 2678 C C . SER A 1 340 ? -18.513 -1.078 -4.256 1.00 94.94 340 SER A C 1
ATOM 2680 O O . SER A 1 340 ? -18.175 -2.048 -4.935 1.00 94.94 340 SER A O 1
ATOM 2682 N N . PHE A 1 341 ? -18.142 0.160 -4.584 1.00 97.00 341 PHE A N 1
ATOM 2683 C CA . PHE A 1 341 ? -17.156 0.472 -5.610 1.00 97.00 341 PHE A CA 1
ATOM 2684 C C . PHE A 1 341 ? -15.829 0.856 -4.972 1.00 97.00 341 PHE A C 1
ATOM 2686 O O . PHE A 1 341 ? -15.761 1.779 -4.162 1.00 97.00 341 PHE A O 1
ATOM 2693 N N . LEU A 1 342 ? -14.772 0.160 -5.383 1.00 98.38 342 LEU A N 1
ATOM 2694 C CA . LEU A 1 342 ? -13.391 0.464 -5.048 1.00 98.38 342 LEU A CA 1
ATOM 2695 C C . LEU A 1 342 ? -12.710 1.151 -6.237 1.00 98.38 342 LEU A C 1
ATOM 2697 O O . LEU A 1 342 ? -12.485 0.531 -7.282 1.00 98.38 342 LEU A O 1
ATOM 2701 N N . GLY A 1 343 ? -12.373 2.424 -6.064 1.00 98.62 343 GLY A N 1
ATOM 2702 C CA . GLY A 1 343 ? -11.578 3.216 -6.992 1.00 98.62 343 GLY A CA 1
ATOM 2703 C C . GLY A 1 343 ? -10.121 3.287 -6.547 1.00 98.62 343 GLY A C 1
ATOM 2704 O O . GLY A 1 343 ? -9.846 3.591 -5.390 1.00 98.62 343 GLY A O 1
ATOM 2705 N N . VAL A 1 344 ? -9.182 3.048 -7.463 1.00 98.81 344 VAL A N 1
ATOM 2706 C CA . VAL A 1 344 ? -7.745 3.270 -7.234 1.00 98.81 344 VAL A CA 1
ATOM 2707 C C . VAL A 1 344 ? -7.208 4.189 -8.317 1.00 98.81 344 VAL A C 1
ATOM 2709 O O . VAL A 1 344 ? -7.270 3.854 -9.497 1.00 98.81 344 VAL A O 1
ATOM 2712 N N . SER A 1 345 ? -6.633 5.323 -7.928 1.00 98.75 345 SER A N 1
ATOM 2713 C CA . SER A 1 345 ? -5.940 6.253 -8.824 1.00 98.75 345 SER A CA 1
ATOM 2714 C C . SER A 1 345 ? -4.489 6.419 -8.390 1.00 98.75 345 SER A C 1
ATOM 2716 O O . SER A 1 345 ? -4.190 6.448 -7.200 1.00 98.75 345 SER A O 1
ATOM 2718 N N . ILE A 1 346 ? -3.586 6.610 -9.347 1.00 98.75 346 ILE A N 1
ATOM 2719 C CA . ILE A 1 346 ? -2.178 6.945 -9.102 1.00 98.75 346 ILE A CA 1
ATOM 2720 C C . ILE A 1 346 ? -1.757 8.062 -10.054 1.00 98.75 346 ILE A C 1
ATOM 2722 O O . ILE A 1 346 ? -2.256 8.126 -11.167 1.00 98.75 346 ILE A O 1
ATOM 2726 N N . ALA A 1 347 ? -0.869 8.962 -9.638 1.00 98.38 347 ALA A N 1
ATOM 2727 C CA . ALA A 1 347 ? -0.259 9.973 -10.505 1.00 98.38 347 ALA A CA 1
ATOM 2728 C C . ALA A 1 347 ? 1.061 10.482 -9.894 1.00 98.38 347 ALA A C 1
ATOM 2730 O O . ALA A 1 347 ? 1.314 10.257 -8.707 1.00 98.38 347 ALA A O 1
ATOM 2731 N N . PRO A 1 348 ? 1.925 11.191 -10.646 1.00 98.38 348 PRO A N 1
ATOM 2732 C CA . PRO A 1 348 ? 3.017 11.965 -10.054 1.00 98.38 348 PRO A CA 1
ATOM 2733 C C . PRO A 1 348 ? 2.508 12.867 -8.920 1.00 98.38 348 PRO A C 1
ATOM 2735 O O . PRO A 1 348 ? 1.484 13.527 -9.069 1.00 98.38 348 PRO A O 1
ATOM 2738 N N . ALA A 1 349 ? 3.219 12.935 -7.791 1.00 97.38 349 ALA A N 1
ATOM 2739 C CA . ALA A 1 349 ? 2.669 13.505 -6.553 1.00 97.38 349 ALA A CA 1
ATOM 2740 C C . ALA A 1 349 ? 2.247 14.985 -6.621 1.00 97.38 349 ALA A C 1
ATOM 2742 O O . ALA A 1 349 ? 1.417 15.427 -5.827 1.00 97.38 349 ALA A O 1
ATOM 2743 N N . LYS A 1 350 ? 2.801 15.749 -7.571 1.00 95.06 350 LYS A N 1
ATOM 2744 C CA . LYS A 1 350 ? 2.453 17.160 -7.812 1.00 95.06 350 LYS A CA 1
ATOM 2745 C C . LYS A 1 350 ? 1.215 17.344 -8.705 1.00 95.06 350 LYS A C 1
ATOM 2747 O O . LYS A 1 350 ? 0.816 18.477 -8.952 1.00 95.06 350 LYS A O 1
ATOM 2752 N N . MET A 1 351 ? 0.622 16.262 -9.209 1.00 95.19 351 MET A N 1
ATOM 2753 C CA . MET A 1 351 ? -0.592 16.303 -10.022 1.00 95.19 351 MET A CA 1
ATOM 2754 C C . MET A 1 351 ? -1.852 16.170 -9.162 1.00 95.19 351 MET A C 1
ATOM 2756 O O . MET A 1 351 ? -1.837 15.597 -8.071 1.00 95.19 351 MET A O 1
ATOM 2760 N N . LYS A 1 352 ? -2.966 16.691 -9.684 1.00 95.12 352 LYS A N 1
ATOM 2761 C CA . LYS A 1 352 ? -4.299 16.432 -9.129 1.00 95.12 352 LYS A CA 1
ATOM 2762 C C . LYS A 1 352 ? -4.685 14.967 -9.358 1.00 95.12 352 LYS A C 1
ATOM 2764 O O . LYS A 1 352 ? -4.188 14.337 -10.292 1.00 95.12 352 LYS A O 1
ATOM 2769 N N . LYS A 1 353 ? -5.597 14.458 -8.526 1.00 96.81 353 LYS A N 1
ATOM 2770 C CA . LYS A 1 353 ? -6.198 13.130 -8.695 1.00 96.81 353 LYS A CA 1
ATOM 2771 C C . LYS A 1 353 ? -6.782 13.005 -10.113 1.00 96.81 353 LYS A C 1
ATOM 2773 O O 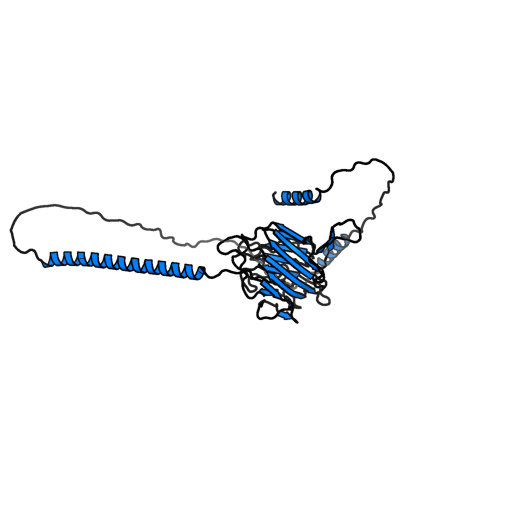. LYS A 1 353 ? -7.577 13.869 -10.493 1.00 96.81 353 LYS A O 1
ATOM 2778 N N . PRO A 1 354 ? -6.399 11.979 -10.893 1.00 95.75 354 PRO A N 1
ATOM 2779 C CA . PRO A 1 354 ? -7.026 11.688 -12.178 1.00 95.75 354 PRO A CA 1
ATOM 2780 C C . PRO A 1 354 ? -8.541 11.520 -12.036 1.00 95.75 354 PRO A C 1
ATOM 2782 O O . PRO A 1 354 ? -9.000 10.900 -11.076 1.00 95.75 354 PRO A O 1
ATOM 2785 N N . LEU A 1 355 ? -9.308 12.049 -12.995 1.00 91.81 355 LEU A N 1
ATOM 2786 C CA . LEU A 1 355 ? -10.769 11.914 -12.997 1.00 91.81 355 LEU A CA 1
ATOM 2787 C C . LEU A 1 355 ? -11.194 10.456 -13.199 1.00 91.81 355 LEU A C 1
ATOM 2789 O O . LEU A 1 355 ? -12.157 10.000 -12.590 1.00 91.81 355 LEU A O 1
ATOM 2793 N N . TRP A 1 356 ? -10.471 9.735 -14.056 1.00 93.12 356 TRP A N 1
ATOM 2794 C CA . TRP A 1 356 ? -10.683 8.314 -14.286 1.00 93.12 356 TRP A CA 1
ATOM 2795 C C . TRP A 1 356 ? -9.701 7.492 -13.459 1.00 93.12 356 TRP A C 1
ATOM 2797 O O . TRP A 1 356 ? -8.484 7.646 -13.632 1.00 93.12 356 TRP A O 1
ATOM 2807 N N . PRO A 1 357 ? -10.205 6.631 -12.561 1.00 97.00 357 PRO A N 1
ATOM 2808 C CA . PRO A 1 357 ? -9.345 5.782 -11.766 1.00 97.00 357 PRO A CA 1
ATOM 2809 C C . PRO A 1 357 ? -8.667 4.724 -12.640 1.00 97.00 357 PRO A C 1
ATOM 2811 O O . PRO A 1 357 ? -9.165 4.333 -13.697 1.00 97.00 357 PRO A O 1
ATOM 2814 N N . LEU A 1 358 ? -7.504 4.270 -12.186 1.00 98.38 358 LEU A N 1
ATOM 2815 C CA . LEU A 1 358 ? -6.768 3.169 -12.797 1.00 98.38 358 LEU A CA 1
ATOM 2816 C C . LEU A 1 358 ? -7.534 1.849 -12.646 1.00 98.38 358 LEU A C 1
ATOM 2818 O O . LEU A 1 358 ? -7.653 1.094 -13.607 1.00 98.38 358 LEU A O 1
ATOM 2822 N N . LEU A 1 359 ? -8.068 1.599 -11.448 1.00 98.31 359 LEU A N 1
ATOM 2823 C CA . LEU A 1 359 ? -8.957 0.478 -11.149 1.00 98.31 359 LEU A CA 1
ATOM 2824 C C . LEU A 1 359 ? -10.305 1.025 -10.683 1.00 98.31 359 LEU A C 1
ATOM 2826 O O . LEU A 1 359 ? -10.347 1.923 -9.847 1.00 98.31 359 LEU A O 1
ATOM 2830 N N . ASN A 1 360 ? -11.396 0.465 -11.197 1.00 97.25 360 ASN A N 1
ATOM 2831 C CA . ASN A 1 360 ? -12.749 0.717 -10.710 1.00 97.25 360 ASN A CA 1
ATOM 2832 C C . ASN A 1 360 ? -13.478 -0.620 -10.613 1.00 97.25 360 ASN A C 1
ATOM 2834 O O . ASN A 1 360 ? -13.795 -1.227 -11.639 1.00 97.25 360 ASN A O 1
ATOM 2838 N N . VAL A 1 361 ? -13.672 -1.112 -9.393 1.00 96.88 361 VAL A N 1
ATOM 2839 C CA . VAL A 1 361 ? -14.093 -2.493 -9.145 1.00 96.88 361 VAL A CA 1
ATOM 2840 C C . VAL A 1 361 ? -15.342 -2.497 -8.290 1.00 96.88 361 VAL A C 1
ATOM 2842 O O . VAL A 1 361 ? -15.337 -1.950 -7.193 1.00 96.88 361 VAL A O 1
ATOM 2845 N N . PHE A 1 362 ? -16.392 -3.161 -8.767 1.00 96.75 362 PHE A N 1
ATOM 2846 C CA . PHE A 1 362 ? -17.511 -3.526 -7.909 1.00 96.75 362 PHE A CA 1
ATOM 2847 C C . PHE A 1 362 ? -17.106 -4.734 -7.057 1.00 96.75 362 PHE A C 1
ATOM 2849 O O . PHE A 1 362 ? -16.903 -5.831 -7.591 1.00 96.75 362 PHE A O 1
ATOM 2856 N N . ILE A 1 363 ? -16.958 -4.522 -5.755 1.00 94.81 363 ILE A N 1
ATOM 2857 C CA . ILE A 1 363 ? -16.570 -5.542 -4.787 1.00 94.81 363 ILE A CA 1
ATOM 2858 C C . ILE A 1 363 ? -17.259 -5.266 -3.455 1.00 94.81 363 ILE A C 1
ATOM 2860 O O . ILE A 1 363 ? -17.154 -4.170 -2.914 1.00 94.81 363 ILE A O 1
ATOM 2864 N N . ASP A 1 364 ? -17.948 -6.272 -2.928 1.00 93.31 364 ASP A N 1
ATOM 2865 C CA . ASP A 1 364 ? -18.467 -6.220 -1.567 1.00 93.31 364 ASP A CA 1
ATOM 2866 C C . ASP A 1 364 ? -17.364 -6.648 -0.597 1.00 93.31 364 ASP A C 1
ATOM 2868 O O . ASP A 1 364 ? -16.838 -7.760 -0.689 1.00 93.31 364 ASP A O 1
ATOM 2872 N N . LEU A 1 365 ? -16.969 -5.743 0.297 1.00 94.50 365 LEU A N 1
ATOM 2873 C CA . LEU A 1 365 ? -15.936 -6.001 1.296 1.00 94.50 365 LEU A CA 1
ATOM 2874 C C . LEU A 1 365 ? -16.489 -6.623 2.593 1.00 94.50 365 LEU A C 1
ATOM 2876 O O . LEU A 1 365 ? -15.687 -6.962 3.465 1.00 94.50 365 LEU A O 1
ATOM 2880 N N . SER A 1 366 ? -17.812 -6.812 2.733 1.00 91.94 366 SER A N 1
ATOM 2881 C CA . SER A 1 366 ? -18.459 -7.337 3.953 1.00 91.94 366 SER A CA 1
ATOM 2882 C C . SER A 1 366 ? -17.900 -8.679 4.420 1.00 91.94 366 SER A C 1
ATOM 2884 O O . SER A 1 366 ? -17.740 -8.897 5.626 1.00 91.94 366 SER A O 1
ATOM 2886 N N . ASP A 1 367 ? -17.588 -9.546 3.456 1.00 86.19 367 ASP A N 1
ATOM 2887 C CA . ASP A 1 367 ? -17.155 -10.928 3.674 1.00 86.19 367 ASP A CA 1
ATOM 2888 C C . ASP A 1 367 ? -15.651 -11.033 3.949 1.00 86.19 367 ASP A C 1
ATOM 2890 O O . ASP A 1 367 ? -15.169 -12.047 4.453 1.00 86.19 367 ASP A O 1
ATOM 2894 N N . PHE A 1 368 ? -14.895 -9.979 3.631 1.00 91.50 368 PHE A N 1
ATOM 2895 C CA . PHE A 1 368 ? -13.441 -9.951 3.782 1.00 91.50 368 PHE A CA 1
ATOM 2896 C C . PHE A 1 368 ? -13.014 -9.141 5.002 1.00 91.50 368 PHE A C 1
ATOM 2898 O O . PHE A 1 368 ? -12.059 -9.518 5.683 1.00 91.50 368 PHE A O 1
ATOM 2905 N N . PHE A 1 369 ? -13.712 -8.042 5.290 1.00 95.69 369 PHE A N 1
ATOM 2906 C CA . PHE A 1 369 ? -13.350 -7.119 6.357 1.00 95.69 369 PHE A CA 1
ATOM 2907 C C . PHE A 1 369 ? -13.975 -7.558 7.681 1.00 95.69 369 PHE A C 1
ATOM 2909 O O . PHE A 1 369 ? -15.151 -7.923 7.757 1.00 95.69 369 PHE A O 1
ATOM 2916 N N . LEU A 1 370 ? -13.182 -7.481 8.748 1.00 95.44 370 LEU A N 1
ATOM 2917 C CA . LEU A 1 370 ? -13.670 -7.614 10.119 1.00 95.44 370 LEU A CA 1
ATOM 2918 C C . LEU A 1 370 ? -14.262 -6.283 10.607 1.00 95.44 370 LEU A C 1
ATOM 2920 O O . LEU A 1 370 ? -14.169 -5.262 9.924 1.00 95.44 370 LEU A O 1
ATOM 2924 N N . ASP A 1 371 ? -14.853 -6.285 11.803 1.00 94.44 371 ASP A N 1
ATOM 2925 C CA . ASP A 1 371 ? -15.433 -5.076 12.406 1.00 94.44 371 ASP A CA 1
ATOM 2926 C C . ASP A 1 371 ? -14.401 -3.956 12.556 1.00 94.44 371 ASP A C 1
ATOM 2928 O O . ASP A 1 371 ? -14.703 -2.786 12.318 1.00 94.44 371 ASP A O 1
ATOM 2932 N N . GLU A 1 372 ? -13.169 -4.323 12.910 1.00 96.06 372 GLU A N 1
ATOM 2933 C CA . GLU A 1 372 ? -12.028 -3.425 13.006 1.00 96.06 372 GLU A CA 1
ATOM 2934 C C . GLU A 1 372 ? -10.728 -4.122 12.577 1.00 96.06 372 GLU A C 1
ATOM 2936 O O . GLU A 1 372 ? -10.489 -5.293 12.888 1.00 96.06 372 GLU A O 1
ATOM 2941 N N . MET A 1 373 ? -9.861 -3.407 11.857 1.00 97.75 373 MET A N 1
ATOM 2942 C CA . MET A 1 373 ? -8.598 -3.952 11.335 1.00 97.75 373 MET A CA 1
ATOM 2943 C C . MET A 1 373 ? -7.480 -2.915 11.388 1.00 97.75 373 MET A C 1
ATOM 2945 O O . MET A 1 373 ? -7.730 -1.713 11.420 1.00 97.75 373 MET A O 1
ATOM 2949 N N . TYR A 1 374 ? -6.227 -3.362 11.369 1.00 98.38 374 TYR A N 1
ATOM 2950 C CA . TYR A 1 374 ? -5.098 -2.454 11.194 1.00 98.38 374 TYR A CA 1
ATOM 2951 C C . TYR A 1 374 ? -4.985 -2.041 9.733 1.00 98.38 374 TYR A C 1
ATOM 2953 O O . TYR A 1 374 ? -5.014 -2.900 8.856 1.00 98.38 374 TYR A O 1
ATOM 2961 N N . ALA A 1 375 ? -4.791 -0.747 9.489 1.00 98.62 375 ALA A N 1
ATOM 2962 C CA . ALA A 1 375 ? -4.422 -0.226 8.180 1.00 98.62 375 ALA A CA 1
ATOM 2963 C C . ALA A 1 375 ? -2.940 0.141 8.151 1.00 98.62 375 ALA A C 1
ATOM 2965 O O . ALA A 1 375 ? -2.378 0.549 9.174 1.00 98.62 375 ALA A O 1
ATOM 2966 N N . GLY A 1 376 ? -2.312 0.056 6.985 1.00 98.69 376 GLY A N 1
ATOM 2967 C CA . GLY A 1 376 ? -0.941 0.516 6.823 1.00 98.69 376 GLY A CA 1
ATOM 2968 C C . GLY A 1 376 ? -0.300 0.045 5.535 1.00 98.69 376 GLY A C 1
ATOM 2969 O O . GLY A 1 376 ? -0.951 -0.046 4.499 1.00 98.69 376 GLY A O 1
ATOM 2970 N N . PHE A 1 377 ? 0.992 -0.252 5.610 1.00 98.88 377 PHE A N 1
ATOM 2971 C CA . PHE A 1 377 ? 1.812 -0.602 4.462 1.00 98.88 377 PHE A CA 1
ATOM 2972 C C . PHE A 1 377 ? 2.733 -1.765 4.792 1.00 98.88 377 PHE A C 1
ATOM 2974 O O . PHE A 1 377 ? 3.253 -1.855 5.907 1.00 98.88 377 PHE A O 1
ATOM 2981 N N . CYS A 1 378 ? 3.006 -2.608 3.807 1.00 98.81 378 CYS A N 1
ATOM 2982 C CA . CYS A 1 378 ? 4.138 -3.521 3.845 1.00 98.81 378 CYS A CA 1
ATOM 2983 C C . CYS A 1 378 ? 4.917 -3.486 2.534 1.00 98.81 378 CYS A C 1
ATOM 2985 O O . CYS A 1 378 ? 4.410 -3.052 1.503 1.00 98.81 378 CYS A O 1
ATOM 2987 N N . ALA A 1 379 ? 6.169 -3.911 2.596 1.00 98.50 379 ALA A N 1
ATOM 2988 C CA . ALA A 1 379 ? 7.000 -4.131 1.426 1.00 98.50 379 ALA A CA 1
ATOM 2989 C C . ALA A 1 379 ? 8.021 -5.223 1.733 1.00 98.50 379 ALA A C 1
ATOM 2991 O O . ALA A 1 379 ? 8.343 -5.489 2.900 1.00 98.50 379 ALA A O 1
ATOM 2992 N N . ALA A 1 380 ? 8.572 -5.806 0.674 1.00 97.25 380 ALA A N 1
ATOM 2993 C CA . ALA A 1 380 ? 9.686 -6.725 0.790 1.00 97.25 380 ALA A CA 1
ATOM 2994 C C . ALA A 1 380 ? 10.710 -6.556 -0.330 1.00 97.25 380 ALA A C 1
ATOM 2996 O O . ALA A 1 380 ? 10.419 -6.063 -1.422 1.00 97.25 380 ALA A O 1
ATOM 2997 N N . THR A 1 381 ? 11.922 -7.015 -0.043 1.00 96.50 381 THR A N 1
ATOM 2998 C CA . THR A 1 381 ? 12.960 -7.262 -1.045 1.00 96.50 381 THR A CA 1
ATOM 2999 C C . THR A 1 381 ? 13.144 -8.767 -1.217 1.00 96.50 381 THR A C 1
ATOM 3001 O O . THR A 1 381 ? 12.676 -9.570 -0.408 1.00 96.50 381 THR A O 1
ATOM 3004 N N . GLY A 1 382 ? 13.813 -9.166 -2.288 1.00 93.62 382 GLY A N 1
ATOM 3005 C CA . GLY A 1 382 ? 14.238 -10.540 -2.531 1.00 93.62 382 GLY A CA 1
ATOM 3006 C C . GLY A 1 382 ? 15.715 -10.521 -2.883 1.00 93.62 382 GLY A C 1
ATOM 3007 O O . GLY A 1 382 ? 16.495 -9.827 -2.234 1.00 93.62 382 GLY A O 1
ATOM 3008 N N . GLN A 1 383 ? 16.093 -11.222 -3.949 1.00 92.44 383 GLN A N 1
ATOM 3009 C CA . GLN A 1 383 ? 17.393 -10.988 -4.591 1.00 92.44 383 GLN A CA 1
ATOM 3010 C C . GLN A 1 383 ? 17.449 -9.621 -5.290 1.00 92.44 383 GLN A C 1
ATOM 3012 O O . GLN A 1 383 ? 18.520 -9.041 -5.439 1.00 92.44 383 GLN A O 1
ATOM 3017 N N . LEU A 1 384 ? 16.289 -9.113 -5.709 1.00 89.88 384 LEU A N 1
ATOM 3018 C CA . LEU A 1 384 ? 16.110 -7.747 -6.181 1.00 89.88 384 LEU A CA 1
ATOM 3019 C C . LEU A 1 384 ? 15.803 -6.852 -4.976 1.00 89.88 384 LEU A C 1
ATOM 3021 O O . LEU A 1 384 ? 14.928 -7.183 -4.169 1.00 89.88 384 LEU A O 1
ATOM 3025 N N . ILE A 1 385 ? 16.519 -5.734 -4.852 1.00 91.31 385 ILE A N 1
ATOM 3026 C CA . ILE A 1 385 ? 16.444 -4.843 -3.688 1.00 91.31 385 ILE A CA 1
ATOM 3027 C C . ILE A 1 385 ? 16.057 -3.439 -4.146 1.00 91.31 385 ILE A C 1
ATOM 3029 O O . ILE A 1 385 ? 16.710 -2.832 -4.995 1.00 91.31 385 ILE A O 1
ATOM 3033 N N . GLY A 1 386 ? 14.989 -2.906 -3.562 1.00 90.69 386 GLY A N 1
ATOM 3034 C CA . GLY A 1 386 ? 14.568 -1.517 -3.699 1.00 90.69 386 GLY A CA 1
ATOM 3035 C C . GLY A 1 386 ? 14.347 -0.867 -2.339 1.00 90.69 386 GLY A C 1
ATOM 3036 O O . GLY A 1 386 ? 14.040 -1.537 -1.349 1.00 90.69 386 GLY A O 1
ATOM 3037 N N . ASN A 1 387 ? 14.487 0.454 -2.296 1.00 94.44 387 ASN A N 1
ATOM 3038 C CA . ASN A 1 387 ? 14.107 1.259 -1.146 1.00 94.44 387 ASN A CA 1
ATOM 3039 C C . ASN A 1 387 ? 12.645 1.700 -1.294 1.00 94.44 387 ASN A C 1
ATOM 3041 O O . ASN A 1 387 ? 12.341 2.539 -2.148 1.00 94.44 387 ASN A O 1
ATOM 3045 N N . HIS A 1 388 ? 11.753 1.129 -0.483 1.00 97.88 388 HIS A N 1
ATOM 3046 C CA . HIS A 1 388 ? 10.320 1.429 -0.498 1.00 97.88 388 HIS A CA 1
ATOM 3047 C C . HIS A 1 388 ? 10.000 2.425 0.615 1.00 97.88 388 HIS A C 1
ATOM 3049 O O . HIS A 1 388 ? 10.075 2.083 1.799 1.00 97.88 388 HIS A O 1
ATOM 3055 N N . LYS A 1 389 ? 9.637 3.656 0.241 1.00 98.12 389 LYS A N 1
ATOM 3056 C CA . LYS A 1 389 ? 9.324 4.723 1.198 1.00 98.12 389 LYS A CA 1
ATOM 3057 C C . LYS A 1 389 ? 7.889 5.198 1.083 1.00 98.12 389 LYS A C 1
ATOM 3059 O O . LYS A 1 389 ? 7.417 5.426 -0.026 1.00 98.12 389 LYS A O 1
ATOM 3064 N N . ILE A 1 390 ? 7.255 5.437 2.228 1.00 98.75 390 ILE A N 1
ATOM 3065 C CA . ILE A 1 390 ? 6.002 6.188 2.349 1.00 98.75 390 ILE A CA 1
ATOM 3066 C C . ILE A 1 390 ? 6.339 7.563 2.922 1.00 98.75 390 ILE A C 1
ATOM 3068 O O . ILE A 1 390 ? 6.998 7.656 3.956 1.00 98.75 390 ILE A O 1
ATOM 3072 N N . LEU A 1 391 ? 5.914 8.628 2.246 1.00 98.25 391 LEU A N 1
ATOM 3073 C CA . LEU A 1 391 ? 6.283 10.004 2.590 1.00 98.25 391 LEU A CA 1
ATOM 3074 C C . LEU A 1 391 ? 5.129 10.773 3.240 1.00 98.25 391 LEU A C 1
ATOM 3076 O O . LEU A 1 391 ? 5.366 11.654 4.057 1.00 98.25 391 LEU A O 1
ATOM 3080 N N . SER A 1 392 ? 3.887 10.425 2.909 1.00 98.38 392 SER A N 1
ATOM 3081 C CA . SER A 1 392 ? 2.687 11.006 3.513 1.00 98.38 392 SER A CA 1
ATOM 3082 C C . SER A 1 392 ? 1.546 9.995 3.495 1.00 98.38 392 SER A C 1
ATOM 3084 O O . SER A 1 392 ? 1.518 9.134 2.615 1.00 98.38 392 SER A O 1
ATOM 3086 N N . TRP A 1 393 ? 0.587 10.110 4.413 1.00 98.75 393 TRP A N 1
ATOM 3087 C CA . TRP A 1 393 ? -0.595 9.243 4.449 1.00 98.75 393 TRP A CA 1
ATOM 3088 C C . TRP A 1 393 ? -1.784 9.918 5.135 1.00 98.75 393 TRP A C 1
ATOM 3090 O O . TRP A 1 393 ? -1.657 10.440 6.238 1.00 98.75 393 TRP A O 1
ATOM 3100 N N . SER A 1 394 ? -2.951 9.883 4.503 1.00 98.56 394 SER A N 1
ATOM 3101 C CA . SER A 1 394 ? -4.227 10.319 5.057 1.00 98.56 394 SER A CA 1
ATOM 3102 C C . SER A 1 394 ? -5.284 9.233 4.927 1.00 98.56 394 SER A C 1
ATOM 3104 O O . SER A 1 394 ? -5.261 8.434 3.987 1.00 98.56 394 SER A O 1
ATOM 3106 N N . PHE A 1 395 ? -6.236 9.241 5.848 1.00 98.56 395 PHE A N 1
ATOM 3107 C CA . PHE A 1 395 ? -7.356 8.309 5.892 1.00 98.56 395 PHE A CA 1
ATOM 3108 C C . PHE A 1 395 ? -8.597 9.006 6.454 1.00 98.56 395 PHE A C 1
ATOM 3110 O O . PHE A 1 395 ? -8.470 9.825 7.369 1.00 98.56 395 PHE A O 1
ATOM 3117 N N . SER A 1 396 ? -9.775 8.666 5.932 1.00 98.00 396 SER A N 1
ATOM 3118 C CA . SER A 1 396 ? -11.077 9.046 6.486 1.00 98.00 396 SER A CA 1
ATOM 3119 C C . SER A 1 396 ? -12.103 7.936 6.248 1.00 98.00 396 SER A C 1
ATOM 3121 O O . SER A 1 396 ? -12.100 7.359 5.162 1.00 98.00 396 SER A O 1
ATOM 3123 N N . ASN A 1 397 ? -12.992 7.664 7.209 1.00 93.81 397 ASN A N 1
ATOM 3124 C CA . ASN A 1 397 ? -14.138 6.752 7.047 1.00 93.81 397 ASN A CA 1
ATOM 3125 C C . ASN A 1 397 ? -15.396 7.154 7.827 1.00 93.81 397 ASN A C 1
ATOM 3127 O O . ASN A 1 397 ? -15.335 8.190 8.523 1.00 93.81 397 ASN A O 1
#

InterPro domains:
  IPR001220 Legume lectin domain [PF00139] (157-396)
  IPR001220 Legume lectin domain [cd06899] (157-396)
  IPR013320 Concanavalin A-like lectin/glucanase domain superfamily [SSF49899] (156-396)
  IPR050258 Leguminous Lectin [PTHR32401] (151-397)

Solvent-accessible surface area (backbone atoms only — not comparable to full-atom values): 23276 Å² total; per-residue (Å²): 109,72,71,59,52,51,54,49,53,59,52,48,69,72,65,74,81,83,84,90,83,92,81,86,86,89,84,90,81,92,77,89,79,88,81,82,84,79,84,74,81,66,64,63,56,58,58,55,55,58,66,63,74,76,67,89,73,97,79,78,91,75,89,80,86,80,89,82,88,84,90,83,90,85,87,80,89,80,86,81,89,83,85,89,79,88,89,83,87,91,87,81,89,82,91,84,89,87,88,78,95,72,92,72,85,61,62,63,63,59,50,51,51,52,51,52,53,51,49,52,53,52,50,51,53,50,51,51,53,49,51,52,50,54,51,50,50,51,48,53,50,50,51,49,51,52,57,63,67,71,70,67,84,79,66,70,52,73,53,76,30,90,44,58,66,69,92,59,40,42,66,27,79,56,24,41,84,50,96,38,20,39,27,23,28,50,103,44,66,53,25,33,7,29,42,29,45,64,56,64,44,75,37,34,43,88,97,46,73,53,62,56,45,34,40,36,37,37,29,34,30,29,28,49,46,91,98,47,61,49,17,25,32,38,27,46,33,39,31,72,64,84,77,61,84,65,38,29,40,24,96,37,26,27,67,32,26,89,88,50,47,64,33,79,85,61,35,33,38,31,42,36,45,35,45,49,60,47,73,95,55,67,49,93,47,46,41,30,35,31,38,23,62,28,23,83,50,47,81,45,71,41,70,33,34,32,45,45,67,49,79,86,73,79,70,73,50,78,42,79,46,78,52,72,67,67,69,48,54,56,33,28,39,39,39,36,38,48,96,43,33,40,36,34,32,44,42,56,54,93,55,76,85,49,90,52,52,63,40,79,40,85,50,79,54,51,85,48,54,58,62,48,28,31,40,38,39,23,13,9,8,19,97,30,32,26,39,39,34,40,45,31,45,33,42,38,68